Protein AF-D4DUL3-F1 (afdb_monomer)

Structure (mmCIF, N/CA/C/O backbone):
data_AF-D4DUL3-F1
#
_entry.id   AF-D4DUL3-F1
#
loop_
_atom_site.group_PDB
_atom_site.id
_atom_site.type_symbol
_atom_site.label_atom_id
_atom_site.label_alt_id
_atom_site.label_comp_id
_atom_site.label_asym_id
_atom_site.label_entity_id
_atom_site.label_seq_id
_atom_site.pdbx_PDB_ins_code
_atom_site.Cartn_x
_atom_site.Cartn_y
_atom_site.Cartn_z
_atom_site.occupancy
_atom_site.B_iso_or_equiv
_atom_site.auth_seq_id
_atom_site.auth_comp_id
_atom_site.auth_asym_id
_atom_site.auth_atom_id
_atom_site.pdbx_PDB_model_num
ATOM 1 N N . MET A 1 1 ? 5.865 -11.379 -23.918 1.00 79.75 1 MET A N 1
ATOM 2 C CA . MET A 1 1 ? 6.165 -12.816 -23.727 1.00 79.75 1 MET A CA 1
ATOM 3 C C . MET A 1 1 ? 5.101 -13.793 -24.223 1.00 79.75 1 MET A C 1
ATOM 5 O O . MET A 1 1 ? 5.437 -14.520 -25.135 1.00 79.75 1 MET A O 1
ATOM 9 N N . SER A 1 2 ? 3.857 -13.858 -23.720 1.00 71.81 2 SER A N 1
ATOM 10 C CA . SER A 1 2 ? 2.821 -14.729 -24.352 1.00 71.81 2 SER A CA 1
ATOM 11 C C . SER A 1 2 ? 1.869 -13.988 -25.295 1.00 71.81 2 SER A C 1
ATOM 13 O O . SER A 1 2 ? 1.425 -14.552 -26.284 1.00 71.81 2 SER A O 1
ATOM 15 N N . HIS A 1 3 ? 1.530 -12.732 -24.976 1.00 86.44 3 HIS A N 1
ATOM 16 C CA . HIS A 1 3 ? 0.497 -11.954 -25.691 1.00 86.44 3 HIS A CA 1
ATOM 17 C C . HIS A 1 3 ? 0.927 -10.510 -26.022 1.00 86.44 3 HIS A C 1
ATOM 19 O O . HIS A 1 3 ? 0.142 -9.714 -26.544 1.00 86.44 3 HIS A O 1
ATOM 25 N N . PHE A 1 4 ? 2.184 -10.189 -25.710 1.00 94.50 4 PHE A N 1
ATOM 26 C CA . PHE A 1 4 ? 2.868 -8.929 -25.998 1.00 94.50 4 PHE A CA 1
ATOM 27 C C . PHE A 1 4 ? 4.260 -9.295 -26.519 1.00 94.50 4 PHE A C 1
ATOM 29 O O . PHE A 1 4 ? 5.173 -9.540 -25.732 1.00 94.50 4 PHE A O 1
ATOM 36 N N . ASP A 1 5 ? 4.361 -9.574 -27.813 1.00 95.00 5 ASP A N 1
ATOM 37 C CA . ASP A 1 5 ? 5.603 -9.955 -28.492 1.00 95.00 5 ASP A CA 1
ATOM 38 C C . ASP A 1 5 ? 6.346 -8.712 -29.011 1.00 95.00 5 ASP A C 1
ATOM 40 O O . ASP A 1 5 ? 5.921 -7.580 -28.778 1.00 95.00 5 ASP A O 1
ATOM 44 N N . MET A 1 6 ? 7.480 -8.914 -29.688 1.00 96.50 6 MET A N 1
ATOM 45 C CA . MET A 1 6 ? 8.271 -7.802 -30.232 1.00 96.50 6 MET A CA 1
ATOM 46 C C . MET A 1 6 ? 7.515 -7.019 -31.309 1.00 96.50 6 MET A C 1
ATOM 48 O O . MET A 1 6 ? 7.639 -5.802 -31.359 1.00 96.50 6 MET A O 1
ATOM 52 N N . ALA A 1 7 ? 6.699 -7.688 -32.131 1.00 96.62 7 ALA A N 1
ATOM 53 C CA . ALA A 1 7 ? 5.908 -7.019 -33.161 1.00 96.62 7 ALA A CA 1
ATOM 54 C C . ALA A 1 7 ? 4.864 -6.082 -32.537 1.00 96.62 7 ALA A C 1
ATOM 56 O O . ALA A 1 7 ? 4.733 -4.934 -32.953 1.00 96.62 7 ALA A O 1
ATOM 57 N N . LYS A 1 8 ? 4.166 -6.533 -31.486 1.00 97.50 8 LYS A N 1
ATOM 58 C CA . LYS A 1 8 ? 3.220 -5.696 -30.743 1.00 97.50 8 LYS A CA 1
ATOM 59 C C . LYS A 1 8 ? 3.925 -4.573 -29.980 1.00 97.50 8 LYS A C 1
ATOM 61 O O . LYS A 1 8 ? 3.406 -3.463 -29.956 1.00 97.50 8 LYS A O 1
ATOM 66 N N . ALA A 1 9 ? 5.091 -4.838 -29.388 1.00 97.44 9 ALA A N 1
ATOM 67 C CA . ALA A 1 9 ? 5.886 -3.800 -28.734 1.00 97.44 9 ALA A CA 1
ATOM 68 C C . ALA A 1 9 ? 6.287 -2.696 -29.725 1.00 97.44 9 ALA A C 1
ATOM 70 O O . ALA A 1 9 ? 6.068 -1.523 -29.433 1.00 97.44 9 ALA A O 1
ATOM 71 N N . GLN A 1 10 ? 6.777 -3.068 -30.912 1.00 97.75 10 GLN A N 1
ATOM 72 C CA . GLN A 1 10 ? 7.113 -2.113 -31.968 1.00 97.75 10 GLN A CA 1
ATOM 73 C C . GLN A 1 10 ? 5.881 -1.331 -32.433 1.00 97.75 10 GLN A C 1
ATOM 75 O O . GLN A 1 10 ? 5.920 -0.110 -32.463 1.00 97.75 10 GLN A O 1
ATOM 80 N N . ALA A 1 11 ? 4.754 -2.007 -32.679 1.00 98.06 11 ALA A N 1
ATOM 81 C CA . ALA A 1 11 ? 3.514 -1.340 -33.077 1.00 98.06 11 ALA A CA 1
ATOM 82 C C . ALA A 1 11 ? 3.023 -0.317 -32.032 1.00 98.06 11 ALA A C 1
ATOM 84 O O . ALA A 1 11 ? 2.479 0.724 -32.390 1.00 98.06 11 ALA A O 1
ATOM 85 N N . CYS A 1 12 ? 3.217 -0.587 -30.736 1.00 98.00 12 CYS A N 1
ATOM 86 C CA . CYS A 1 12 ? 2.936 0.387 -29.682 1.00 98.00 12 CYS A CA 1
ATOM 87 C C . CYS A 1 12 ? 3.865 1.606 -29.765 1.00 98.00 12 CYS A C 1
ATOM 89 O O . CYS A 1 12 ? 3.389 2.731 -29.617 1.00 98.00 12 CYS A O 1
ATOM 91 N N . ILE A 1 13 ? 5.163 1.394 -29.997 1.00 98.06 13 ILE A N 1
ATOM 92 C CA . ILE A 1 13 ? 6.150 2.476 -30.133 1.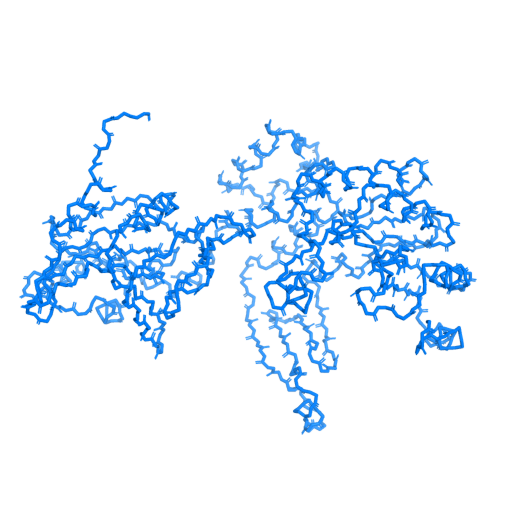00 98.06 13 ILE A CA 1
ATOM 93 C C . ILE A 1 13 ? 5.831 3.340 -31.354 1.00 98.06 13 ILE A C 1
ATOM 95 O O . ILE A 1 13 ? 5.753 4.560 -31.232 1.00 98.06 13 ILE A O 1
ATOM 99 N N . ASP A 1 14 ? 5.523 2.713 -32.489 1.00 98.06 14 ASP A N 1
ATOM 100 C CA . ASP A 1 14 ? 5.116 3.398 -33.721 1.00 98.06 14 ASP A CA 1
ATOM 101 C C . ASP A 1 14 ? 3.829 4.225 -33.519 1.00 98.06 14 ASP A C 1
ATOM 103 O O . ASP A 1 14 ? 3.642 5.266 -34.147 1.00 98.06 14 ASP A O 1
ATOM 107 N N . ALA A 1 15 ? 2.955 3.800 -32.598 1.00 98.31 15 ALA A N 1
ATOM 108 C CA . ALA A 1 15 ? 1.755 4.530 -32.186 1.00 98.31 15 ALA A CA 1
ATOM 109 C C . ALA A 1 15 ? 2.014 5.631 -31.130 1.00 98.31 15 ALA A C 1
ATOM 111 O O . ALA A 1 15 ? 1.068 6.274 -30.671 1.00 98.31 15 ALA A O 1
ATOM 112 N N . GLY A 1 16 ? 3.271 5.862 -30.735 1.00 97.88 16 GLY A N 1
ATOM 113 C CA . GLY A 1 16 ? 3.690 6.931 -29.824 1.00 97.88 16 GLY A CA 1
ATOM 114 C C . GLY A 1 16 ? 3.961 6.502 -28.378 1.00 97.88 16 GLY A C 1
ATOM 115 O O . GLY A 1 16 ? 4.183 7.361 -27.520 1.00 97.88 16 GLY A O 1
ATOM 116 N N . VAL A 1 17 ? 3.955 5.200 -28.067 1.00 97.25 17 VAL A N 1
ATOM 117 C CA . VAL A 1 17 ? 4.376 4.713 -26.742 1.00 97.25 17 VAL A CA 1
ATOM 118 C C . VAL A 1 17 ? 5.883 4.903 -26.581 1.00 97.25 17 VAL A C 1
ATOM 120 O O . VAL A 1 17 ? 6.673 4.318 -27.305 1.00 97.25 17 VAL A O 1
ATOM 123 N N . ASN A 1 18 ? 6.289 5.668 -25.570 1.00 96.00 18 ASN A N 1
ATOM 124 C CA . ASN A 1 18 ? 7.700 5.944 -25.268 1.00 96.00 18 ASN A CA 1
ATOM 125 C C . ASN A 1 18 ? 8.200 5.279 -23.973 1.00 96.00 18 ASN A C 1
ATOM 127 O O . ASN A 1 18 ? 9.357 5.461 -23.592 1.00 96.00 18 ASN A O 1
ATOM 131 N N . ARG A 1 19 ? 7.336 4.526 -23.278 1.00 97.06 19 ARG A N 1
ATOM 132 C CA . ARG A 1 19 ? 7.661 3.826 -22.030 1.00 97.06 19 ARG A CA 1
ATOM 133 C C . ARG A 1 19 ? 6.902 2.509 -21.913 1.00 97.06 19 ARG A C 1
ATOM 135 O O . ARG A 1 19 ? 5.684 2.483 -22.078 1.00 97.06 19 ARG A O 1
ATOM 142 N N . ILE A 1 20 ? 7.605 1.438 -21.552 1.00 97.00 20 ILE A N 1
ATOM 143 C CA . ILE A 1 20 ? 7.050 0.094 -21.365 1.00 97.00 20 ILE A CA 1
ATOM 144 C C . ILE A 1 20 ? 7.516 -0.454 -20.008 1.00 97.00 20 ILE A C 1
ATOM 146 O O . ILE A 1 20 ? 8.711 -0.621 -19.793 1.00 97.00 20 ILE A O 1
ATOM 150 N N . SER A 1 21 ? 6.577 -0.760 -19.105 1.00 96.38 21 SER A N 1
ATOM 151 C CA . SER A 1 21 ? 6.846 -1.467 -17.835 1.00 96.38 21 SER A CA 1
ATOM 152 C C . SER A 1 21 ? 6.416 -2.923 -17.961 1.00 96.38 21 SER A C 1
ATOM 154 O O . SER A 1 21 ? 5.306 -3.195 -18.424 1.00 96.38 21 SER A O 1
ATOM 156 N N . ILE A 1 22 ? 7.266 -3.859 -17.545 1.00 96.62 22 ILE A N 1
ATOM 157 C CA . ILE A 1 22 ? 6.991 -5.296 -17.603 1.00 96.62 22 ILE A CA 1
ATOM 158 C C . ILE A 1 22 ? 7.087 -5.913 -16.208 1.00 96.62 22 ILE A C 1
ATOM 160 O O . ILE A 1 22 ? 8.154 -5.971 -15.600 1.00 96.62 22 ILE A O 1
ATOM 164 N N . GLY A 1 23 ? 5.976 -6.488 -15.746 1.00 95.62 23 GLY A N 1
ATOM 165 C CA . GLY A 1 23 ? 5.930 -7.255 -14.505 1.00 95.62 23 GLY A CA 1
ATOM 166 C C . GLY A 1 23 ? 6.644 -8.607 -14.609 1.00 95.62 23 GLY A C 1
ATOM 167 O O . GLY A 1 23 ? 6.094 -9.573 -15.154 1.00 95.62 23 GLY A O 1
ATOM 168 N N . VAL A 1 24 ? 7.849 -8.700 -14.039 1.00 95.69 24 VAL A N 1
ATOM 169 C CA . VAL A 1 24 ? 8.641 -9.942 -13.947 1.00 95.69 24 VAL A CA 1
ATOM 170 C C . VAL A 1 24 ? 8.448 -10.629 -12.595 1.00 95.69 24 VAL A C 1
ATOM 172 O O . VAL A 1 24 ? 8.320 -11.853 -12.530 1.00 95.69 24 VAL A O 1
ATOM 175 N N . GLN A 1 25 ? 8.387 -9.824 -11.537 1.00 95.44 25 GLN A N 1
ATOM 176 C CA . GLN A 1 25 ? 8.383 -10.102 -10.097 1.00 95.44 25 GLN A CA 1
ATOM 177 C C . GLN A 1 25 ? 9.621 -10.833 -9.580 1.00 95.44 25 GLN A C 1
ATOM 179 O O . GLN A 1 25 ? 10.169 -10.410 -8.577 1.00 95.44 25 GLN A O 1
ATOM 184 N N . THR A 1 26 ? 10.059 -11.894 -10.248 1.00 97.56 26 THR A N 1
ATOM 185 C CA . THR A 1 26 ? 11.286 -12.640 -9.934 1.00 97.56 26 THR A CA 1
ATOM 186 C C . THR A 1 26 ? 11.755 -13.383 -11.183 1.00 97.56 26 THR A C 1
ATOM 188 O O . THR A 1 26 ? 10.932 -13.733 -12.043 1.00 97.56 26 THR A O 1
ATOM 191 N N . PHE A 1 27 ? 13.061 -13.600 -11.302 1.00 98.31 27 PHE A N 1
ATOM 192 C CA . PHE A 1 27 ? 13.692 -14.466 -12.291 1.00 98.31 27 PHE A CA 1
ATOM 193 C C . PHE A 1 27 ? 13.861 -15.900 -11.770 1.00 98.31 27 PHE A C 1
ATOM 195 O O . PHE A 1 27 ? 14.249 -16.772 -12.539 1.00 98.31 27 PHE A O 1
ATOM 202 N N . ASP A 1 28 ? 13.500 -16.209 -10.524 1.00 97.94 28 ASP A N 1
ATOM 203 C CA . ASP A 1 28 ? 13.492 -17.597 -10.066 1.00 97.94 28 ASP A CA 1
ATOM 204 C C . ASP A 1 28 ? 12.366 -18.408 -10.723 1.00 97.94 28 ASP A C 1
ATOM 206 O O . ASP A 1 28 ? 11.171 -18.176 -10.517 1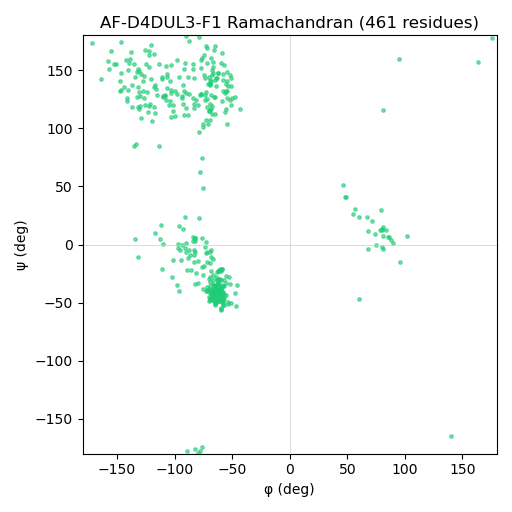.00 97.94 28 ASP A O 1
ATOM 210 N N . THR A 1 29 ? 12.740 -19.398 -11.532 1.00 96.94 29 THR A N 1
ATOM 211 C CA . THR A 1 29 ? 11.787 -20.207 -12.300 1.00 96.94 29 THR A CA 1
ATOM 212 C C . THR A 1 29 ? 10.818 -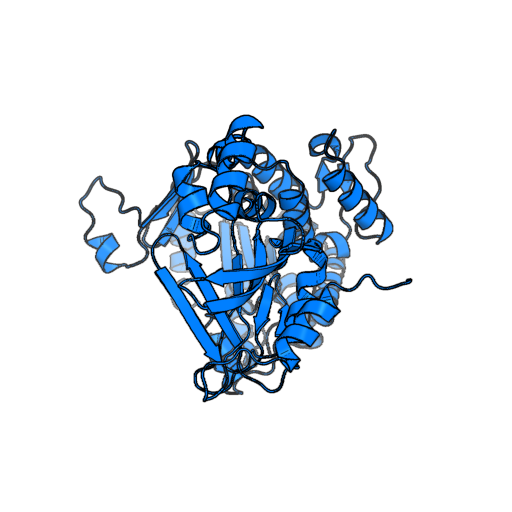20.991 -11.408 1.00 96.94 29 THR A C 1
ATOM 214 O O . THR A 1 29 ? 9.653 -21.166 -11.785 1.00 96.94 29 THR A O 1
ATOM 217 N N . ALA A 1 30 ? 11.246 -21.451 -10.230 1.00 94.25 30 ALA A N 1
ATOM 218 C CA . ALA A 1 30 ? 10.383 -22.218 -9.339 1.00 94.25 30 ALA A CA 1
ATOM 219 C C . ALA A 1 30 ? 9.283 -21.330 -8.738 1.00 94.25 30 ALA A C 1
ATOM 221 O O . ALA A 1 30 ? 8.101 -21.677 -8.827 1.00 94.25 30 ALA A O 1
ATOM 222 N N . ILE A 1 31 ? 9.640 -20.158 -8.212 1.00 93.50 31 ILE A N 1
ATOM 223 C CA . ILE A 1 31 ? 8.697 -19.176 -7.667 1.00 93.50 31 ILE A CA 1
ATOM 224 C C . ILE A 1 31 ? 7.766 -18.676 -8.774 1.00 93.50 31 ILE A C 1
ATOM 226 O O . ILE A 1 31 ? 6.547 -18.666 -8.596 1.00 93.50 31 ILE A O 1
ATOM 230 N N . ARG A 1 32 ? 8.299 -18.345 -9.958 1.00 93.25 32 ARG A N 1
ATOM 231 C CA . ARG A 1 32 ? 7.501 -17.909 -11.119 1.00 93.25 32 ARG A CA 1
ATOM 232 C C . ARG A 1 32 ? 6.393 -18.895 -11.472 1.00 93.25 32 ARG A C 1
ATOM 234 O O . ARG A 1 32 ? 5.240 -18.485 -11.616 1.00 93.25 32 ARG A O 1
ATOM 241 N N . ARG A 1 33 ? 6.722 -20.186 -11.583 1.00 91.31 33 ARG A N 1
ATOM 242 C CA . ARG A 1 33 ? 5.743 -21.239 -11.898 1.00 91.31 33 ARG A CA 1
ATOM 243 C C . ARG A 1 33 ? 4.648 -21.317 -10.843 1.00 91.31 33 ARG A C 1
ATOM 245 O O . ARG A 1 33 ? 3.473 -21.401 -11.196 1.00 91.31 33 ARG A O 1
ATOM 252 N N . ARG A 1 34 ? 5.010 -21.221 -9.560 1.00 86.81 34 ARG A N 1
ATOM 253 C CA . ARG A 1 34 ? 4.029 -21.217 -8.465 1.00 86.81 34 ARG A CA 1
ATOM 254 C C . ARG A 1 34 ? 3.136 -19.969 -8.479 1.00 86.81 34 ARG A C 1
ATOM 256 O O . ARG A 1 34 ? 1.973 -20.064 -8.109 1.00 86.81 34 ARG A O 1
ATOM 263 N N . LEU A 1 35 ? 3.635 -18.827 -8.961 1.00 86.94 35 LEU A N 1
ATOM 264 C CA . LEU A 1 35 ? 2.849 -17.603 -9.192 1.00 86.94 35 LEU A CA 1
ATOM 265 C C . LEU A 1 35 ? 1.972 -17.664 -10.462 1.00 86.94 35 LEU A C 1
ATOM 267 O O . LEU A 1 35 ? 1.375 -16.660 -10.848 1.00 86.94 35 LEU A O 1
ATOM 271 N N . GLY A 1 36 ? 1.907 -18.811 -11.145 1.00 88.00 36 GLY A N 1
ATOM 272 C CA . GLY A 1 36 ? 1.125 -18.984 -12.371 1.00 88.00 36 GLY A CA 1
ATOM 273 C C . GLY A 1 36 ? 1.785 -18.403 -13.625 1.00 88.00 36 GLY A C 1
ATOM 274 O O . GLY A 1 36 ? 1.141 -18.302 -14.672 1.00 88.00 36 GLY A O 1
ATOM 275 N N . ARG A 1 37 ? 3.072 -18.031 -13.567 1.00 89.88 37 ARG A N 1
ATOM 276 C CA . ARG A 1 37 ? 3.818 -17.606 -14.757 1.00 89.88 37 ARG A CA 1
ATOM 277 C C . ARG A 1 37 ? 4.320 -18.810 -15.537 1.00 89.88 37 ARG A C 1
ATOM 279 O O . ARG A 1 37 ? 5.057 -19.638 -15.015 1.00 89.88 37 ARG A O 1
ATOM 286 N N . LYS A 1 38 ? 3.952 -18.863 -16.819 1.00 90.81 38 LYS A N 1
ATOM 287 C CA . LYS A 1 38 ? 4.296 -19.977 -17.719 1.00 90.81 38 LYS A CA 1
ATOM 288 C C . LYS A 1 38 ? 5.775 -20.005 -18.117 1.00 90.81 38 LYS A C 1
ATOM 290 O O . LYS A 1 38 ? 6.342 -21.080 -18.241 1.00 90.81 38 LYS A O 1
ATOM 295 N N . HIS A 1 39 ? 6.374 -18.833 -18.305 1.00 94.00 39 HIS A N 1
ATOM 296 C CA . HIS A 1 39 ? 7.748 -18.694 -18.793 1.00 94.00 39 HIS A CA 1
ATOM 297 C C . HIS A 1 39 ? 8.774 -18.703 -17.661 1.00 94.00 39 HIS A C 1
ATOM 299 O O . HIS A 1 39 ? 8.535 -18.095 -16.608 1.00 94.00 39 HIS A O 1
ATOM 305 N N . SER A 1 40 ? 9.933 -19.301 -17.916 1.00 97.19 40 SER A N 1
ATOM 306 C CA . SER A 1 40 ? 11.082 -19.343 -17.013 1.00 97.19 40 SER A CA 1
ATOM 307 C C . SER A 1 40 ? 11.685 -17.953 -16.762 1.00 97.19 40 SER A C 1
ATOM 309 O O . SER A 1 40 ? 11.284 -16.949 -17.365 1.00 97.19 40 SER A O 1
ATOM 311 N N . GLY A 1 41 ? 12.613 -17.876 -15.810 1.00 97.38 41 GLY A N 1
ATOM 312 C CA . GLY A 1 41 ? 13.402 -16.674 -15.559 1.00 97.38 41 GLY A CA 1
ATOM 313 C C . GLY A 1 41 ? 14.293 -16.297 -16.731 1.00 97.38 41 GLY A C 1
ATOM 314 O O . GLY A 1 41 ? 14.335 -15.140 -17.133 1.00 97.38 41 GLY A O 1
ATOM 315 N N . GLU A 1 42 ? 14.946 -17.287 -17.326 1.00 98.19 42 GLU A N 1
ATOM 316 C CA . GLU A 1 42 ? 15.836 -17.129 -18.474 1.00 98.19 42 GLU A CA 1
ATOM 317 C C . GLU A 1 42 ? 15.069 -16.598 -19.690 1.00 98.19 42 GLU A C 1
ATOM 319 O O . GLU A 1 42 ? 15.512 -15.656 -20.345 1.00 98.19 42 GLU A O 1
ATOM 324 N N . GLU A 1 43 ? 13.869 -17.131 -19.945 1.00 97.88 43 GLU A N 1
ATOM 325 C CA . GLU A 1 43 ? 12.976 -16.630 -20.995 1.00 97.88 43 GLU A CA 1
ATOM 326 C C . GLU A 1 43 ? 12.547 -15.179 -20.729 1.00 97.88 43 GLU A C 1
ATOM 328 O O . GLU A 1 43 ? 12.455 -14.375 -21.660 1.00 97.88 43 GLU A O 1
ATOM 333 N N . ALA A 1 44 ? 12.316 -14.818 -19.461 1.00 97.75 44 ALA A N 1
ATOM 334 C CA . ALA A 1 44 ? 11.998 -13.447 -19.072 1.00 97.75 44 ALA A CA 1
ATOM 335 C C . ALA A 1 44 ? 13.169 -12.486 -19.277 1.00 97.75 44 ALA A C 1
ATOM 337 O O . ALA A 1 44 ? 12.975 -11.399 -19.822 1.00 97.75 44 ALA A O 1
ATOM 338 N N . ALA A 1 45 ? 14.374 -12.898 -18.886 1.00 98.44 45 ALA A N 1
ATOM 339 C CA . ALA A 1 45 ? 15.589 -12.119 -19.071 1.00 98.44 45 ALA A CA 1
ATOM 340 C C . ALA A 1 45 ? 15.878 -11.901 -20.561 1.00 98.44 45 ALA A C 1
ATOM 342 O O . ALA A 1 45 ? 16.036 -10.761 -20.985 1.00 98.44 45 ALA A O 1
ATOM 343 N N . ALA A 1 46 ? 15.828 -12.958 -21.379 1.00 98.31 46 ALA A N 1
ATOM 344 C CA . ALA A 1 46 ? 16.041 -12.864 -22.824 1.00 98.31 46 ALA A CA 1
ATOM 345 C C . ALA A 1 46 ? 14.989 -11.982 -23.521 1.00 98.31 46 ALA A C 1
ATOM 347 O O . ALA A 1 46 ? 15.291 -11.258 -24.473 1.00 98.31 46 ALA A O 1
ATOM 348 N N . TYR A 1 47 ? 13.735 -12.026 -23.060 1.00 98.19 47 TYR A N 1
ATOM 349 C CA . TYR A 1 47 ? 12.685 -11.142 -23.559 1.00 98.19 47 TYR A CA 1
ATOM 350 C C . TYR A 1 47 ? 12.960 -9.672 -23.218 1.00 98.19 47 TYR A C 1
ATOM 352 O O . TYR A 1 47 ? 12.858 -8.818 -24.099 1.00 98.19 47 TYR A O 1
ATOM 360 N N . LEU A 1 48 ? 13.331 -9.377 -21.969 1.00 98.25 48 LEU A N 1
ATOM 361 C CA . LEU A 1 48 ? 13.680 -8.022 -21.541 1.00 98.25 48 LEU A CA 1
ATOM 362 C C . LEU A 1 48 ? 14.942 -7.494 -22.221 1.00 98.25 48 LEU A C 1
ATOM 364 O O . LEU A 1 48 ? 14.998 -6.315 -22.548 1.00 98.25 48 LEU A O 1
ATOM 368 N N . GLU A 1 49 ? 15.922 -8.356 -22.484 1.00 98.50 49 GLU A N 1
ATOM 369 C CA . GLU A 1 49 ? 17.140 -7.992 -23.206 1.00 98.50 49 GLU A CA 1
ATOM 370 C C . GLU A 1 49 ? 16.830 -7.478 -24.616 1.00 98.50 49 GLU A C 1
ATOM 372 O O . GLU A 1 49 ? 17.403 -6.488 -25.067 1.00 98.50 49 GLU A O 1
ATOM 377 N N . LYS A 1 50 ? 15.897 -8.134 -25.316 1.00 98.25 50 LYS A N 1
ATOM 378 C CA . LYS A 1 50 ? 15.424 -7.688 -26.633 1.00 98.25 50 LYS A CA 1
ATOM 379 C C . LYS A 1 50 ? 14.592 -6.416 -26.521 1.00 98.25 50 LYS A C 1
ATOM 381 O O . LYS A 1 50 ? 14.802 -5.491 -27.295 1.00 98.25 50 LYS A O 1
ATOM 386 N N . LEU A 1 51 ? 13.677 -6.367 -25.552 1.00 97.75 51 LEU A N 1
ATOM 387 C CA . LEU A 1 51 ? 12.781 -5.230 -25.363 1.00 97.75 51 LEU A CA 1
ATOM 388 C C . LEU A 1 51 ? 13.552 -3.945 -25.029 1.00 97.75 51 LEU A C 1
ATOM 390 O O . LEU A 1 51 ? 13.271 -2.910 -25.617 1.00 97.75 51 LEU A O 1
ATOM 394 N N . GLY A 1 52 ? 14.554 -4.020 -24.148 1.00 97.25 52 GLY A N 1
ATOM 395 C CA . GLY A 1 52 ? 15.392 -2.884 -23.744 1.00 97.25 52 GLY A CA 1
ATOM 396 C C . GLY A 1 52 ? 16.315 -2.337 -24.839 1.00 97.25 52 GLY A C 1
ATOM 397 O O . GLY A 1 52 ? 16.992 -1.340 -24.622 1.00 97.25 52 GLY A O 1
ATOM 398 N N . ARG A 1 53 ? 16.355 -2.973 -26.017 1.00 96.62 53 ARG A N 1
ATOM 399 C CA . ARG A 1 53 ? 17.050 -2.460 -27.210 1.00 96.62 53 ARG A CA 1
ATOM 400 C C . ARG A 1 53 ? 16.130 -1.693 -28.163 1.00 96.62 53 ARG A C 1
ATOM 402 O O . ARG A 1 53 ? 16.614 -1.188 -29.171 1.00 96.62 53 ARG A O 1
ATOM 409 N N . LEU A 1 54 ? 14.826 -1.644 -27.889 1.00 96.50 54 LEU A N 1
ATOM 410 C CA . LEU A 1 54 ? 13.892 -0.821 -28.654 1.00 96.50 54 LEU A CA 1
ATOM 411 C C . LEU A 1 54 ? 14.033 0.655 -28.265 1.00 96.50 54 LEU A C 1
ATOM 413 O O . LEU A 1 54 ? 14.521 0.975 -27.183 1.00 96.50 54 LEU A O 1
ATOM 417 N N . ASP A 1 55 ? 13.559 1.549 -29.133 1.00 95.94 55 ASP A N 1
ATOM 418 C CA . ASP A 1 55 ? 13.561 2.998 -28.900 1.00 95.94 55 ASP A CA 1
ATOM 419 C C . ASP A 1 55 ? 12.428 3.423 -27.945 1.00 95.94 55 ASP A C 1
ATOM 421 O O . ASP A 1 55 ? 11.472 4.106 -28.308 1.00 95.94 55 ASP A O 1
ATOM 425 N N . ALA A 1 56 ? 12.489 2.923 -26.710 1.00 97.06 56 ALA A N 1
ATOM 426 C CA . ALA A 1 56 ? 11.566 3.247 -25.633 1.00 97.06 56 ALA A CA 1
ATOM 427 C C . ALA A 1 56 ? 12.246 3.094 -24.269 1.00 97.06 56 ALA A C 1
ATOM 429 O O . ALA A 1 56 ? 13.160 2.294 -24.084 1.00 97.06 56 ALA A O 1
ATOM 430 N N . VAL A 1 57 ? 11.742 3.816 -23.268 1.00 98.12 57 VAL A N 1
ATOM 431 C CA . VAL A 1 57 ? 12.134 3.607 -21.871 1.00 98.12 57 VAL A CA 1
ATOM 432 C C . VAL A 1 57 ? 11.558 2.273 -21.397 1.00 98.12 57 VAL A C 1
ATOM 434 O O . VAL A 1 57 ? 10.339 2.126 -21.303 1.00 98.12 57 VAL A O 1
ATOM 437 N N . VAL A 1 58 ? 12.415 1.302 -21.079 1.00 98.25 58 VAL A N 1
ATOM 438 C CA . VAL A 1 58 ? 11.973 -0.027 -20.629 1.00 98.25 58 VAL A CA 1
ATOM 439 C C . VAL A 1 58 ? 12.249 -0.221 -19.147 1.00 98.25 58 VAL A C 1
ATOM 441 O O . VAL A 1 58 ? 13.374 -0.040 -18.680 1.00 98.25 58 VAL A O 1
ATOM 444 N N . VAL A 1 59 ? 11.212 -0.623 -18.417 1.00 98.25 59 VAL A N 1
ATOM 445 C CA . VAL A 1 59 ? 11.249 -0.896 -16.980 1.00 98.25 59 VAL A CA 1
ATOM 446 C C . VAL A 1 59 ? 10.843 -2.331 -16.699 1.00 98.25 59 VAL A C 1
ATOM 448 O O . VAL A 1 59 ? 9.938 -2.869 -17.342 1.00 98.25 59 VAL A O 1
ATOM 451 N N . ALA A 1 60 ? 11.503 -2.945 -15.723 1.00 98.19 60 ALA A N 1
ATOM 452 C CA . ALA A 1 60 ? 11.072 -4.212 -15.150 1.00 98.19 60 ALA A CA 1
ATOM 453 C C . ALA A 1 60 ? 10.578 -4.011 -13.716 1.00 98.19 60 ALA A C 1
ATOM 455 O O . ALA A 1 60 ? 11.180 -3.252 -12.960 1.00 98.19 60 ALA A O 1
ATOM 456 N N . ASP A 1 61 ? 9.533 -4.743 -13.334 1.00 97.94 61 ASP A N 1
ATOM 457 C CA . ASP A 1 61 ? 9.007 -4.714 -11.971 1.00 97.94 61 ASP A CA 1
ATOM 458 C C . ASP A 1 61 ? 9.365 -6.024 -11.263 1.00 97.94 61 ASP A C 1
ATOM 460 O O . ASP A 1 61 ? 9.000 -7.112 -11.728 1.00 97.94 61 ASP A O 1
ATOM 464 N N . LEU A 1 62 ? 10.037 -5.921 -10.121 1.00 98.38 62 LEU A N 1
ATOM 465 C CA . LEU A 1 62 ? 10.410 -7.012 -9.229 1.00 98.38 62 LEU A CA 1
ATOM 466 C C . LEU A 1 62 ? 9.677 -6.904 -7.887 1.00 98.38 62 LEU A C 1
ATOM 468 O O . LEU A 1 62 ? 9.227 -5.830 -7.483 1.00 98.38 62 LEU A O 1
ATOM 472 N N . ILE A 1 63 ? 9.526 -8.036 -7.201 1.00 97.25 63 ILE A N 1
ATOM 473 C CA . ILE A 1 63 ? 8.944 -8.110 -5.862 1.00 97.25 63 ILE A CA 1
ATOM 474 C C . ILE A 1 63 ? 9.922 -8.843 -4.946 1.00 97.25 63 ILE A C 1
ATOM 476 O O . ILE A 1 63 ? 10.312 -9.970 -5.248 1.00 97.25 63 ILE A O 1
ATOM 480 N N . PHE A 1 64 ? 10.271 -8.212 -3.828 1.00 96.81 64 PHE A N 1
ATOM 481 C CA . PHE A 1 64 ? 11.034 -8.831 -2.747 1.00 96.81 64 PHE A CA 1
ATOM 482 C C . PHE A 1 64 ? 10.106 -9.313 -1.621 1.00 96.81 64 PHE A C 1
ATOM 484 O O . PHE A 1 64 ? 8.973 -8.843 -1.476 1.00 96.81 64 PHE A O 1
ATOM 491 N N . GLY A 1 65 ? 10.571 -10.258 -0.808 1.00 93.94 65 GLY A N 1
ATOM 492 C CA . GLY A 1 65 ? 9.789 -10.888 0.255 1.00 93.94 65 GLY A CA 1
ATOM 493 C C . GLY A 1 65 ? 8.699 -11.847 -0.233 1.00 93.94 65 GLY A C 1
ATOM 494 O O . GLY A 1 65 ? 7.741 -12.103 0.505 1.00 93.94 65 GLY A O 1
ATOM 495 N N . LEU A 1 66 ? 8.802 -12.354 -1.467 1.00 92.62 66 LEU A N 1
ATOM 496 C CA . LEU A 1 66 ? 7.873 -13.355 -1.993 1.00 92.62 66 LEU A CA 1
ATOM 497 C C . LEU A 1 66 ? 7.937 -14.661 -1.172 1.00 92.62 66 LEU A C 1
ATOM 499 O O . LEU A 1 66 ? 9.008 -15.050 -0.706 1.00 92.62 66 LEU A O 1
ATOM 503 N N . PRO A 1 67 ? 6.822 -15.399 -1.025 1.00 89.50 67 PRO A N 1
ATOM 504 C CA . PRO A 1 67 ? 6.841 -16.721 -0.406 1.00 89.50 67 PRO A CA 1
ATOM 505 C C . PRO A 1 67 ? 7.826 -17.683 -1.091 1.00 89.50 67 PRO A C 1
ATOM 507 O O . PRO A 1 67 ? 7.644 -18.050 -2.253 1.00 89.50 67 PRO A O 1
ATOM 510 N N . GLY A 1 68 ? 8.847 -18.123 -0.350 1.00 88.69 68 GLY A N 1
ATOM 511 C CA . GLY A 1 68 ? 9.903 -19.014 -0.845 1.00 88.69 68 GLY A CA 1
ATOM 512 C C . GLY A 1 68 ? 11.079 -18.302 -1.519 1.00 88.69 68 GLY A C 1
ATOM 513 O O . GLY A 1 68 ? 11.938 -18.984 -2.064 1.00 88.69 68 GLY A O 1
ATOM 514 N N . GLN A 1 69 ? 11.118 -16.967 -1.484 1.00 93.81 69 GLN A N 1
ATOM 515 C CA . GLN A 1 69 ? 12.253 -16.158 -1.921 1.00 93.81 69 GLN A CA 1
ATOM 516 C C . GLN A 1 69 ? 13.177 -15.891 -0.734 1.00 93.81 69 GLN A C 1
ATOM 518 O O . GLN A 1 69 ? 12.810 -15.166 0.193 1.00 93.81 69 GLN A O 1
ATOM 523 N N . ASP A 1 70 ? 14.367 -16.476 -0.769 1.00 94.94 70 ASP A N 1
ATOM 524 C CA . ASP A 1 70 ? 15.435 -16.143 0.168 1.00 94.94 70 ASP A CA 1
ATOM 525 C C . ASP A 1 70 ? 16.313 -14.997 -0.368 1.00 94.94 70 ASP A C 1
ATOM 527 O O . ASP A 1 70 ? 16.087 -14.450 -1.456 1.00 94.94 70 ASP A O 1
ATOM 531 N N . ASP A 1 71 ? 17.316 -14.616 0.419 1.00 96.88 71 ASP A N 1
ATOM 532 C CA . ASP A 1 71 ? 18.218 -13.524 0.065 1.00 96.88 71 ASP A CA 1
ATOM 533 C C . ASP A 1 71 ? 19.084 -13.844 -1.155 1.00 96.88 71 ASP A C 1
ATOM 535 O O . ASP A 1 71 ? 19.354 -12.941 -1.939 1.00 96.88 71 ASP A O 1
ATOM 539 N N . GLU A 1 72 ? 19.499 -15.096 -1.368 1.00 98.00 72 GLU A N 1
ATOM 540 C CA . GLU A 1 72 ? 20.279 -15.473 -2.556 1.00 98.00 72 GLU A CA 1
ATOM 541 C C . GLU A 1 72 ? 19.448 -15.339 -3.831 1.00 98.00 72 GLU A C 1
ATOM 543 O O . GLU A 1 72 ? 19.919 -14.785 -4.828 1.00 98.00 72 GLU A O 1
ATOM 548 N N . VAL A 1 73 ? 18.185 -15.767 -3.788 1.00 97.88 73 VAL A N 1
ATOM 549 C CA . VAL A 1 73 ? 17.251 -15.568 -4.897 1.00 97.88 73 VAL A CA 1
ATOM 550 C C . VAL A 1 73 ? 17.075 -14.079 -5.185 1.00 97.88 73 VAL A C 1
ATOM 552 O O . VAL A 1 73 ? 17.182 -13.665 -6.340 1.00 97.88 73 VAL A O 1
ATOM 555 N N . TRP A 1 74 ? 16.865 -13.257 -4.152 1.00 98.38 74 TRP A N 1
ATOM 556 C CA . TRP A 1 74 ? 16.713 -11.812 -4.333 1.00 98.38 74 TRP A CA 1
ATOM 557 C C . TRP A 1 74 ? 17.979 -11.147 -4.896 1.00 98.38 74 TRP A C 1
ATOM 559 O O . TRP A 1 74 ? 17.906 -10.353 -5.838 1.00 98.38 74 TRP A O 1
ATOM 569 N N . ARG A 1 75 ? 19.159 -11.520 -4.384 1.00 98.69 75 ARG A N 1
ATOM 570 C CA . ARG A 1 75 ? 20.457 -11.077 -4.915 1.00 98.69 75 ARG A CA 1
ATOM 571 C C . ARG A 1 75 ? 20.608 -11.431 -6.392 1.00 98.69 75 ARG A C 1
ATOM 573 O O . ARG A 1 75 ? 21.027 -10.597 -7.197 1.00 98.69 75 ARG A O 1
ATOM 580 N N . ASN A 1 76 ? 20.251 -12.657 -6.762 1.00 98.62 76 ASN A N 1
ATOM 581 C CA . ASN 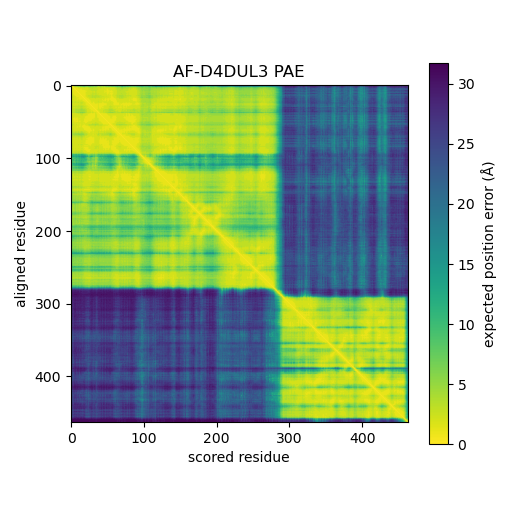A 1 76 ? 20.329 -13.119 -8.140 1.00 98.62 76 ASN A CA 1
ATOM 582 C C . ASN A 1 76 ? 19.341 -12.381 -9.060 1.00 98.62 76 ASN A C 1
ATOM 584 O O . ASN A 1 76 ? 19.719 -12.019 -10.175 1.00 98.62 76 ASN A O 1
ATOM 588 N N . ASP A 1 77 ? 18.122 -12.102 -8.590 1.00 98.69 77 ASP A N 1
ATOM 589 C CA . ASP A 1 77 ? 17.127 -11.314 -9.325 1.00 98.69 77 ASP A CA 1
ATOM 590 C C . ASP A 1 77 ? 17.666 -9.918 -9.677 1.00 98.69 77 ASP A C 1
ATOM 592 O O . ASP A 1 77 ? 17.591 -9.489 -10.834 1.00 98.69 77 ASP A O 1
ATOM 596 N N . LEU A 1 78 ? 18.269 -9.233 -8.700 1.00 98.75 78 LEU A N 1
ATOM 597 C CA . LEU A 1 78 ? 18.880 -7.917 -8.894 1.00 98.75 78 LEU A CA 1
ATOM 598 C C . LEU A 1 78 ? 20.080 -7.968 -9.842 1.00 98.75 78 LEU A C 1
ATOM 600 O O . LEU A 1 78 ? 20.206 -7.109 -10.714 1.00 98.75 78 LEU A O 1
ATOM 604 N N . ARG A 1 79 ? 20.934 -8.991 -9.717 1.00 98.75 79 ARG A N 1
ATOM 605 C CA . ARG A 1 79 ? 22.088 -9.191 -10.605 1.00 98.75 79 ARG A CA 1
ATOM 606 C C . ARG A 1 79 ? 21.663 -9.374 -12.059 1.00 98.75 79 ARG A C 1
ATOM 608 O O . ARG A 1 79 ? 22.277 -8.797 -12.953 1.00 98.75 79 ARG A O 1
ATOM 615 N N . ILE A 1 80 ? 20.621 -10.171 -12.303 1.00 98.75 80 ILE A N 1
ATOM 616 C CA . ILE A 1 80 ? 20.074 -10.370 -13.650 1.00 98.75 80 ILE A CA 1
ATOM 617 C C . ILE A 1 80 ? 19.495 -9.054 -14.171 1.00 98.75 80 ILE A C 1
ATOM 619 O O . ILE A 1 80 ? 19.858 -8.636 -15.266 1.00 98.75 80 ILE A O 1
ATOM 623 N N . ALA A 1 81 ? 18.650 -8.372 -13.390 1.00 98.50 81 ALA A N 1
ATOM 624 C CA . ALA A 1 81 ? 18.036 -7.110 -13.803 1.00 98.50 81 ALA A CA 1
ATOM 625 C C . ALA A 1 81 ? 19.071 -6.026 -14.144 1.00 98.50 81 ALA A C 1
ATOM 627 O O . ALA A 1 81 ? 18.957 -5.377 -15.183 1.00 98.50 81 ALA A O 1
ATOM 628 N N . ALA A 1 82 ? 20.098 -5.859 -13.307 1.00 98.00 82 ALA A N 1
ATOM 629 C CA . ALA A 1 82 ? 21.138 -4.850 -13.496 1.00 98.00 82 ALA A CA 1
ATOM 630 C C . ALA A 1 82 ? 22.013 -5.103 -14.739 1.00 98.00 82 ALA A C 1
ATOM 632 O O . ALA A 1 82 ? 22.541 -4.151 -15.311 1.00 98.00 82 ALA A O 1
ATOM 633 N N . ALA A 1 83 ? 22.145 -6.360 -15.177 1.00 98.06 83 ALA A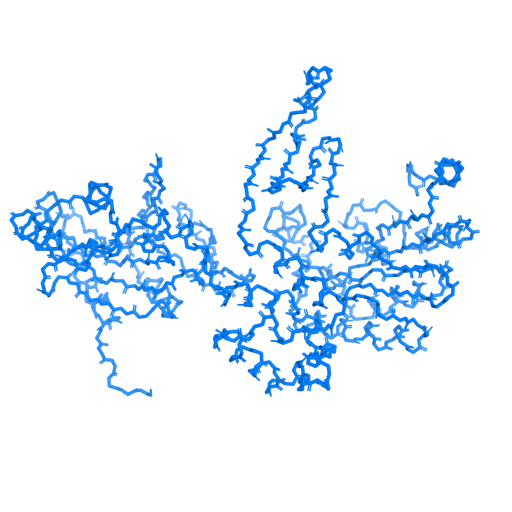 N 1
ATOM 634 C CA . ALA A 1 83 ? 22.892 -6.730 -16.380 1.00 98.06 83 ALA A CA 1
ATOM 635 C C . ALA A 1 83 ? 22.109 -6.502 -17.689 1.00 98.06 83 ALA A C 1
ATOM 637 O O . ALA A 1 83 ? 22.693 -6.541 -18.774 1.00 98.06 83 ALA A O 1
ATOM 638 N N . LEU A 1 84 ? 20.794 -6.281 -17.612 1.00 98.44 84 LEU A N 1
ATOM 639 C CA . LEU A 1 84 ? 19.942 -6.054 -18.778 1.00 98.44 84 LEU A CA 1
ATOM 640 C C . LEU A 1 84 ? 19.982 -4.577 -19.223 1.00 98.44 84 LEU A C 1
ATOM 642 O O . LEU A 1 84 ? 20.223 -3.675 -18.413 1.00 98.44 84 LEU A O 1
ATOM 646 N N . PRO A 1 85 ? 19.699 -4.280 -20.506 1.00 97.69 85 PRO A N 1
ATOM 647 C CA . PRO A 1 85 ? 19.622 -2.913 -21.027 1.00 97.69 85 PRO A CA 1
ATOM 648 C C . PRO A 1 85 ? 18.321 -2.201 -20.598 1.00 97.69 85 PRO A C 1
ATOM 650 O O . PRO A 1 85 ? 17.604 -1.641 -21.417 1.00 97.69 85 PRO A O 1
ATOM 653 N N . LEU A 1 86 ? 17.978 -2.248 -19.310 1.00 98.38 86 LEU A N 1
ATOM 654 C CA . LEU A 1 86 ? 16.793 -1.600 -18.749 1.00 98.38 86 LEU A CA 1
ATOM 655 C C . LEU A 1 86 ? 17.066 -0.121 -18.449 1.00 98.38 86 LEU A C 1
ATOM 657 O O . LEU A 1 86 ? 18.150 0.241 -17.987 1.00 98.38 86 LEU A O 1
ATOM 661 N N . SER A 1 87 ? 16.074 0.734 -18.672 1.00 98.44 87 SER A N 1
ATOM 662 C CA . SER A 1 87 ? 16.110 2.144 -18.270 1.00 98.44 87 SER A CA 1
ATOM 663 C C . SER A 1 87 ? 15.720 2.332 -16.805 1.00 98.44 87 SER A C 1
ATOM 665 O O . SER A 1 87 ? 16.247 3.225 -16.140 1.00 98.44 87 SER A O 1
ATOM 667 N N . GLY A 1 88 ? 14.803 1.496 -16.308 1.00 98.06 88 GLY A N 1
ATOM 668 C CA . GLY A 1 88 ? 14.279 1.553 -14.946 1.00 98.06 88 GLY A CA 1
ATOM 669 C C . GLY A 1 88 ? 14.089 0.174 -14.316 1.00 98.06 88 GLY A C 1
ATOM 670 O O . GLY A 1 88 ? 13.917 -0.829 -15.012 1.00 98.06 88 GLY A O 1
ATOM 671 N N . LEU A 1 89 ? 14.096 0.137 -12.988 1.00 98.44 89 LEU A N 1
ATOM 672 C CA . LEU A 1 89 ? 13.800 -1.045 -12.188 1.00 98.44 89 LEU A CA 1
ATOM 673 C C . LEU A 1 89 ? 12.893 -0.647 -11.023 1.00 98.44 89 LEU A C 1
ATOM 675 O O . LEU A 1 89 ? 13.274 0.161 -10.177 1.00 98.44 89 LEU A O 1
ATOM 679 N N . ASP A 1 90 ? 11.698 -1.223 -10.993 1.00 97.88 90 ASP A N 1
ATOM 680 C CA . ASP A 1 90 ? 10.766 -1.127 -9.877 1.00 97.88 90 ASP A CA 1
ATOM 681 C C . ASP A 1 90 ? 10.982 -2.304 -8.917 1.00 97.88 90 ASP A C 1
ATOM 683 O O . ASP A 1 90 ? 11.037 -3.456 -9.346 1.00 97.88 90 ASP A O 1
ATOM 687 N N . THR A 1 91 ? 11.070 -2.047 -7.612 1.00 97.50 91 THR A N 1
ATOM 688 C CA . THR A 1 91 ? 11.209 -3.084 -6.578 1.00 97.50 91 THR A CA 1
ATOM 689 C C . THR A 1 91 ? 10.173 -2.883 -5.479 1.00 97.50 91 THR A C 1
ATOM 691 O O . THR A 1 91 ? 10.275 -1.955 -4.676 1.00 97.50 91 THR A O 1
ATOM 694 N N . TYR A 1 92 ? 9.176 -3.763 -5.420 1.00 94.88 92 TYR A N 1
ATOM 695 C CA . TYR A 1 92 ? 8.072 -3.669 -4.465 1.00 94.88 92 TYR A CA 1
ATOM 696 C C . TYR A 1 92 ? 8.184 -4.705 -3.348 1.00 94.88 92 TYR A C 1
ATOM 698 O O . TYR A 1 92 ? 8.553 -5.852 -3.588 1.00 94.88 92 TYR A O 1
ATOM 706 N N . ALA A 1 93 ? 7.776 -4.332 -2.136 1.00 92.12 93 ALA A N 1
ATOM 707 C CA . ALA A 1 93 ? 7.584 -5.298 -1.061 1.00 92.12 93 ALA A CA 1
ATOM 708 C C . ALA A 1 93 ? 6.372 -6.192 -1.356 1.00 92.12 93 ALA A C 1
ATOM 710 O O . ALA A 1 93 ? 5.312 -5.708 -1.774 1.00 92.12 93 ALA A O 1
ATOM 711 N N . PHE A 1 94 ? 6.493 -7.492 -1.096 1.00 89.81 94 PHE A N 1
ATOM 712 C CA . PHE A 1 94 ? 5.352 -8.391 -1.150 1.00 89.81 94 PHE A CA 1
ATOM 713 C C . PHE A 1 94 ? 4.361 -8.073 -0.024 1.00 89.81 94 PHE A C 1
ATOM 715 O O . PHE A 1 94 ? 4.612 -8.327 1.156 1.00 89.81 94 PHE A O 1
ATOM 722 N N . ASN A 1 95 ? 3.186 -7.574 -0.411 1.00 76.69 95 ASN A N 1
ATOM 723 C CA . ASN A 1 95 ? 2.060 -7.374 0.489 1.00 76.69 95 ASN A CA 1
ATOM 724 C C . ASN A 1 95 ? 1.064 -8.525 0.346 1.00 76.69 95 ASN A C 1
ATOM 726 O O . ASN A 1 95 ? 0.357 -8.665 -0.651 1.00 76.69 95 ASN A O 1
ATOM 730 N N . CYS A 1 96 ? 0.980 -9.340 1.388 1.00 66.19 96 CYS A N 1
ATOM 731 C CA . CYS A 1 96 ? -0.027 -10.382 1.510 1.00 66.19 96 CYS A CA 1
ATOM 732 C C . CYS A 1 96 ? -1.372 -9.714 1.864 1.00 66.19 96 CYS A C 1
ATOM 734 O O . CYS A 1 96 ? -1.575 -9.271 2.989 1.00 66.19 96 CYS A O 1
ATOM 736 N N . TYR A 1 97 ? -2.298 -9.589 0.913 1.00 61.28 97 TYR A N 1
ATOM 737 C CA . TYR A 1 97 ? -3.655 -9.089 1.182 1.00 61.28 97 TYR A CA 1
ATOM 738 C C . TYR A 1 97 ? -4.629 -10.268 1.299 1.00 61.28 97 TYR A C 1
ATOM 740 O O . TYR A 1 97 ? -4.587 -11.117 0.409 1.00 61.28 97 TYR A O 1
ATOM 748 N N . PRO A 1 98 ? -5.503 -10.328 2.334 1.00 47.00 98 PRO A N 1
ATOM 749 C CA . PRO A 1 98 ? -6.352 -11.490 2.660 1.00 47.00 98 PRO A CA 1
ATOM 750 C C . PRO A 1 98 ? -7.077 -12.130 1.468 1.00 47.00 98 PRO A C 1
ATOM 752 O O . PRO A 1 98 ? -7.216 -13.344 1.397 1.00 47.00 98 PRO A O 1
ATOM 755 N N . PHE A 1 99 ? -7.490 -11.312 0.505 1.00 53.81 99 PHE A N 1
ATOM 756 C CA . PHE A 1 99 ? -8.343 -11.693 -0.622 1.00 53.81 99 PHE A CA 1
ATOM 757 C C . PHE A 1 99 ? -7.567 -12.172 -1.859 1.00 53.81 99 PHE A C 1
ATOM 759 O O . PHE A 1 99 ? -8.181 -12.595 -2.838 1.00 53.81 99 PHE A O 1
ATOM 766 N N . LEU A 1 100 ? -6.233 -12.080 -1.862 1.00 62.84 100 LEU A N 1
ATOM 767 C CA . LEU A 1 100 ? -5.444 -12.463 -3.029 1.00 62.84 100 LEU A CA 1
ATOM 768 C C . LEU A 1 100 ? -5.383 -13.989 -3.185 1.00 62.84 100 LEU A C 1
ATOM 770 O O . LEU A 1 100 ? -5.232 -14.699 -2.188 1.00 62.84 100 LEU A O 1
ATOM 774 N N . PRO A 1 101 ? -5.401 -14.515 -4.426 1.00 67.50 101 PRO A N 1
ATOM 775 C CA . PRO A 1 101 ? -5.312 -15.954 -4.682 1.00 67.50 101 PRO A CA 1
ATOM 776 C C . PRO A 1 101 ? -4.125 -16.642 -3.997 1.00 67.50 101 PRO A C 1
ATOM 778 O O . PRO A 1 101 ? -4.252 -17.777 -3.545 1.00 67.50 101 PRO A O 1
ATOM 781 N N . ILE A 1 102 ? -2.993 -15.941 -3.866 1.00 69.56 102 ILE A N 1
ATOM 782 C CA . ILE A 1 102 ? -1.788 -16.465 -3.217 1.00 69.56 102 ILE A CA 1
ATOM 783 C C . ILE A 1 102 ? -2.009 -16.808 -1.736 1.00 69.56 102 ILE A C 1
ATOM 785 O O . ILE A 1 102 ? -1.412 -17.762 -1.253 1.00 69.56 102 ILE A O 1
ATOM 789 N N . ASN A 1 103 ? -2.913 -16.124 -1.027 1.00 66.38 103 ASN A N 1
ATOM 790 C CA . ASN A 1 103 ? -3.190 -16.431 0.379 1.00 66.38 103 ASN A CA 1
ATOM 791 C C . ASN A 1 103 ? -3.884 -17.774 0.541 1.00 66.38 103 ASN A C 1
ATOM 793 O O . ASN A 1 103 ? -3.448 -18.582 1.349 1.00 66.38 103 ASN A O 1
ATOM 797 N N . ARG A 1 104 ? -4.867 -18.067 -0.316 1.00 67.25 104 ARG A N 1
ATOM 798 C CA . ARG A 1 104 ? -5.496 -19.394 -0.362 1.00 67.25 104 ARG A CA 1
ATOM 799 C C . ARG A 1 104 ? -4.479 -20.491 -0.677 1.00 67.25 104 ARG A C 1
ATOM 801 O O . ARG A 1 104 ? -4.658 -21.630 -0.265 1.00 67.25 104 ARG A O 1
ATOM 808 N N . MET A 1 105 ? -3.432 -20.178 -1.442 1.00 74.12 105 MET A N 1
ATOM 809 C CA . MET A 1 105 ? -2.356 -21.127 -1.743 1.00 74.12 105 MET A CA 1
ATOM 810 C C . MET A 1 105 ? -1.405 -21.318 -0.554 1.00 74.12 105 MET A C 1
ATOM 812 O O . MET A 1 105 ? -0.991 -22.447 -0.307 1.00 74.12 105 MET A O 1
ATOM 816 N N . ILE A 1 106 ? -1.092 -20.252 0.191 1.00 71.81 106 ILE A N 1
ATOM 817 C CA . ILE A 1 106 ? -0.319 -20.316 1.443 1.00 71.81 106 ILE A CA 1
ATOM 818 C C . ILE A 1 106 ? -1.089 -21.126 2.498 1.00 71.81 106 ILE A C 1
ATOM 820 O O . ILE A 1 106 ? -0.535 -22.060 3.065 1.00 71.81 106 ILE A O 1
ATOM 824 N N . GLU A 1 107 ? -2.380 -20.844 2.698 1.00 71.81 107 GLU A N 1
ATOM 825 C CA . GLU A 1 107 ? -3.265 -21.575 3.625 1.00 71.81 107 GLU A CA 1
ATOM 826 C C . GLU A 1 107 ? -3.346 -23.072 3.298 1.00 71.81 107 GLU A C 1
ATOM 828 O O . GLU A 1 107 ? -3.393 -23.913 4.189 1.00 71.81 107 GLU A O 1
ATOM 833 N N . LYS A 1 108 ? -3.308 -23.424 2.008 1.00 76.50 108 LYS A N 1
ATOM 834 C CA . LYS A 1 108 ? -3.295 -24.816 1.531 1.00 76.50 108 LYS A CA 1
ATOM 835 C C . LYS A 1 108 ? -1.899 -25.455 1.518 1.00 76.50 108 LYS A C 1
ATOM 837 O O . LYS A 1 108 ? -1.750 -26.553 0.988 1.00 76.50 108 LYS A O 1
ATOM 842 N N . GLY A 1 109 ? -0.874 -24.775 2.037 1.00 76.19 109 GLY A N 1
ATOM 843 C CA . GLY A 1 109 ? 0.500 -25.281 2.129 1.00 76.19 109 GLY A CA 1
ATOM 844 C C . GLY A 1 109 ? 1.275 -25.330 0.806 1.00 76.19 109 GLY A C 1
ATOM 845 O O . GLY A 1 109 ? 2.376 -25.874 0.763 1.00 76.19 109 GLY A O 1
ATOM 846 N N . ALA A 1 110 ? 0.746 -24.761 -0.283 1.00 77.19 110 ALA A N 1
ATOM 847 C CA . ALA A 1 110 ? 1.436 -24.720 -1.579 1.00 77.19 110 ALA A CA 1
ATOM 848 C C . ALA A 1 110 ? 2.594 -23.699 -1.607 1.00 77.19 110 ALA A C 1
ATOM 850 O O . ALA A 1 110 ? 3.489 -23.776 -2.456 1.00 77.19 110 ALA A O 1
ATOM 851 N N . PHE A 1 111 ? 2.588 -22.752 -0.669 1.00 78.06 111 PHE A N 1
ATOM 852 C CA . PHE A 1 111 ? 3.658 -21.790 -0.428 1.00 78.06 111 PHE A CA 1
ATOM 853 C C . PHE A 1 111 ? 4.012 -21.747 1.061 1.00 78.06 111 PHE A C 1
ATOM 855 O O . PHE A 1 111 ? 3.122 -21.933 1.893 1.00 78.06 111 PHE A O 1
ATOM 862 N N . PRO A 1 112 ? 5.279 -21.457 1.412 1.00 82.44 112 PRO A N 1
ATOM 863 C CA . PRO A 1 112 ? 5.616 -21.106 2.786 1.00 82.44 112 PRO A CA 1
ATOM 864 C C . PRO A 1 112 ? 4.953 -19.771 3.179 1.00 82.44 112 PRO A C 1
ATOM 866 O O . PRO A 1 112 ? 4.475 -19.035 2.309 1.00 82.44 112 PRO A O 1
ATOM 869 N N . PRO A 1 113 ? 4.940 -19.417 4.473 1.00 78.69 113 PRO A N 1
ATOM 870 C CA . PRO A 1 113 ? 4.563 -18.077 4.900 1.00 78.69 113 PRO A CA 1
ATOM 871 C C . PRO A 1 113 ? 5.398 -16.999 4.184 1.00 78.69 113 PRO A C 1
ATOM 873 O O . PRO A 1 113 ? 6.560 -17.244 3.844 1.00 78.69 113 PRO A O 1
ATOM 876 N N . PRO A 1 114 ? 4.829 -15.808 3.937 1.00 77.50 114 PRO A N 1
ATOM 877 C CA . PRO A 1 114 ? 5.584 -14.705 3.362 1.00 77.50 114 PRO A CA 1
ATOM 878 C C . PRO A 1 114 ? 6.662 -14.213 4.326 1.00 77.50 114 PRO A C 1
ATOM 880 O O . PRO A 1 114 ? 6.532 -14.361 5.543 1.00 77.50 114 PRO A O 1
ATOM 883 N N . ALA A 1 115 ? 7.692 -13.578 3.770 1.00 83.62 115 ALA A N 1
ATOM 884 C CA . ALA A 1 115 ? 8.748 -12.964 4.560 1.00 83.62 115 ALA A CA 1
ATOM 885 C C . ALA A 1 115 ? 8.184 -11.907 5.528 1.00 83.62 115 ALA A C 1
ATOM 887 O O . ALA A 1 115 ? 7.261 -11.158 5.189 1.00 83.62 115 ALA A O 1
ATOM 888 N N . GLY A 1 116 ? 8.753 -11.853 6.733 1.00 82.62 116 GLY A N 1
ATOM 889 C CA . GLY A 1 116 ? 8.464 -10.816 7.718 1.00 82.62 116 GLY A CA 1
ATOM 890 C C . GLY A 1 116 ? 9.071 -9.464 7.336 1.00 82.62 116 GLY A C 1
ATOM 891 O O . GLY A 1 116 ? 9.866 -9.348 6.399 1.00 82.62 116 GL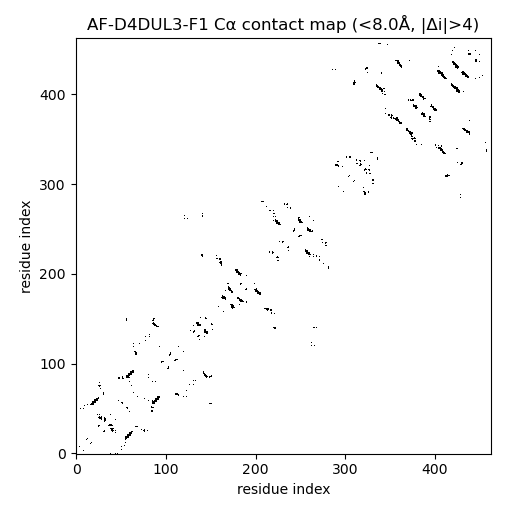Y A O 1
ATOM 892 N N . PHE A 1 117 ? 8.703 -8.419 8.083 1.00 83.50 117 PHE A N 1
ATOM 893 C CA . PHE A 1 117 ? 9.232 -7.069 7.863 1.00 83.50 117 PHE A CA 1
ATOM 894 C C . PHE A 1 117 ? 10.741 -6.963 8.104 1.00 83.50 117 PHE A C 1
ATOM 896 O O . PHE A 1 117 ? 11.382 -6.113 7.495 1.00 83.50 117 PHE A O 1
ATOM 903 N N . ASP A 1 118 ? 11.294 -7.806 8.972 1.00 85.88 118 ASP A N 1
ATOM 904 C CA . ASP A 1 118 ? 12.726 -7.935 9.238 1.00 85.88 118 ASP A CA 1
ATOM 905 C C . ASP A 1 118 ? 13.490 -8.316 7.963 1.00 85.88 118 ASP A C 1
ATOM 907 O O . ASP A 1 118 ? 14.346 -7.560 7.506 1.00 85.88 118 ASP A O 1
ATOM 911 N N . THR A 1 119 ? 13.088 -9.408 7.314 1.00 91.19 119 THR A N 1
ATOM 912 C CA . THR A 1 119 ? 13.686 -9.888 6.060 1.00 91.19 119 THR A CA 1
ATOM 913 C C . THR A 1 119 ? 13.456 -8.890 4.925 1.00 91.19 119 THR A C 1
ATOM 915 O O . THR A 1 119 ? 14.390 -8.505 4.226 1.00 91.19 119 THR A O 1
ATOM 918 N N . GLN A 1 120 ? 12.221 -8.400 4.772 1.00 93.62 120 GLN A N 1
ATOM 919 C CA . GLN A 1 120 ? 11.876 -7.424 3.735 1.00 93.62 120 GLN A CA 1
ATOM 920 C C . GLN A 1 120 ? 12.679 -6.120 3.863 1.00 93.62 120 GLN A C 1
ATOM 922 O O . GLN A 1 120 ? 13.109 -5.566 2.852 1.00 93.62 120 GLN A O 1
ATOM 927 N N . SER A 1 121 ? 12.930 -5.647 5.089 1.00 94.62 121 SER A N 1
ATOM 928 C CA . SER A 1 121 ? 13.728 -4.437 5.316 1.00 94.62 121 SER A CA 1
ATOM 929 C C . SER A 1 121 ? 15.192 -4.616 4.901 1.00 94.62 121 SER A C 1
ATOM 931 O O . SER A 1 121 ? 15.769 -3.711 4.297 1.00 94.62 121 SER A O 1
ATOM 933 N N . LEU A 1 122 ? 15.773 -5.797 5.147 1.00 96.75 122 LEU A N 1
ATOM 934 C CA . LEU A 1 122 ? 17.141 -6.129 4.743 1.00 96.75 122 LEU A CA 1
ATOM 935 C C . LEU A 1 122 ? 17.258 -6.272 3.223 1.00 96.75 122 LEU A C 1
ATOM 937 O O . LEU A 1 122 ? 18.190 -5.737 2.627 1.00 96.75 122 LEU A O 1
ATOM 941 N N . GLN A 1 123 ? 16.284 -6.917 2.580 1.00 97.88 123 GLN A N 1
ATOM 942 C CA . GLN A 1 123 ? 16.226 -7.040 1.121 1.00 97.88 123 GLN A CA 1
ATOM 943 C C . GLN A 1 123 ? 16.077 -5.677 0.439 1.00 97.88 123 GLN A C 1
ATOM 945 O O . GLN A 1 123 ? 16.748 -5.404 -0.560 1.00 97.88 123 GLN A O 1
ATOM 950 N N . TYR A 1 124 ? 15.256 -4.786 0.998 1.00 98.12 124 TYR A N 1
ATOM 951 C CA . TYR A 1 124 ? 15.150 -3.407 0.531 1.00 98.12 124 TYR A CA 1
ATOM 952 C C . TYR A 1 124 ? 16.477 -2.649 0.692 1.00 98.12 124 TYR A C 1
ATOM 954 O O . TYR A 1 124 ? 16.945 -2.022 -0.259 1.00 98.12 124 TYR A O 1
ATOM 962 N N . ALA A 1 125 ? 17.123 -2.738 1.860 1.00 98.00 125 ALA A N 1
ATOM 963 C CA . ALA A 1 125 ? 18.406 -2.080 2.100 1.00 98.00 125 ALA A CA 1
ATOM 964 C C . ALA A 1 125 ? 19.499 -2.578 1.140 1.00 98.00 125 ALA A C 1
ATOM 966 O O . ALA A 1 125 ? 20.182 -1.764 0.518 1.00 98.00 125 ALA A O 1
ATOM 967 N N . TYR A 1 126 ? 19.586 -3.898 0.945 1.00 98.56 126 TYR A N 1
ATOM 968 C CA . TYR A 1 126 ? 20.490 -4.513 -0.024 1.00 98.56 126 TYR A CA 1
ATOM 969 C C . TYR A 1 126 ? 20.226 -4.013 -1.447 1.00 98.56 126 TYR A C 1
ATOM 971 O O . TYR A 1 126 ? 21.163 -3.714 -2.178 1.00 98.56 126 TYR A O 1
ATOM 979 N N . THR A 1 127 ? 18.956 -3.874 -1.838 1.00 98.62 127 THR A N 1
ATOM 980 C CA . THR A 1 127 ? 18.570 -3.349 -3.159 1.00 98.62 127 THR A CA 1
ATOM 981 C C . THR A 1 127 ? 19.134 -1.956 -3.390 1.00 98.62 127 THR A C 1
ATOM 983 O O . THR A 1 127 ? 19.757 -1.706 -4.421 1.00 98.62 127 THR A O 1
ATOM 986 N N . VAL A 1 128 ? 18.928 -1.058 -2.422 1.00 98.44 128 VAL A N 1
ATOM 987 C CA . VAL A 1 128 ? 19.395 0.330 -2.501 1.00 98.44 128 VAL A CA 1
ATOM 988 C C . VAL A 1 128 ? 20.916 0.377 -2.628 1.00 98.44 128 VAL A C 1
ATOM 990 O O . VAL A 1 128 ? 21.432 1.067 -3.505 1.00 98.44 128 VAL A O 1
ATOM 993 N N . GLU A 1 129 ? 21.627 -0.379 -1.792 1.00 98.50 129 GLU A N 1
ATOM 994 C CA . GLU A 1 129 ? 23.089 -0.427 -1.806 1.00 98.50 129 GLU A CA 1
ATOM 995 C C . GLU A 1 129 ? 23.635 -1.032 -3.107 1.00 98.50 129 GLU A C 1
ATOM 997 O O . GLU A 1 129 ? 24.461 -0.416 -3.783 1.00 98.50 129 GLU A O 1
ATOM 1002 N N . TYR A 1 130 ? 23.146 -2.211 -3.492 1.00 98.75 130 TYR A N 1
ATOM 1003 C CA . TYR A 1 130 ? 23.618 -2.933 -4.667 1.00 98.75 130 TYR A CA 1
ATOM 1004 C C . TYR A 1 130 ? 23.388 -2.137 -5.952 1.00 98.75 130 TYR A C 1
ATOM 1006 O O . TYR A 1 130 ? 24.311 -1.958 -6.745 1.00 98.75 130 TYR A O 1
ATOM 1014 N N . LEU A 1 131 ? 22.178 -1.607 -6.161 1.00 98.56 131 LEU A N 1
ATOM 1015 C CA . LEU A 1 131 ? 21.869 -0.847 -7.371 1.00 98.56 131 LEU A CA 1
ATOM 1016 C C . LEU A 1 131 ? 22.673 0.457 -7.442 1.00 98.56 131 LEU A C 1
ATOM 1018 O O . LEU A 1 131 ? 23.149 0.806 -8.523 1.00 98.56 131 LEU A O 1
ATOM 1022 N N . ALA A 1 132 ? 22.909 1.129 -6.309 1.00 98.31 132 ALA A N 1
ATOM 1023 C CA . ALA A 1 132 ? 23.799 2.288 -6.261 1.00 98.31 132 ALA A CA 1
ATOM 1024 C C . ALA A 1 132 ? 25.239 1.924 -6.669 1.00 98.31 132 ALA A C 1
ATOM 1026 O O . ALA A 1 132 ? 25.845 2.639 -7.467 1.00 98.31 132 ALA A O 1
ATOM 1027 N N . GLN A 1 133 ? 25.766 0.786 -6.202 1.00 98.38 133 GLN A N 1
ATOM 1028 C CA . GLN A 1 133 ? 27.080 0.273 -6.622 1.00 98.38 133 GLN A CA 1
ATOM 1029 C C . GLN A 1 133 ? 27.128 -0.069 -8.120 1.00 98.38 133 GLN A C 1
ATOM 1031 O O . GLN A 1 133 ? 28.174 0.075 -8.749 1.00 98.38 133 GLN A O 1
ATOM 1036 N N . GLN A 1 134 ? 26.001 -0.481 -8.708 1.00 98.25 134 GLN A N 1
ATOM 1037 C CA . GLN A 1 134 ? 25.856 -0.704 -10.152 1.00 98.25 134 GLN A CA 1
ATOM 1038 C C . GLN A 1 134 ? 25.571 0.589 -10.949 1.00 98.25 134 GLN A C 1
ATOM 1040 O O . GLN A 1 134 ? 25.306 0.525 -12.148 1.00 98.25 134 GLN A O 1
ATOM 1045 N N . GLY A 1 135 ? 25.603 1.765 -10.310 1.00 97.88 135 GLY A N 1
ATOM 1046 C CA . GLY A 1 135 ? 25.434 3.068 -10.964 1.00 97.88 135 GLY A CA 1
ATOM 1047 C C . GLY A 1 135 ? 23.985 3.534 -11.148 1.00 97.88 135 GLY A C 1
ATOM 1048 O O . GLY A 1 135 ? 23.750 4.574 -11.766 1.00 97.88 135 GLY A O 1
ATOM 1049 N N . TRP A 1 136 ? 23.004 2.812 -10.607 1.00 98.38 136 TRP A N 1
ATOM 1050 C CA . TRP A 1 136 ? 21.599 3.214 -10.646 1.00 98.38 136 TRP A CA 1
ATOM 1051 C C . TRP A 1 136 ? 21.303 4.314 -9.625 1.00 98.38 136 TRP A C 1
ATOM 1053 O O . TRP A 1 136 ? 21.910 4.393 -8.558 1.00 98.38 136 TRP A O 1
ATOM 1063 N N . ARG A 1 137 ? 20.307 5.150 -9.926 1.00 97.38 137 ARG A N 1
ATOM 1064 C CA . ARG A 1 137 ? 19.818 6.196 -9.021 1.00 97.38 137 ARG A CA 1
ATOM 1065 C C . ARG A 1 137 ? 18.436 5.844 -8.507 1.00 97.38 137 ARG A C 1
ATOM 1067 O O . ARG A 1 137 ? 17.527 5.608 -9.298 1.00 97.38 137 ARG A O 1
ATOM 1074 N N . GLN A 1 138 ? 18.257 5.878 -7.192 1.00 96.81 138 GLN A N 1
ATOM 1075 C CA . GLN A 1 138 ? 16.935 5.775 -6.587 1.00 96.81 138 GLN A CA 1
ATOM 1076 C C . GLN A 1 138 ? 16.166 7.086 -6.815 1.00 96.81 138 GLN A C 1
ATOM 1078 O O . GLN A 1 138 ? 16.482 8.108 -6.209 1.00 96.81 138 GLN A O 1
ATOM 1083 N N . ILE A 1 139 ? 15.168 7.067 -7.703 1.00 95.06 139 ILE A N 1
ATOM 1084 C CA . ILE A 1 139 ? 14.374 8.258 -8.064 1.00 95.06 139 ILE A CA 1
ATOM 1085 C C . ILE A 1 139 ? 13.001 8.297 -7.385 1.00 95.06 139 ILE A C 1
ATOM 1087 O O . ILE A 1 139 ? 12.348 9.337 -7.369 1.00 95.06 139 ILE A O 1
ATOM 1091 N N . SER A 1 140 ? 12.574 7.178 -6.798 1.00 94.25 140 SER A N 1
ATOM 1092 C CA . SER A 1 140 ? 11.478 7.125 -5.828 1.00 94.25 140 SER A CA 1
ATOM 1093 C C . SER A 1 140 ? 11.739 6.032 -4.794 1.00 94.25 140 SER A C 1
ATOM 1095 O O . SER A 1 140 ? 12.675 5.252 -4.967 1.00 94.25 140 SER A O 1
ATOM 1097 N N . ASN A 1 141 ? 10.903 5.921 -3.762 1.00 93.56 141 ASN A N 1
ATOM 1098 C CA . ASN A 1 141 ? 11.022 4.866 -2.747 1.00 93.56 141 ASN A CA 1
ATOM 1099 C C . ASN A 1 141 ? 11.214 3.466 -3.352 1.00 93.56 141 ASN A C 1
ATOM 1101 O O . ASN A 1 141 ? 12.086 2.736 -2.902 1.00 93.56 141 ASN A O 1
ATOM 1105 N N . ASN A 1 142 ? 10.488 3.128 -4.421 1.00 93.62 142 ASN A N 1
ATOM 1106 C CA . ASN A 1 142 ? 10.520 1.786 -5.013 1.00 93.62 142 ASN A CA 1
ATOM 1107 C C . ASN A 1 142 ? 11.046 1.751 -6.456 1.00 93.62 142 ASN A C 1
ATOM 1109 O O . ASN A 1 142 ? 10.921 0.719 -7.099 1.00 93.62 142 ASN A O 1
ATOM 1113 N N . HIS A 1 143 ? 11.604 2.850 -6.979 1.00 97.06 143 HIS A N 1
ATOM 1114 C CA . HIS A 1 143 ? 11.985 2.948 -8.394 1.00 97.06 143 HIS A CA 1
ATOM 1115 C C . HIS A 1 143 ? 13.405 3.464 -8.565 1.00 97.06 143 HIS A C 1
ATOM 1117 O O . HIS A 1 143 ? 13.766 4.528 -8.046 1.00 97.06 143 HIS A O 1
ATOM 1123 N N . PHE A 1 144 ? 14.164 2.751 -9.384 1.00 98.31 144 PHE A N 1
ATOM 1124 C CA . PHE A 1 144 ? 15.543 3.047 -9.724 1.00 98.31 144 PHE A CA 1
ATOM 1125 C C . PHE A 1 144 ? 15.643 3.331 -11.216 1.00 98.31 144 PHE A C 1
ATOM 1127 O O . PHE A 1 144 ? 15.051 2.624 -12.023 1.00 98.31 144 PHE A O 1
ATOM 1134 N N . ALA A 1 145 ? 16.397 4.357 -11.587 1.00 98.25 145 ALA A N 1
ATOM 1135 C CA . ALA A 1 145 ? 16.668 4.701 -12.974 1.00 98.25 145 ALA A CA 1
ATOM 1136 C C . ALA A 1 145 ? 18.164 4.589 -13.249 1.00 98.25 145 ALA A C 1
ATOM 1138 O O . ALA A 1 145 ? 18.986 5.072 -12.463 1.00 98.25 145 ALA A O 1
ATOM 1139 N N . TYR A 1 146 ? 18.515 3.982 -14.378 1.00 98.00 146 TYR A N 1
ATOM 1140 C CA . TYR A 1 146 ? 19.884 4.035 -14.859 1.00 98.00 146 TYR A CA 1
ATOM 1141 C C . TYR A 1 146 ? 20.112 5.408 -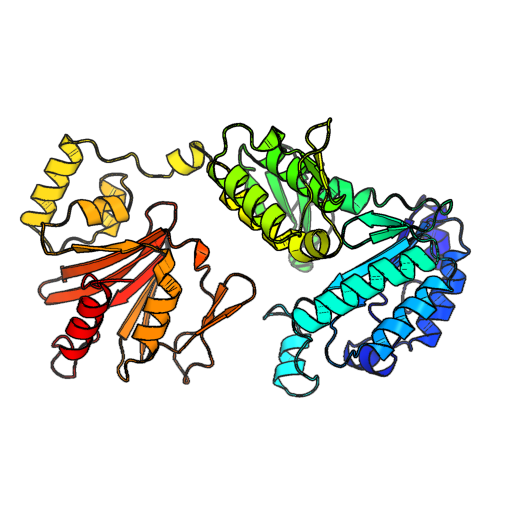15.514 1.00 98.00 146 TYR A C 1
ATOM 1143 O O . TYR A 1 146 ? 19.298 5.819 -16.354 1.00 98.00 146 TYR A O 1
ATOM 1151 N N . PRO A 1 147 ? 21.173 6.148 -15.142 1.00 96.00 147 PRO A N 1
ATOM 1152 C CA . PRO A 1 147 ? 21.462 7.451 -15.730 1.00 96.00 147 PRO A CA 1
ATOM 1153 C C . PRO A 1 147 ? 21.481 7.406 -17.262 1.00 96.00 147 PRO A C 1
ATOM 1155 O O . PRO A 1 147 ? 21.868 6.406 -17.856 1.00 96.00 147 PRO A O 1
ATOM 1158 N N . GLU A 1 148 ? 21.047 8.493 -17.902 1.00 93.00 148 GLU A N 1
ATOM 1159 C CA . GLU A 1 148 ? 21.115 8.683 -19.365 1.00 93.00 148 GLU A CA 1
ATOM 1160 C C . GLU A 1 148 ? 20.198 7.769 -20.208 1.00 93.00 148 GLU A C 1
ATOM 1162 O O . GLU A 1 148 ? 20.060 7.995 -21.404 1.00 93.00 148 GLU A O 1
ATOM 1167 N N . ARG A 1 149 ? 19.466 6.818 -19.604 1.00 95.44 149 ARG A N 1
ATOM 1168 C CA . ARG A 1 149 ? 18.492 5.946 -20.303 1.00 95.44 149 ARG A CA 1
ATOM 1169 C C . ARG A 1 149 ? 17.043 6.459 -20.299 1.00 95.44 149 ARG A C 1
ATOM 1171 O O . ARG A 1 149 ? 16.115 5.714 -20.612 1.00 95.44 149 ARG A O 1
ATOM 1178 N N . GLY A 1 150 ? 16.834 7.721 -19.924 1.00 95.12 150 GLY A N 1
ATOM 1179 C CA . GLY A 1 150 ? 15.566 8.444 -20.108 1.00 95.12 150 GLY A CA 1
ATOM 1180 C C . GLY A 1 150 ? 14.440 8.181 -19.095 1.00 95.12 150 GLY A C 1
ATOM 1181 O O . GLY A 1 150 ? 13.395 8.831 -19.189 1.00 95.12 150 GLY A O 1
ATOM 1182 N N . GLU A 1 151 ? 14.616 7.290 -18.113 1.00 96.81 151 GLU A N 1
ATOM 1183 C CA . GLU A 1 151 ? 13.594 7.034 -17.086 1.00 96.81 151 GLU A CA 1
ATOM 1184 C C . GLU A 1 151 ? 13.491 8.196 -16.075 1.00 96.81 151 GLU A C 1
ATOM 1186 O O . GLU A 1 151 ? 14.486 8.695 -15.552 1.00 96.81 151 GLU A O 1
ATOM 1191 N N . ARG A 1 152 ? 12.257 8.645 -15.816 1.00 93.56 152 ARG A N 1
ATOM 1192 C CA . ARG A 1 152 ? 11.901 9.821 -14.993 1.00 93.56 152 ARG A CA 1
ATOM 1193 C C . ARG A 1 152 ? 10.800 9.546 -13.961 1.00 93.56 152 ARG A C 1
ATOM 1195 O O . ARG A 1 152 ? 10.492 10.403 -13.139 1.00 93.56 152 ARG A O 1
ATOM 1202 N N . ASN A 1 153 ? 10.148 8.399 -14.068 1.00 91.38 153 ASN A N 1
ATOM 1203 C CA . ASN A 1 153 ? 9.018 7.904 -13.301 1.00 91.38 153 ASN A CA 1
ATOM 1204 C C . ASN A 1 153 ? 7.863 8.912 -13.148 1.00 91.38 153 ASN A C 1
ATOM 1206 O O . ASN A 1 153 ? 7.256 9.067 -12.086 1.00 91.38 153 ASN A O 1
ATOM 1210 N N . LEU A 1 154 ? 7.558 9.639 -14.231 1.00 90.38 154 LEU A N 1
ATOM 1211 C CA . LEU A 1 154 ? 6.562 10.712 -14.198 1.00 90.38 154 LEU A CA 1
ATOM 1212 C C . LEU A 1 154 ? 5.172 10.196 -13.832 1.00 90.38 154 LEU A C 1
ATOM 1214 O O . LEU A 1 154 ? 4.489 10.843 -13.047 1.00 90.38 154 LEU A O 1
ATOM 1218 N N . TYR A 1 155 ? 4.772 9.039 -14.362 1.00 86.81 155 TYR A N 1
ATOM 1219 C CA . TYR A 1 155 ? 3.449 8.473 -14.108 1.00 86.81 155 TYR A CA 1
ATOM 1220 C C . TYR A 1 155 ? 3.217 8.204 -12.615 1.00 86.81 155 TYR A C 1
ATOM 1222 O O . TYR A 1 155 ? 2.284 8.770 -12.042 1.00 86.81 155 TYR A O 1
ATOM 1230 N N . ASN A 1 156 ? 4.089 7.418 -11.965 1.00 85.69 156 ASN A N 1
ATOM 1231 C CA . ASN A 1 156 ? 3.901 7.074 -10.551 1.00 85.69 156 ASN A CA 1
ATOM 1232 C C . ASN A 1 156 ? 4.015 8.306 -9.650 1.00 85.69 156 ASN A C 1
ATOM 1234 O O . ASN A 1 156 ? 3.274 8.433 -8.676 1.00 85.69 156 ASN A O 1
ATOM 1238 N N . ARG A 1 157 ? 4.897 9.249 -9.995 1.00 86.06 157 ARG A N 1
ATOM 1239 C CA . ARG A 1 157 ? 5.034 10.501 -9.251 1.00 86.06 157 ARG A CA 1
ATOM 1240 C C . ARG A 1 157 ? 3.768 11.353 -9.351 1.00 86.06 157 ARG A C 1
ATOM 1242 O O . ARG A 1 157 ? 3.230 11.787 -8.336 1.00 86.06 157 ARG A O 1
ATOM 1249 N N . LEU A 1 158 ? 3.267 11.584 -10.562 1.00 87.75 158 LEU A N 1
ATOM 1250 C CA . LEU A 1 158 ? 2.139 12.483 -10.809 1.00 87.75 158 LEU A CA 1
ATOM 1251 C C . LEU A 1 158 ? 0.808 11.917 -10.306 1.00 87.75 158 LEU A C 1
ATOM 1253 O O . LEU A 1 158 ? 0.027 12.662 -9.713 1.00 87.75 158 LEU A O 1
ATOM 1257 N N . VAL A 1 159 ? 0.565 10.611 -10.459 1.00 83.31 159 VAL A N 1
ATOM 1258 C CA . VAL A 1 159 ? -0.669 9.987 -9.951 1.00 83.31 159 VAL A CA 1
ATOM 1259 C C . VAL A 1 159 ? -0.770 10.090 -8.422 1.00 83.31 159 VAL A C 1
ATOM 1261 O O . VAL A 1 159 ? -1.858 10.301 -7.890 1.00 83.31 159 VAL A O 1
ATOM 1264 N N . LYS A 1 160 ? 0.370 10.050 -7.714 1.00 81.62 160 LYS A N 1
ATOM 1265 C CA . LYS A 1 160 ? 0.462 10.279 -6.260 1.00 81.62 160 LYS A CA 1
ATOM 1266 C C . LYS A 1 160 ? 0.360 11.763 -5.873 1.00 81.62 160 LYS A C 1
ATOM 1268 O O . LYS A 1 160 ? -0.006 12.085 -4.752 1.00 81.62 160 LYS A O 1
ATOM 1273 N N . SER A 1 161 ? 0.592 12.680 -6.813 1.00 82.44 161 SER A N 1
ATOM 1274 C CA . SER A 1 161 ? 0.593 14.137 -6.585 1.00 82.44 161 SER A CA 1
ATOM 1275 C C . SER A 1 161 ? -0.769 14.804 -6.807 1.00 82.44 161 SER A C 1
ATOM 1277 O O . SER A 1 161 ? -0.834 15.990 -7.118 1.00 82.44 161 SER A O 1
ATOM 1279 N N . ASN A 1 162 ? -1.871 14.052 -6.693 1.00 82.44 162 ASN A N 1
ATOM 1280 C CA . ASN A 1 162 ? -3.226 14.543 -6.971 1.00 82.44 162 ASN A CA 1
ATOM 1281 C C . ASN A 1 162 ? -3.406 15.123 -8.395 1.00 82.44 162 ASN A C 1
ATOM 1283 O O . ASN A 1 162 ? -4.223 16.019 -8.610 1.00 82.44 162 ASN A O 1
ATOM 1287 N N . MET A 1 163 ? -2.667 14.620 -9.389 1.00 87.88 163 MET A N 1
ATOM 1288 C CA . MET A 1 163 ? -2.885 15.033 -10.776 1.00 87.88 163 MET A CA 1
ATOM 1289 C C . MET A 1 163 ? -4.292 14.626 -11.241 1.00 87.88 163 MET A C 1
ATOM 1291 O O . MET A 1 163 ? -4.808 13.565 -10.870 1.00 87.88 163 MET A O 1
ATOM 1295 N N . ALA A 1 164 ? -4.925 15.471 -12.057 1.00 90.50 164 ALA A N 1
ATOM 1296 C CA . ALA A 1 164 ? -6.165 15.100 -12.720 1.00 90.50 164 ALA A CA 1
ATOM 1297 C C . ALA A 1 164 ? -5.904 13.939 -13.698 1.00 90.50 164 ALA A C 1
ATOM 1299 O O . ALA A 1 164 ? -5.022 14.014 -14.549 1.00 90.50 164 ALA A O 1
ATOM 1300 N N . CYS A 1 165 ? -6.678 12.869 -13.564 1.00 91.81 165 CYS A N 1
ATOM 1301 C CA . CYS A 1 165 ? -6.607 11.652 -14.352 1.00 91.81 165 CYS A CA 1
ATOM 1302 C C . CYS A 1 165 ? -8.009 11.289 -14.852 1.00 91.81 165 CYS A C 1
ATOM 1304 O O . CYS A 1 165 ? -8.920 10.993 -14.068 1.00 91.81 165 CYS A O 1
ATOM 1306 N N . LEU A 1 166 ? -8.175 11.303 -16.174 1.00 91.50 166 LEU A N 1
ATOM 1307 C CA . LEU A 1 166 ? -9.368 10.789 -16.831 1.00 91.50 166 LEU A CA 1
ATOM 1308 C C . LEU A 1 166 ? -9.172 9.303 -17.118 1.00 91.50 166 LEU A C 1
ATOM 1310 O O . LEU A 1 166 ? -8.352 8.919 -17.945 1.00 91.50 166 LEU A O 1
ATOM 1314 N N . ALA A 1 167 ? -9.940 8.474 -16.422 1.00 92.31 167 ALA A N 1
ATOM 1315 C CA . ALA A 1 167 ? -9.865 7.028 -16.531 1.00 92.31 167 ALA A CA 1
ATOM 1316 C C . ALA A 1 167 ? -10.850 6.489 -17.571 1.00 92.31 167 ALA A C 1
ATOM 1318 O O . ALA A 1 167 ? -12.006 6.917 -17.617 1.00 92.31 167 ALA A O 1
ATOM 1319 N N . PHE A 1 168 ? -10.401 5.533 -18.378 1.00 91.31 168 PHE A N 1
ATOM 1320 C CA . PHE A 1 168 ? -11.201 4.836 -19.383 1.00 91.31 168 PHE A CA 1
ATOM 1321 C C . PHE A 1 168 ? -10.976 3.330 -19.262 1.00 91.31 168 PHE A C 1
ATOM 1323 O O . PHE A 1 168 ? -9.894 2.901 -18.864 1.00 91.31 168 PHE A O 1
ATOM 1330 N N . GLY A 1 169 ? -11.983 2.543 -19.639 1.00 92.88 169 GLY A N 1
ATOM 1331 C CA . GLY A 1 169 ? -11.954 1.089 -19.505 1.00 92.88 169 GLY A CA 1
ATOM 1332 C C . GLY A 1 169 ? -12.604 0.586 -18.217 1.00 92.88 169 GLY A C 1
ATOM 1333 O O . GLY A 1 169 ? -12.757 1.323 -17.240 1.00 92.88 169 GLY A O 1
ATOM 1334 N N . SER A 1 170 ? -12.986 -0.691 -18.246 1.00 94.38 170 SER A N 1
ATOM 1335 C CA . SER A 1 170 ? -13.568 -1.387 -17.099 1.00 94.38 170 SER A CA 1
ATOM 1336 C C . SER A 1 170 ? -12.613 -1.361 -15.898 1.00 94.38 170 SER A C 1
ATOM 1338 O O . SER A 1 170 ? -11.415 -1.617 -16.034 1.00 94.38 170 SER A O 1
ATOM 1340 N N . GLY A 1 171 ? -13.142 -1.001 -14.727 1.00 89.88 171 GLY A N 1
ATOM 1341 C CA . GLY A 1 171 ? -12.425 -0.966 -13.449 1.00 89.88 171 GLY A CA 1
ATOM 1342 C C . GLY A 1 171 ? -11.457 0.205 -13.259 1.00 89.88 171 GLY A C 1
ATOM 1343 O O . GLY A 1 171 ? -10.830 0.305 -12.201 1.00 89.88 171 GLY A O 1
ATOM 1344 N N . ALA A 1 172 ? -11.326 1.095 -14.245 1.00 93.75 172 ALA A N 1
ATOM 1345 C CA . ALA A 1 172 ? -10.367 2.190 -14.205 1.00 93.75 172 ALA A CA 1
ATOM 1346 C C . ALA A 1 172 ? -10.743 3.260 -13.158 1.00 93.75 172 ALA A C 1
ATOM 1348 O O . ALA A 1 172 ? -11.902 3.663 -13.040 1.00 93.75 172 ALA A O 1
ATOM 1349 N N . GLY A 1 173 ? -9.751 3.744 -12.405 1.00 92.06 173 GLY A N 1
ATOM 1350 C CA . GLY A 1 173 ? -9.913 4.778 -11.377 1.00 92.06 173 GLY A CA 1
ATOM 1351 C C . GLY A 1 173 ? -9.413 6.142 -11.846 1.00 92.06 173 GLY A C 1
ATOM 1352 O O . GLY A 1 173 ? -8.297 6.252 -12.350 1.00 92.06 173 GLY A O 1
ATOM 1353 N N . GLY A 1 174 ? -10.231 7.179 -11.676 1.00 91.88 174 GLY A N 1
ATOM 1354 C CA . GLY A 1 174 ? -9.923 8.550 -12.072 1.00 91.88 174 GLY A CA 1
ATOM 1355 C C . GLY A 1 174 ? -9.996 9.543 -10.916 1.00 91.88 174 GLY A C 1
ATOM 1356 O O . GLY A 1 174 ? -10.514 9.259 -9.834 1.00 91.88 174 GLY A O 1
ATOM 1357 N N . ASN A 1 175 ? -9.451 10.730 -11.159 1.00 90.38 175 ASN A N 1
ATOM 1358 C CA . ASN A 1 175 ? -9.319 11.805 -10.181 1.00 90.38 175 ASN A CA 1
ATOM 1359 C C . ASN A 1 175 ? -9.440 13.155 -10.897 1.00 90.38 175 ASN A C 1
ATOM 1361 O O . ASN A 1 175 ? -8.785 13.352 -11.911 1.00 90.38 175 ASN A O 1
ATOM 1365 N N . GLY A 1 176 ? -10.242 14.098 -10.418 1.00 89.00 176 GLY A N 1
ATOM 1366 C CA . GLY A 1 176 ? -10.353 15.417 -11.048 1.00 89.00 176 GLY A CA 1
ATOM 1367 C C . GLY A 1 176 ? -11.586 16.191 -10.599 1.00 89.00 176 GLY A C 1
ATOM 1368 O O . GLY A 1 176 ? -12.548 15.603 -10.117 1.00 89.00 176 GLY A O 1
ATOM 1369 N N . GLY A 1 177 ? -11.547 17.521 -10.721 1.00 87.00 177 GLY A N 1
ATOM 1370 C CA . GLY A 1 177 ? -12.687 18.384 -10.379 1.00 87.00 177 GLY A CA 1
ATOM 1371 C C . GLY A 1 177 ? -13.143 18.300 -8.916 1.00 87.00 177 GLY A C 1
ATOM 1372 O O . GLY A 1 177 ? -14.306 18.560 -8.637 1.00 87.00 177 GLY A O 1
ATOM 1373 N N . GLY A 1 178 ? -12.260 17.898 -7.993 1.00 87.94 178 GLY A N 1
ATOM 1374 C CA . GLY A 1 178 ? -12.608 17.677 -6.586 1.00 87.94 178 GLY A CA 1
ATOM 1375 C C . GLY A 1 178 ? -13.213 16.303 -6.286 1.00 87.94 178 GLY A C 1
ATOM 1376 O O . GLY A 1 178 ? -13.749 16.113 -5.196 1.00 87.94 178 GLY A O 1
ATOM 1377 N N . TYR A 1 179 ? -13.139 15.346 -7.218 1.00 90.25 179 TYR A N 1
ATOM 1378 C CA . TYR A 1 179 ? -13.669 13.994 -7.045 1.00 90.25 179 TYR A CA 1
ATOM 1379 C C . TYR A 1 179 ? -12.645 12.918 -7.394 1.00 90.25 179 TYR A C 1
ATOM 1381 O O . TYR A 1 179 ? -11.831 13.064 -8.307 1.00 90.25 179 TYR A O 1
ATOM 1389 N N . SER A 1 180 ? -12.724 11.802 -6.679 1.00 89.81 180 SER A N 1
ATOM 1390 C CA . SER A 1 180 ? -12.183 10.516 -7.110 1.00 89.81 180 SER A CA 1
ATOM 1391 C C . SER A 1 180 ? -13.343 9.642 -7.562 1.00 89.81 180 SER A C 1
ATOM 1393 O O . SER A 1 180 ? -14.397 9.658 -6.928 1.00 89.81 180 SER A O 1
ATOM 1395 N N . TYR A 1 181 ? -13.163 8.873 -8.629 1.00 92.00 181 TYR A N 1
ATOM 1396 C CA . TYR A 1 181 ? -14.200 7.980 -9.137 1.00 92.00 181 TYR A CA 1
ATOM 1397 C C . TYR A 1 181 ? -13.611 6.670 -9.653 1.00 92.00 181 TYR A C 1
ATOM 1399 O O . TYR A 1 181 ? -12.435 6.603 -10.008 1.00 92.00 181 TYR A O 1
ATOM 1407 N N . GLN A 1 182 ? -14.442 5.637 -9.726 1.00 93.19 182 GLN A N 1
ATOM 1408 C CA . GLN A 1 182 ? -14.105 4.353 -10.327 1.00 93.19 182 GLN A CA 1
ATOM 1409 C C . GLN A 1 182 ? -15.163 3.980 -11.363 1.00 93.19 182 GLN A C 1
ATOM 1411 O O . GLN A 1 182 ? -16.364 4.077 -11.107 1.00 93.19 182 GLN A O 1
ATOM 1416 N N . VAL A 1 183 ? -14.708 3.572 -12.544 1.00 93.56 183 VAL A N 1
ATOM 1417 C CA . VAL A 1 183 ? -15.554 3.003 -13.595 1.00 93.56 183 VAL A CA 1
ATOM 1418 C C . VAL A 1 183 ? -15.942 1.578 -13.203 1.00 93.56 183 VAL A C 1
ATOM 1420 O O . VAL A 1 183 ? -15.141 0.874 -12.589 1.00 93.56 183 VAL A O 1
ATOM 1423 N N . GLN A 1 184 ? -17.153 1.152 -13.562 1.00 91.75 184 GLN A N 1
ATOM 1424 C CA . GLN A 1 184 ? -17.628 -0.210 -13.331 1.00 91.75 184 GLN A CA 1
ATOM 1425 C C . GLN A 1 184 ? -16.587 -1.251 -13.769 1.00 91.75 184 GLN A C 1
ATOM 1427 O O . GLN A 1 184 ? -16.056 -1.176 -14.876 1.00 91.75 184 GLN A O 1
ATOM 1432 N N . SER A 1 185 ? -16.258 -2.165 -12.856 1.00 89.44 185 SER A N 1
ATOM 1433 C CA . SER A 1 185 ? -15.263 -3.226 -13.026 1.00 89.44 185 SER A CA 1
ATOM 1434 C C . SER A 1 185 ? -15.851 -4.507 -13.606 1.00 89.44 185 SER A C 1
ATOM 1436 O O . SER A 1 185 ? -15.117 -5.298 -14.198 1.00 89.44 185 SER A O 1
ATOM 1438 N N . ASP A 1 186 ? -17.161 -4.711 -13.471 1.00 91.06 186 ASP A N 1
ATOM 1439 C CA . ASP A 1 186 ? -17.848 -5.777 -14.189 1.00 91.06 186 ASP A CA 1
ATOM 1440 C C . ASP A 1 186 ? -17.846 -5.482 -15.697 1.00 91.06 186 ASP A C 1
ATOM 1442 O O . ASP A 1 186 ? -18.338 -4.442 -16.144 1.00 91.06 186 ASP A O 1
ATOM 1446 N N . LEU A 1 187 ? -17.240 -6.378 -16.483 1.00 93.44 187 LEU A N 1
ATOM 1447 C CA . LEU A 1 187 ? -17.005 -6.148 -17.909 1.00 93.44 187 LEU A CA 1
ATOM 1448 C C . LEU A 1 187 ? -18.313 -6.092 -18.702 1.00 93.44 187 LEU A C 1
ATOM 1450 O O . LEU A 1 187 ? -18.443 -5.233 -19.571 1.00 93.44 187 LEU A O 1
ATOM 1454 N N . ASP A 1 188 ? -19.281 -6.949 -18.381 1.00 93.75 188 ASP A N 1
ATOM 1455 C CA . ASP A 1 188 ? -20.566 -6.988 -19.081 1.00 93.75 188 ASP A CA 1
ATOM 1456 C C . ASP A 1 188 ? -21.359 -5.703 -18.815 1.00 93.75 188 ASP A C 1
ATOM 1458 O O . ASP A 1 188 ? -21.815 -5.038 -19.749 1.00 93.75 188 ASP A O 1
ATOM 1462 N N . SER A 1 189 ? -21.421 -5.271 -17.552 1.00 91.31 189 SER A N 1
ATOM 1463 C CA . SER A 1 189 ? -22.027 -3.994 -17.159 1.00 91.31 189 SER A CA 1
ATOM 1464 C C . SER A 1 189 ? -21.312 -2.786 -17.773 1.00 91.31 189 SER A C 1
ATOM 1466 O O . SER A 1 189 ? -21.951 -1.788 -18.109 1.00 91.31 189 SER A O 1
ATOM 1468 N N . TYR A 1 190 ? -19.986 -2.846 -17.923 1.00 93.25 190 TYR A N 1
ATOM 1469 C CA . TYR A 1 190 ? -19.220 -1.809 -18.611 1.00 93.25 190 TYR A CA 1
ATOM 1470 C C . TYR A 1 190 ? -19.581 -1.747 -20.102 1.00 93.25 190 TYR A C 1
ATOM 1472 O O . TYR A 1 190 ? -19.878 -0.664 -20.605 1.00 93.25 190 TYR A O 1
ATOM 1480 N N . LEU A 1 191 ? -19.613 -2.886 -20.801 1.00 94.50 191 LEU A N 1
ATOM 1481 C CA . LEU A 1 191 ? -19.917 -2.962 -22.236 1.00 94.50 191 LEU A CA 1
ATOM 1482 C C . LEU A 1 191 ? -21.377 -2.624 -22.567 1.00 94.50 191 LEU A C 1
ATOM 1484 O O . LEU A 1 191 ? -21.645 -2.106 -23.648 1.00 94.50 191 LEU A O 1
ATOM 1488 N N . ALA A 1 192 ? -22.307 -2.858 -21.638 1.00 94.75 192 ALA A N 1
ATOM 1489 C CA . ALA A 1 192 ? -23.709 -2.464 -21.773 1.00 94.75 192 ALA A CA 1
ATOM 1490 C C . ALA A 1 192 ? -23.945 -0.945 -21.621 1.00 94.75 192 ALA A C 1
ATOM 1492 O O . ALA A 1 192 ? -25.063 -0.471 -21.833 1.00 94.75 192 ALA A O 1
ATOM 1493 N N . THR A 1 193 ? -22.919 -0.168 -21.251 1.00 93.19 193 THR A N 1
ATOM 1494 C CA . THR A 1 193 ? -23.037 1.285 -21.061 1.00 93.19 193 THR A CA 1
ATOM 1495 C C . THR A 1 193 ? -23.337 1.981 -22.393 1.00 93.19 193 THR A C 1
ATOM 1497 O O . THR A 1 193 ? -22.571 1.815 -23.346 1.00 93.19 193 THR A O 1
ATOM 1500 N N . PRO A 1 194 ? -24.395 2.810 -22.484 1.00 94.12 194 PRO A N 1
ATOM 1501 C CA . PRO A 1 194 ? -24.695 3.556 -23.700 1.00 94.12 194 PRO A CA 1
ATOM 1502 C C . PRO A 1 194 ? -23.538 4.459 -24.145 1.00 94.12 194 PRO A C 1
ATOM 1504 O O . PRO A 1 194 ? -22.831 5.050 -23.323 1.00 94.12 194 PRO A O 1
ATOM 1507 N N . ALA A 1 195 ? -23.382 4.624 -25.460 1.00 90.62 195 ALA A N 1
ATOM 1508 C CA . ALA A 1 195 ? -22.388 5.533 -26.022 1.00 90.62 195 ALA A CA 1
ATOM 1509 C C . ALA A 1 195 ? -22.560 6.961 -25.470 1.00 90.62 195 ALA A C 1
ATOM 1511 O O . ALA A 1 195 ? -23.675 7.463 -25.329 1.00 90.62 195 ALA A O 1
ATOM 1512 N N . GLY A 1 196 ? -21.443 7.618 -25.152 1.00 89.31 196 GLY A N 1
ATOM 1513 C CA . GLY A 1 196 ? -21.440 8.955 -24.548 1.00 89.31 196 GLY A CA 1
ATOM 1514 C C . GLY A 1 196 ? -21.682 8.980 -23.034 1.00 89.31 196 GLY A C 1
ATOM 1515 O O . GLY A 1 196 ? -21.582 10.050 -22.437 1.00 89.31 196 GLY A O 1
ATOM 1516 N N . GLN A 1 197 ? -21.942 7.834 -22.394 1.00 91.31 197 GLN A N 1
ATOM 1517 C CA . GLN A 1 197 ? -22.059 7.725 -20.939 1.00 91.31 197 GLN A CA 1
ATOM 1518 C C . GLN A 1 197 ? -20.852 7.006 -20.329 1.00 91.31 197 GLN A C 1
ATOM 1520 O O . GLN A 1 197 ? -20.193 6.186 -20.968 1.00 91.31 197 GLN A O 1
ATOM 1525 N N . LYS A 1 198 ? -20.562 7.314 -19.061 1.00 89.50 198 LYS A N 1
ATOM 1526 C CA . LYS A 1 198 ? -19.548 6.621 -18.262 1.00 89.50 198 LYS A CA 1
ATOM 1527 C C . LYS A 1 198 ? -20.236 5.965 -17.071 1.00 89.50 198 LYS A C 1
ATOM 1529 O O . LYS A 1 198 ? -20.805 6.657 -16.234 1.00 89.50 198 LYS A O 1
ATOM 1534 N N . ASN A 1 199 ? -20.161 4.641 -16.996 1.00 90.75 199 ASN A N 1
ATOM 1535 C CA . ASN A 1 199 ? -20.735 3.871 -15.900 1.00 90.75 199 ASN A CA 1
ATOM 1536 C C . ASN A 1 199 ? -19.819 3.947 -14.671 1.00 90.75 199 ASN A C 1
ATOM 1538 O O . ASN A 1 199 ? -18.800 3.258 -14.594 1.00 90.75 199 ASN A O 1
ATOM 1542 N N . ILE A 1 200 ? -20.136 4.863 -13.755 1.00 92.06 200 ILE A N 1
ATOM 1543 C CA . ILE A 1 200 ? -19.377 5.106 -12.526 1.00 92.06 200 ILE A CA 1
ATOM 1544 C C . ILE A 1 200 ? -19.934 4.204 -11.421 1.00 92.06 200 ILE A C 1
ATOM 1546 O O . ILE A 1 200 ? -21.081 4.363 -11.018 1.00 92.06 200 ILE A O 1
ATOM 1550 N N . ALA A 1 201 ? -19.109 3.292 -10.907 1.00 87.12 201 ALA A N 1
ATOM 1551 C CA . ALA A 1 201 ? -19.473 2.420 -9.788 1.00 87.12 201 ALA A CA 1
ATOM 1552 C C . ALA A 1 201 ? -19.357 3.128 -8.433 1.00 87.12 201 ALA A C 1
ATOM 1554 O O . ALA A 1 201 ? -20.108 2.844 -7.505 1.00 87.12 201 ALA A O 1
ATOM 1555 N N . TYR A 1 202 ? -18.395 4.043 -8.312 1.00 86.38 202 TYR A N 1
ATOM 1556 C CA . TYR A 1 202 ? -18.130 4.781 -7.084 1.00 86.38 202 TYR A CA 1
ATOM 1557 C C . TYR A 1 202 ? -17.625 6.182 -7.406 1.00 86.38 202 TYR A C 1
ATOM 1559 O O . TYR A 1 202 ? -16.810 6.360 -8.313 1.00 86.38 202 TYR A O 1
ATOM 1567 N N . MET A 1 203 ? -18.065 7.169 -6.630 1.00 90.25 203 MET A N 1
ATOM 1568 C CA . MET A 1 203 ? -17.562 8.535 -6.687 1.00 90.25 203 MET A CA 1
ATOM 1569 C C . MET A 1 203 ? -17.538 9.133 -5.285 1.00 90.25 203 MET A C 1
ATOM 1571 O O . MET A 1 203 ? -18.502 9.016 -4.536 1.00 90.25 203 MET A O 1
ATOM 1575 N N . SER A 1 204 ? -16.447 9.811 -4.941 1.00 83.88 204 SER A N 1
ATOM 1576 C CA . SER A 1 204 ? -16.306 10.505 -3.664 1.00 83.88 204 SER A CA 1
ATOM 1577 C C . SER A 1 204 ? -15.673 11.866 -3.843 1.00 83.88 204 SER A C 1
ATOM 1579 O O . SER A 1 204 ? -14.667 11.996 -4.547 1.00 83.88 204 SER A O 1
ATOM 1581 N N . ARG A 1 205 ? -16.219 12.858 -3.143 1.00 85.94 205 ARG A N 1
ATOM 1582 C CA . ARG A 1 205 ? -15.631 14.190 -3.055 1.00 85.94 205 ARG A CA 1
ATOM 1583 C C . ARG A 1 205 ? -14.321 14.142 -2.266 1.00 85.94 205 ARG A C 1
ATOM 1585 O O . ARG A 1 205 ? -14.186 13.403 -1.290 1.00 85.94 205 ARG A O 1
ATOM 1592 N N . HIS A 1 206 ? -13.343 14.911 -2.718 1.00 85.25 206 HIS A N 1
ATOM 1593 C CA . HIS A 1 206 ? -12.086 15.140 -2.019 1.00 85.25 206 HIS A CA 1
ATOM 1594 C C . HIS A 1 206 ? -12.320 15.915 -0.721 1.00 85.25 206 HIS A C 1
ATOM 1596 O O . HIS A 1 206 ? -13.212 16.753 -0.653 1.00 85.25 206 HIS A O 1
ATOM 1602 N N . SER A 1 207 ? -11.500 15.649 0.294 1.00 80.00 207 SER A N 1
ATOM 1603 C CA . SER A 1 207 ? -11.390 16.526 1.464 1.00 80.00 207 SER A CA 1
ATOM 1604 C C . SER A 1 207 ? -10.611 17.795 1.114 1.00 80.00 207 SER A C 1
ATOM 1606 O O . SER A 1 207 ? -9.805 17.778 0.179 1.00 80.00 207 SER A O 1
ATOM 1608 N N . ASP A 1 208 ? -10.716 18.832 1.937 1.00 78.06 208 ASP A N 1
ATOM 1609 C CA . ASP A 1 208 ? -9.992 20.100 1.738 1.00 78.06 208 ASP A CA 1
ATOM 1610 C C . ASP A 1 208 ? -8.476 19.887 1.803 1.00 78.06 208 ASP A C 1
ATOM 1612 O O . ASP A 1 208 ? -7.701 20.455 1.034 1.00 78.06 208 ASP A O 1
ATOM 1616 N N . ASN A 1 209 ? -8.048 18.920 2.617 1.00 79.62 209 ASN A N 1
ATOM 1617 C CA . ASN A 1 209 ? -6.649 18.510 2.718 1.00 79.62 209 ASN A CA 1
ATOM 1618 C C . ASN A 1 209 ? -6.121 17.708 1.516 1.00 79.62 209 ASN A C 1
ATOM 1620 O O . ASN A 1 209 ? -4.971 17.276 1.539 1.00 79.62 209 ASN A O 1
ATOM 1624 N N . LYS A 1 210 ? -6.902 17.461 0.455 1.00 83.50 210 LYS A N 1
ATOM 1625 C CA . LYS A 1 210 ? -6.461 16.623 -0.678 1.00 83.50 210 LYS A CA 1
ATOM 1626 C C . LYS A 1 210 ? -5.224 17.180 -1.383 1.00 83.50 210 LYS A C 1
ATOM 1628 O O . LYS A 1 210 ? -4.372 16.404 -1.814 1.00 83.50 210 LYS A O 1
ATOM 1633 N N . TYR A 1 211 ? -5.112 18.501 -1.495 1.00 82.31 211 TYR A N 1
ATOM 1634 C CA . TYR A 1 211 ? -3.923 19.133 -2.064 1.00 82.31 211 TYR A CA 1
ATOM 1635 C C . TYR A 1 211 ? -2.685 18.873 -1.196 1.00 82.31 211 TYR A C 1
ATOM 1637 O O . TYR A 1 211 ? -1.670 18.384 -1.692 1.00 82.31 211 TYR A O 1
ATOM 1645 N N . LEU A 1 212 ? -2.805 19.123 0.111 1.00 82.25 212 LEU A N 1
ATOM 1646 C CA . LEU A 1 212 ? -1.752 18.859 1.089 1.00 82.25 212 LEU A CA 1
ATOM 1647 C C . LEU A 1 212 ? -1.340 17.382 1.082 1.00 82.25 212 LEU A C 1
ATOM 1649 O O . LEU A 1 212 ? -0.155 17.065 1.097 1.00 82.25 212 LEU A O 1
ATOM 1653 N N . LEU A 1 213 ? -2.319 16.484 0.965 1.00 82.31 213 LEU A N 1
ATOM 1654 C CA . LEU A 1 213 ? -2.119 15.047 0.836 1.00 82.31 213 LEU A CA 1
ATOM 1655 C C . LEU A 1 213 ? -1.310 14.677 -0.408 1.00 82.31 213 LEU A C 1
ATOM 1657 O O . LEU A 1 213 ? -0.388 13.872 -0.318 1.00 82.31 213 LEU A O 1
ATOM 1661 N N . GLY A 1 214 ? -1.660 15.254 -1.559 1.00 86.25 214 GLY A N 1
ATOM 1662 C CA . GLY A 1 214 ? -0.947 15.026 -2.813 1.00 86.25 214 GLY A CA 1
ATOM 1663 C C . GLY A 1 214 ? 0.501 15.504 -2.736 1.00 86.25 214 GLY A C 1
ATOM 1664 O O . GLY A 1 214 ? 1.399 14.792 -3.175 1.00 86.25 214 GLY A O 1
ATOM 1665 N N . ARG A 1 215 ? 0.744 16.667 -2.119 1.00 87.44 215 ARG A N 1
ATOM 1666 C CA . ARG A 1 215 ? 2.105 17.183 -1.911 1.00 87.44 215 ARG A CA 1
ATOM 1667 C C . ARG A 1 215 ? 2.905 16.315 -0.943 1.00 87.44 215 ARG A C 1
ATOM 1669 O O . ARG A 1 215 ? 4.020 15.933 -1.260 1.00 87.44 215 ARG A O 1
ATOM 1676 N N . LEU A 1 216 ? 2.310 15.915 0.179 1.00 88.44 216 LEU A N 1
ATOM 1677 C CA . LEU A 1 216 ? 2.952 15.010 1.131 1.00 88.44 216 LEU A CA 1
ATOM 1678 C C . LEU A 1 216 ? 3.340 13.673 0.484 1.00 88.44 216 LEU A C 1
ATOM 1680 O O . LEU A 1 216 ? 4.454 13.193 0.671 1.00 88.44 216 LEU A O 1
ATOM 1684 N N . GLN A 1 217 ? 2.422 13.070 -0.278 1.00 87.75 217 GLN A N 1
ATOM 1685 C CA . GLN A 1 217 ? 2.689 11.824 -0.995 1.00 87.75 217 GLN A CA 1
ATOM 1686 C C 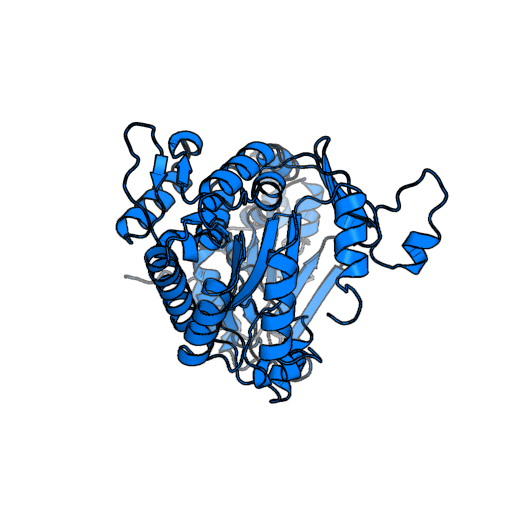. GLN A 1 217 ? 3.791 12.001 -2.039 1.00 87.75 217 GLN A C 1
ATOM 1688 O O . GLN A 1 217 ? 4.624 11.112 -2.175 1.00 87.75 217 GLN A O 1
ATOM 1693 N N . HIS A 1 218 ? 3.815 13.131 -2.750 1.00 89.69 218 HIS A N 1
ATOM 1694 C CA . HIS A 1 218 ? 4.881 13.460 -3.692 1.00 89.69 218 HIS A CA 1
ATOM 1695 C C . HIS A 1 218 ? 6.247 13.528 -3.010 1.00 89.69 218 HIS A C 1
ATOM 1697 O O . HIS A 1 218 ? 7.168 12.823 -3.421 1.00 89.69 218 HIS A O 1
ATOM 1703 N N . ASP A 1 219 ? 6.364 14.353 -1.968 1.00 90.56 219 ASP A N 1
ATOM 1704 C CA . ASP A 1 219 ? 7.625 14.594 -1.270 1.00 90.56 219 ASP A CA 1
ATOM 1705 C C . ASP A 1 219 ? 8.171 13.264 -0.737 1.00 90.56 219 ASP A C 1
ATOM 1707 O O . ASP A 1 219 ? 9.285 12.853 -1.083 1.00 90.56 219 ASP A O 1
ATOM 1711 N N . ILE A 1 220 ? 7.331 12.520 -0.003 1.00 90.75 220 ILE A N 1
ATOM 1712 C CA . ILE A 1 220 ? 7.711 11.233 0.583 1.00 90.75 220 ILE A CA 1
ATOM 1713 C C . ILE A 1 220 ? 8.099 10.224 -0.496 1.00 90.75 220 ILE A C 1
ATOM 1715 O O . ILE A 1 220 ? 9.042 9.459 -0.299 1.00 90.75 220 ILE A O 1
ATOM 1719 N N . GLU A 1 221 ? 7.411 10.209 -1.638 1.00 89.88 221 GLU A N 1
ATOM 1720 C CA . GLU A 1 221 ? 7.752 9.327 -2.755 1.00 89.88 221 GLU A CA 1
ATOM 1721 C C . GLU A 1 221 ? 9.158 9.607 -3.294 1.00 89.88 221 GLU A C 1
ATOM 1723 O O . GLU A 1 221 ? 9.869 8.670 -3.653 1.00 89.88 221 GLU A O 1
ATOM 1728 N N . THR A 1 222 ? 9.577 10.875 -3.307 1.00 91.19 222 THR A N 1
ATOM 1729 C CA . THR A 1 222 ? 10.936 11.295 -3.693 1.00 91.19 222 THR A CA 1
ATOM 1730 C C . THR A 1 222 ? 11.961 11.178 -2.555 1.00 91.19 222 THR A C 1
ATOM 1732 O O . THR A 1 222 ? 13.168 11.327 -2.769 1.00 91.19 222 THR A O 1
ATOM 1735 N N . GLY A 1 223 ? 11.493 10.820 -1.357 1.00 93.19 223 GLY A N 1
ATOM 1736 C CA . GLY A 1 223 ? 12.276 10.619 -0.144 1.00 93.19 223 GLY A CA 1
ATOM 1737 C C . GLY A 1 223 ? 12.668 11.906 0.574 1.00 93.19 223 GLY A C 1
ATOM 1738 O O . GLY A 1 223 ? 13.690 11.938 1.263 1.00 93.19 223 GLY A O 1
ATOM 1739 N N . THR A 1 224 ? 11.840 12.937 0.446 1.00 94.00 224 THR A N 1
ATOM 1740 C CA . THR A 1 224 ? 11.925 14.174 1.221 1.00 94.00 224 THR A CA 1
ATOM 1741 C C . THR A 1 224 ? 10.596 14.465 1.916 1.00 94.00 224 THR A C 1
ATOM 1743 O O . THR A 1 224 ? 9.582 13.822 1.659 1.00 94.00 224 THR A O 1
ATOM 1746 N N . ILE A 1 225 ? 10.588 15.405 2.855 1.00 93.12 225 ILE A N 1
ATOM 1747 C CA . ILE A 1 225 ? 9.371 15.932 3.477 1.00 93.12 225 ILE A CA 1
ATOM 1748 C C . ILE A 1 225 ? 9.574 17.423 3.672 1.00 93.12 225 ILE A C 1
ATOM 1750 O O . ILE A 1 225 ? 10.512 17.835 4.356 1.00 93.12 225 ILE A O 1
ATOM 1754 N N . ASP A 1 226 ? 8.686 18.239 3.119 1.00 91.31 226 ASP A N 1
ATOM 1755 C CA . ASP A 1 226 ? 8.676 19.664 3.415 1.00 91.31 226 ASP A CA 1
ATOM 1756 C C . ASP A 1 226 ? 8.076 19.907 4.809 1.00 91.31 226 ASP A C 1
ATOM 1758 O O . ASP A 1 226 ? 6.859 19.887 5.005 1.00 91.31 226 ASP A O 1
ATOM 1762 N N . SER A 1 227 ? 8.939 20.131 5.805 1.00 88.00 227 SER A N 1
ATOM 1763 C CA . SER A 1 227 ? 8.524 20.302 7.206 1.00 88.00 227 SER A CA 1
ATOM 1764 C C . SER A 1 227 ? 7.609 21.512 7.423 1.00 88.00 227 SER A C 1
ATOM 1766 O O . SER A 1 227 ? 6.809 21.530 8.363 1.00 88.00 227 SER A O 1
ATOM 1768 N N . ARG A 1 228 ? 7.658 22.501 6.520 1.00 88.06 228 ARG A N 1
ATOM 1769 C CA . ARG A 1 228 ? 6.833 23.716 6.580 1.00 88.06 228 ARG A CA 1
ATOM 1770 C C . ARG A 1 228 ? 5.357 23.415 6.335 1.00 88.06 228 ARG A C 1
ATOM 1772 O O . ARG A 1 228 ? 4.509 24.159 6.818 1.00 88.06 228 ARG A O 1
ATOM 1779 N N . LEU A 1 229 ? 5.038 22.304 5.662 1.00 85.56 229 LEU A N 1
ATOM 1780 C CA . LEU A 1 229 ? 3.660 21.825 5.480 1.00 85.56 229 LEU A CA 1
ATOM 1781 C C . LEU A 1 229 ? 2.951 21.522 6.802 1.00 85.56 229 LEU A C 1
ATOM 1783 O O . LEU A 1 229 ? 1.725 21.498 6.859 1.00 85.56 229 LEU A O 1
ATOM 1787 N N . PHE A 1 230 ? 3.730 21.304 7.859 1.00 85.00 230 PHE A N 1
ATOM 1788 C CA . PHE A 1 230 ? 3.252 20.990 9.197 1.00 85.00 230 PHE A CA 1
ATOM 1789 C C . PHE A 1 230 ? 3.534 22.123 10.192 1.00 85.00 230 PHE A C 1
ATOM 1791 O O . PHE A 1 230 ? 3.486 21.911 11.407 1.00 85.00 230 PHE A O 1
ATOM 1798 N N . ALA A 1 231 ? 3.836 23.333 9.706 1.00 81.62 231 ALA A N 1
ATOM 1799 C CA . ALA A 1 231 ? 3.939 24.512 10.556 1.00 81.62 231 ALA A CA 1
ATOM 1800 C C . ALA A 1 231 ? 2.600 24.735 11.281 1.00 81.62 231 ALA A C 1
ATOM 1802 O O . ALA A 1 231 ? 1.547 24.806 10.653 1.00 81.62 231 ALA A O 1
ATOM 1803 N N . GLY A 1 232 ? 2.634 24.789 12.615 1.00 80.75 232 GLY A N 1
ATOM 1804 C CA . GLY A 1 232 ? 1.423 24.907 13.431 1.00 80.75 232 GLY A CA 1
ATOM 1805 C C . GLY A 1 232 ? 0.657 23.597 13.650 1.00 80.75 232 GLY A C 1
ATOM 1806 O O . GLY A 1 232 ? -0.464 23.648 14.142 1.00 80.75 232 GLY A O 1
ATOM 1807 N N . GLN A 1 233 ? 1.244 22.434 13.332 1.00 85.38 233 GLN A N 1
ATOM 1808 C CA . GLN A 1 233 ? 0.662 21.111 13.601 1.00 85.38 233 GLN A CA 1
ATOM 1809 C C . GLN A 1 233 ? 1.493 20.334 14.642 1.00 85.38 233 GLN A C 1
ATOM 1811 O O . GLN A 1 233 ? 2.329 19.507 14.261 1.00 85.38 233 GLN A O 1
ATOM 1816 N N . PRO A 1 234 ? 1.273 20.533 15.961 1.00 86.44 234 PRO A N 1
ATOM 1817 C CA . PRO A 1 234 ? 2.135 19.972 17.006 1.00 86.44 234 PRO A CA 1
ATOM 1818 C C . PRO A 1 234 ? 2.263 18.446 16.956 1.00 86.44 234 PRO A C 1
ATOM 1820 O O . PRO A 1 234 ? 3.338 17.902 17.189 1.00 86.44 234 PRO A O 1
ATOM 1823 N N . ARG A 1 235 ? 1.181 17.738 16.597 1.00 86.38 235 ARG A N 1
ATOM 1824 C CA . ARG A 1 235 ? 1.186 16.269 16.476 1.00 86.38 235 ARG A CA 1
ATOM 1825 C C . ARG A 1 235 ? 2.066 15.783 15.326 1.00 86.38 235 ARG A C 1
ATOM 1827 O O . ARG A 1 235 ? 2.807 14.820 15.494 1.00 86.38 235 ARG A O 1
ATOM 1834 N N . ALA A 1 236 ? 1.996 16.444 14.172 1.00 88.69 236 ALA A N 1
ATOM 1835 C CA . ALA A 1 236 ? 2.832 16.102 13.026 1.00 88.69 236 ALA A CA 1
ATOM 1836 C C . ALA A 1 236 ? 4.304 16.445 13.300 1.00 88.69 236 ALA A C 1
ATOM 1838 O O . ALA A 1 236 ? 5.183 15.647 12.995 1.00 88.69 236 ALA A O 1
ATOM 1839 N N . GLN A 1 237 ? 4.571 17.581 13.952 1.00 90.00 237 GLN A N 1
ATOM 1840 C CA . GLN A 1 237 ? 5.920 17.971 14.370 1.00 90.00 237 GLN A CA 1
ATOM 1841 C C . GLN A 1 237 ? 6.526 16.981 15.375 1.00 90.00 237 GLN A C 1
ATOM 1843 O O . GLN A 1 237 ? 7.668 16.565 15.198 1.00 90.00 237 GLN A O 1
ATOM 1848 N N . ALA A 1 238 ? 5.756 16.547 16.379 1.00 91.00 238 ALA A N 1
ATOM 1849 C CA . ALA A 1 238 ? 6.192 15.536 17.342 1.00 91.00 238 ALA A CA 1
ATOM 1850 C C . ALA A 1 238 ? 6.494 14.188 16.666 1.00 91.00 238 ALA A C 1
ATOM 1852 O O . ALA A 1 238 ? 7.503 13.556 16.970 1.00 91.00 238 ALA A O 1
ATOM 1853 N N . LEU A 1 239 ? 5.663 13.771 15.704 1.00 91.62 239 LEU A N 1
ATOM 1854 C CA . LEU A 1 239 ? 5.905 12.561 14.919 1.00 91.62 239 LEU A CA 1
ATOM 1855 C C . LEU A 1 239 ? 7.199 12.657 14.095 1.00 91.62 239 LEU A C 1
ATOM 1857 O O . LEU A 1 239 ? 7.982 11.711 14.080 1.00 91.62 239 LEU A O 1
ATOM 1861 N N . LEU A 1 240 ? 7.440 13.787 13.422 1.00 92.25 240 LEU A N 1
ATOM 1862 C CA . LEU A 1 240 ? 8.670 14.004 12.651 1.00 92.25 240 LEU A CA 1
ATOM 1863 C C . LEU A 1 240 ? 9.913 14.025 13.554 1.00 92.25 240 LEU A C 1
ATOM 1865 O O . LEU A 1 240 ? 10.937 13.452 13.189 1.00 92.25 240 LEU A O 1
ATOM 1869 N N . ALA A 1 241 ? 9.817 14.626 14.744 1.00 91.69 241 ALA A N 1
ATOM 1870 C CA . ALA A 1 241 ? 10.891 14.609 15.735 1.00 91.69 241 ALA A CA 1
ATOM 1871 C C . ALA A 1 241 ? 11.198 13.180 16.213 1.00 91.69 241 ALA A C 1
ATOM 1873 O O . ALA A 1 241 ? 12.355 12.767 16.187 1.00 91.69 241 ALA A O 1
ATOM 1874 N N . GLN A 1 242 ? 10.167 12.392 16.537 1.00 93.88 242 GLN A N 1
ATOM 1875 C CA . GLN A 1 242 ? 10.318 10.982 16.911 1.00 93.88 242 GLN A CA 1
ATOM 1876 C C . GLN A 1 242 ? 11.011 10.168 15.806 1.00 93.88 242 GLN A C 1
ATOM 1878 O O . GLN A 1 242 ? 11.869 9.335 16.081 1.00 93.88 242 GLN A O 1
ATOM 1883 N N . TRP A 1 243 ? 10.664 10.402 14.538 1.00 94.56 243 TRP A N 1
ATOM 1884 C CA . TRP A 1 243 ? 11.304 9.721 13.408 1.00 94.56 243 TRP A CA 1
ATOM 1885 C C . TRP A 1 243 ? 12.781 10.088 13.243 1.00 94.56 243 TRP A C 1
ATOM 1887 O O . TRP A 1 243 ? 13.593 9.221 12.908 1.00 94.56 243 TRP A O 1
ATOM 1897 N N . ALA A 1 244 ? 13.137 11.343 13.518 1.00 94.31 244 ALA A N 1
ATOM 1898 C CA . ALA A 1 244 ? 14.526 11.780 13.537 1.00 94.31 244 ALA A CA 1
ATOM 1899 C C . ALA A 1 244 ? 15.308 11.148 14.702 1.00 94.31 244 ALA A C 1
ATOM 1901 O O . ALA A 1 244 ? 16.437 10.706 14.504 1.00 94.31 244 ALA A O 1
ATOM 1902 N N . GLU A 1 245 ? 14.709 11.038 15.893 1.00 95.31 245 GLU A N 1
ATOM 1903 C CA . GLU A 1 245 ? 15.308 10.361 17.057 1.00 95.31 245 GLU A CA 1
ATOM 1904 C C . GLU A 1 245 ? 15.557 8.869 16.805 1.00 95.31 245 GLU A C 1
ATOM 1906 O O . GLU A 1 245 ? 16.586 8.332 17.209 1.00 95.31 245 GLU A O 1
ATOM 1911 N N . LEU A 1 246 ? 14.654 8.212 16.072 1.00 94.62 246 LEU A N 1
ATOM 1912 C CA . LEU A 1 246 ? 14.817 6.827 15.616 1.00 94.62 246 LEU A CA 1
ATOM 1913 C C . LEU A 1 246 ? 15.843 6.675 14.479 1.00 94.62 246 LEU A C 1
ATOM 1915 O O . LEU A 1 246 ? 16.076 5.563 14.006 1.00 94.62 246 LEU A O 1
ATOM 1919 N N . GLY A 1 247 ? 16.433 7.775 14.004 1.00 95.12 247 GLY A N 1
ATOM 1920 C CA . GLY A 1 247 ? 17.405 7.767 12.917 1.00 95.12 247 GLY A CA 1
ATOM 1921 C C . GLY A 1 247 ? 16.810 7.375 11.566 1.00 95.12 247 GLY A C 1
ATOM 1922 O O . GLY A 1 247 ? 17.541 6.890 10.711 1.00 95.12 247 GLY A O 1
ATOM 1923 N N . LEU A 1 248 ? 15.501 7.551 11.351 1.00 94.75 248 LEU A N 1
ATOM 1924 C CA . LEU A 1 248 ? 14.838 7.293 10.061 1.00 94.75 248 LEU A CA 1
ATOM 1925 C C . LEU A 1 248 ? 14.916 8.506 9.121 1.00 94.75 248 LEU A C 1
ATOM 1927 O O . LEU A 1 248 ? 14.812 8.375 7.898 1.00 94.75 248 LEU A O 1
ATOM 1931 N N . THR A 1 249 ? 15.115 9.692 9.690 1.00 95.06 249 THR A N 1
ATOM 1932 C CA . THR A 1 249 ? 15.240 10.961 8.970 1.00 95.06 249 THR A CA 1
ATOM 1933 C C . THR A 1 249 ? 16.344 11.833 9.559 1.00 95.06 249 THR A C 1
ATOM 1935 O O . THR A 1 249 ? 16.723 11.676 10.719 1.00 95.06 249 THR A O 1
ATOM 1938 N N . GLY A 1 250 ? 16.838 12.789 8.771 1.00 88.44 250 GLY A N 1
ATOM 1939 C CA . GLY A 1 250 ? 17.683 13.875 9.275 1.00 88.44 250 GLY A CA 1
ATOM 1940 C C . GLY A 1 250 ? 16.886 14.998 9.952 1.00 88.44 250 GLY A C 1
ATOM 1941 O O . GLY A 1 250 ? 15.656 14.971 10.010 1.00 88.44 250 GLY A O 1
ATOM 1942 N N . LYS A 1 251 ? 17.600 16.026 10.427 1.00 87.69 251 LYS A N 1
ATOM 1943 C CA . LYS A 1 251 ? 16.991 17.332 10.731 1.00 87.69 251 LYS A CA 1
ATOM 1944 C C . LYS A 1 251 ? 16.634 18.054 9.418 1.00 87.69 251 LYS A C 1
ATOM 1946 O O . LYS A 1 251 ? 17.260 17.747 8.401 1.00 87.69 251 LYS A O 1
ATOM 1951 N N . PRO A 1 252 ? 15.671 18.995 9.426 1.00 90.94 252 PRO A N 1
ATOM 1952 C CA . PRO A 1 252 ? 15.424 19.853 8.271 1.00 90.94 252 PRO A CA 1
ATOM 1953 C C . PRO A 1 252 ? 16.711 20.557 7.820 1.00 90.94 252 PRO A C 1
ATOM 1955 O O . PRO A 1 252 ? 17.469 21.044 8.662 1.00 90.94 252 PRO A O 1
ATOM 1958 N N . ASP A 1 253 ? 16.954 20.595 6.512 1.00 92.44 253 ASP A N 1
ATOM 1959 C CA . ASP A 1 253 ? 18.043 21.369 5.913 1.00 92.44 253 ASP A CA 1
ATOM 1960 C C . ASP A 1 253 ? 17.721 22.877 5.862 1.00 92.44 253 ASP A C 1
ATOM 1962 O O . ASP A 1 253 ? 16.704 23.337 6.392 1.00 92.44 253 ASP A O 1
ATOM 1966 N N . SER A 1 254 ? 18.597 23.669 5.234 1.00 91.06 254 SER A N 1
ATOM 1967 C CA . SER A 1 254 ? 18.417 25.121 5.094 1.00 91.06 254 SER A CA 1
ATOM 1968 C C . SER A 1 254 ? 17.144 25.519 4.344 1.00 91.06 254 SER A C 1
ATOM 1970 O O . SER A 1 254 ? 16.648 26.624 4.551 1.00 91.06 254 SER A O 1
ATOM 1972 N N . ASP A 1 255 ? 16.601 24.626 3.514 1.00 90.19 255 ASP A N 1
ATOM 1973 C CA . ASP A 1 255 ? 15.377 24.847 2.743 1.00 90.19 255 ASP A CA 1
ATOM 1974 C C . ASP A 1 255 ? 14.127 24.317 3.470 1.00 90.19 255 ASP A C 1
ATOM 1976 O O . ASP A 1 255 ? 13.000 24.457 2.981 1.00 90.19 255 ASP A O 1
ATOM 1980 N N . GLY A 1 256 ? 14.306 23.743 4.665 1.00 90.00 256 GLY A N 1
ATOM 1981 C CA . GLY A 1 256 ? 13.245 23.158 5.477 1.00 90.00 256 GLY A CA 1
ATOM 1982 C C . GLY A 1 256 ? 12.850 21.745 5.045 1.00 90.00 256 GLY A C 1
ATOM 1983 O O . GLY A 1 256 ? 11.795 21.259 5.472 1.00 90.00 256 GLY A O 1
ATOM 1984 N N . LEU A 1 257 ? 13.664 21.079 4.221 1.00 94.56 257 LEU A N 1
ATOM 1985 C CA . LEU A 1 257 ? 13.414 19.716 3.763 1.00 94.56 257 LEU A CA 1
ATOM 1986 C C . LEU A 1 257 ? 14.039 18.701 4.720 1.00 94.56 257 LEU A C 1
ATOM 1988 O O . LEU A 1 257 ? 15.213 18.773 5.077 1.00 94.56 257 LEU A O 1
ATOM 1992 N N . ILE A 1 258 ? 13.240 17.722 5.127 1.00 95.25 258 ILE A N 1
ATOM 1993 C CA . ILE A 1 258 ? 13.691 16.551 5.875 1.00 95.25 258 ILE A CA 1
ATOM 1994 C C . ILE A 1 258 ? 13.978 15.438 4.871 1.00 95.25 258 ILE A C 1
ATOM 1996 O O . ILE A 1 258 ? 13.113 15.090 4.070 1.00 95.25 258 ILE A O 1
ATOM 2000 N N . HIS A 1 259 ? 15.167 14.846 4.938 1.00 95.56 259 HIS A N 1
ATOM 2001 C CA . HIS A 1 259 ? 15.576 13.761 4.044 1.00 95.56 259 HIS A CA 1
ATOM 2002 C C . HIS A 1 259 ? 15.388 12.401 4.717 1.00 95.56 259 HIS A C 1
ATOM 2004 O O . HIS A 1 259 ? 15.839 12.188 5.848 1.00 95.56 259 HIS A O 1
ATOM 2010 N N . LEU A 1 260 ? 14.723 11.483 4.014 1.00 96.31 260 LEU A N 1
ATOM 2011 C CA . LEU A 1 260 ? 14.537 10.095 4.435 1.00 96.31 260 LEU A CA 1
ATOM 2012 C C . LEU A 1 260 ? 15.765 9.273 4.028 1.00 96.31 260 LEU A C 1
ATOM 2014 O O . LEU A 1 260 ? 16.132 9.240 2.847 1.00 96.31 260 LEU A O 1
ATOM 2018 N N . ASN A 1 261 ? 16.371 8.572 4.988 1.00 95.31 261 ASN A N 1
ATOM 2019 C CA . ASN A 1 261 ? 17.399 7.577 4.678 1.00 95.31 261 ASN A CA 1
ATOM 2020 C C . ASN A 1 261 ? 16.760 6.270 4.172 1.00 95.31 261 ASN A C 1
ATOM 2022 O O . ASN A 1 261 ? 15.539 6.176 4.043 1.00 95.31 261 ASN A O 1
ATOM 2026 N N . THR A 1 262 ? 17.567 5.244 3.897 1.00 96.25 262 THR A N 1
ATOM 2027 C CA . THR A 1 262 ? 17.087 3.936 3.420 1.00 96.25 262 THR A CA 1
ATOM 2028 C C . THR A 1 262 ? 15.965 3.371 4.296 1.00 96.25 262 THR A C 1
ATOM 2030 O O . THR A 1 262 ? 14.892 3.046 3.788 1.00 96.25 262 THR A O 1
ATOM 2033 N N . SER A 1 263 ? 16.158 3.330 5.615 1.00 95.06 263 SER A N 1
ATOM 2034 C CA . SER A 1 263 ? 15.150 2.834 6.558 1.00 95.06 263 SER A CA 1
ATOM 2035 C C . SER A 1 263 ? 13.894 3.711 6.579 1.00 95.06 263 SER A C 1
ATOM 2037 O O . SER A 1 263 ? 12.778 3.192 6.579 1.00 95.06 263 SER A O 1
ATOM 2039 N N . GLY A 1 264 ? 14.050 5.037 6.546 1.00 95.31 264 GLY A N 1
ATOM 2040 C CA . GLY A 1 264 ? 12.929 5.973 6.468 1.00 95.31 264 GLY A CA 1
ATOM 2041 C C . GLY A 1 264 ? 12.104 5.803 5.193 1.00 95.31 264 GLY A C 1
ATOM 2042 O O . GLY A 1 264 ? 10.875 5.789 5.256 1.00 95.31 264 GLY A O 1
ATOM 2043 N N . ARG A 1 265 ? 12.763 5.606 4.045 1.00 95.62 265 ARG A N 1
ATOM 2044 C CA . ARG A 1 265 ? 12.109 5.345 2.752 1.00 95.62 265 ARG A CA 1
ATOM 2045 C C . ARG A 1 265 ? 11.356 4.013 2.747 1.00 95.62 265 ARG A C 1
ATOM 2047 O O . ARG A 1 265 ? 10.244 3.966 2.231 1.00 95.62 265 ARG A O 1
ATOM 2054 N N . TYR A 1 266 ? 11.902 2.968 3.373 1.00 94.19 266 TYR A N 1
ATOM 2055 C CA . TYR A 1 266 ? 11.209 1.683 3.537 1.00 94.19 266 TYR A CA 1
ATOM 2056 C C . TYR A 1 266 ? 9.920 1.825 4.363 1.00 94.19 266 TYR A C 1
ATOM 2058 O O . TYR A 1 266 ? 8.858 1.342 3.973 1.00 94.19 266 TYR A O 1
ATOM 2066 N N . TRP A 1 267 ? 9.985 2.551 5.482 1.00 91.56 267 TRP A N 1
ATOM 2067 C CA . TRP A 1 267 ? 8.834 2.766 6.365 1.00 91.56 267 TRP A CA 1
ATOM 2068 C C . TRP A 1 267 ? 7.911 3.912 5.931 1.00 91.56 267 TRP A C 1
ATOM 2070 O O . TRP A 1 267 ? 6.918 4.207 6.603 1.00 91.56 267 TRP A O 1
ATOM 2080 N N . SER A 1 268 ? 8.183 4.547 4.795 1.00 90.94 268 SER A N 1
ATOM 2081 C CA . SER A 1 268 ? 7.478 5.740 4.336 1.00 90.94 268 SER A CA 1
ATOM 2082 C C . SER A 1 268 ? 5.950 5.600 4.186 1.00 90.94 268 SER A C 1
ATOM 2084 O O . SER A 1 268 ? 5.251 6.585 4.462 1.00 90.94 268 SER A O 1
ATOM 2086 N N . PRO A 1 269 ? 5.364 4.420 3.870 1.00 84.88 269 PRO A N 1
ATOM 2087 C CA . PRO A 1 269 ? 3.909 4.251 3.900 1.00 84.88 269 PRO A CA 1
ATOM 2088 C C . PRO A 1 269 ? 3.323 4.449 5.305 1.00 84.88 269 PRO A C 1
ATOM 2090 O O . PRO A 1 269 ? 2.261 5.058 5.462 1.00 84.88 269 PRO A O 1
ATOM 2093 N N . THR A 1 270 ? 4.035 3.986 6.338 1.00 84.94 270 THR A N 1
ATOM 2094 C CA . THR A 1 270 ? 3.660 4.185 7.744 1.00 84.94 270 THR A CA 1
ATOM 2095 C C . THR A 1 270 ? 3.734 5.661 8.108 1.00 84.94 270 THR A C 1
ATOM 2097 O O . THR A 1 270 ? 2.781 6.183 8.687 1.00 84.94 270 THR A O 1
ATOM 2100 N N . LEU A 1 271 ? 4.813 6.353 7.720 1.00 88.75 271 LEU A N 1
ATOM 2101 C CA . LEU A 1 271 ? 4.951 7.792 7.959 1.00 88.75 271 LEU A CA 1
ATOM 2102 C C . LEU A 1 271 ? 3.821 8.579 7.315 1.00 88.75 271 LEU A C 1
ATOM 2104 O O . LEU A 1 271 ? 3.166 9.376 7.978 1.00 88.75 271 LEU A O 1
ATOM 2108 N N . THR A 1 272 ? 3.570 8.307 6.035 1.00 85.75 272 THR A N 1
ATOM 2109 C CA . THR A 1 272 ? 2.521 8.954 5.250 1.00 85.75 272 THR A CA 1
ATOM 2110 C C . THR A 1 272 ? 1.182 8.821 5.964 1.00 85.75 272 THR A C 1
ATOM 2112 O O . THR A 1 272 ? 0.525 9.822 6.235 1.00 85.75 272 THR A O 1
ATOM 2115 N N . ARG A 1 273 ? 0.802 7.599 6.359 1.00 81.50 273 ARG A N 1
ATOM 2116 C CA . ARG A 1 273 ? -0.442 7.355 7.097 1.00 81.50 273 ARG A CA 1
ATOM 2117 C C . ARG A 1 273 ? -0.474 8.085 8.440 1.00 81.50 273 ARG A C 1
ATOM 2119 O O . ARG A 1 273 ? -1.496 8.667 8.785 1.00 81.50 273 ARG A O 1
ATOM 2126 N N . LYS A 1 274 ? 0.607 8.058 9.217 1.00 83.56 274 LYS A N 1
ATOM 2127 C CA . LYS A 1 274 ? 0.647 8.708 10.535 1.00 83.56 274 LYS A CA 1
ATOM 2128 C C . LYS A 1 274 ? 0.572 10.233 10.425 1.00 83.56 274 LYS A C 1
ATOM 2130 O O . LYS A 1 274 ? -0.172 10.842 11.187 1.00 83.56 274 LYS A O 1
ATOM 2135 N N . LEU A 1 275 ? 1.246 10.828 9.441 1.00 85.69 275 LEU A N 1
ATOM 2136 C CA . LEU A 1 275 ? 1.149 12.256 9.138 1.00 85.69 275 LEU A CA 1
ATOM 2137 C C . LEU A 1 275 ? -0.252 12.633 8.656 1.00 85.69 275 LEU A C 1
ATOM 2139 O O . LEU A 1 275 ? -0.800 13.617 9.137 1.00 85.69 275 LEU A O 1
ATOM 2143 N N . MET A 1 276 ? -0.879 11.820 7.800 1.00 78.31 276 MET A N 1
ATOM 2144 C CA . MET A 1 276 ? -2.283 12.013 7.412 1.00 78.31 276 MET A CA 1
ATOM 2145 C C . MET A 1 276 ? -3.214 12.053 8.625 1.00 78.31 276 MET A C 1
ATOM 2147 O O . MET A 1 276 ? -4.100 12.893 8.693 1.00 78.31 276 MET A O 1
ATOM 2151 N N . LEU A 1 277 ? -3.011 11.151 9.589 1.00 75.62 277 LEU A N 1
ATOM 2152 C CA . LEU A 1 277 ? -3.810 11.092 10.813 1.00 75.62 277 LEU A CA 1
ATOM 2153 C C . LEU A 1 277 ? -3.516 12.240 11.789 1.00 75.62 277 LEU A C 1
ATOM 2155 O O . LEU A 1 277 ? -4.287 12.406 12.736 1.00 75.62 277 LEU A O 1
ATOM 2159 N N . ALA A 1 278 ? -2.410 12.961 11.590 1.00 78.31 278 ALA A N 1
ATOM 2160 C CA . ALA A 1 278 ? -2.004 14.122 12.372 1.00 78.31 278 ALA A CA 1
ATOM 2161 C C . ALA A 1 278 ? -2.452 15.453 11.748 1.00 78.31 278 ALA A C 1
ATOM 2163 O O . ALA A 1 278 ? -2.391 16.473 12.433 1.00 78.31 278 ALA A O 1
ATOM 2164 N N . LEU A 1 279 ? -2.899 15.451 10.485 1.00 70.56 279 LEU A N 1
ATOM 2165 C CA . LEU A 1 279 ? -3.551 16.608 9.876 1.00 70.56 279 LEU A CA 1
ATOM 2166 C C . LEU A 1 279 ? -4.911 16.856 10.551 1.00 70.56 279 LEU A C 1
ATOM 2168 O O . LEU A 1 279 ? -5.581 15.886 10.925 1.00 70.56 279 LEU A O 1
ATOM 2172 N N . PRO A 1 280 ? -5.347 18.123 10.687 1.00 61.78 280 PRO A N 1
ATOM 2173 C CA . PRO A 1 280 ? -6.687 18.441 11.159 1.00 61.78 280 PRO A CA 1
ATOM 2174 C C . PRO A 1 280 ? -7.700 17.727 10.270 1.00 61.78 280 PRO A C 1
ATOM 2176 O O . PRO A 1 280 ? -7.584 17.764 9.041 1.00 61.78 280 PRO A O 1
ATOM 2179 N N . ALA A 1 281 ? -8.674 17.045 10.865 1.00 54.81 281 ALA A N 1
ATOM 2180 C CA . ALA A 1 281 ? -9.811 16.573 10.092 1.00 54.81 281 ALA A CA 1
ATOM 2181 C C . ALA A 1 281 ? -10.547 17.797 9.519 1.00 54.81 281 ALA A C 1
ATOM 2183 O O . ALA A 1 281 ? -10.535 18.861 10.126 1.00 54.81 281 ALA A O 1
ATOM 2184 N N . ASN A 1 282 ? -11.146 17.660 8.333 1.00 47.34 282 ASN A N 1
ATOM 2185 C CA . ASN A 1 282 ? -12.000 18.707 7.775 1.00 47.34 282 ASN A CA 1
ATOM 2186 C C . ASN A 1 282 ? -13.056 19.117 8.811 1.00 47.34 282 ASN A C 1
ATOM 2188 O O . ASN A 1 282 ? -13.871 18.268 9.183 1.00 47.34 282 ASN A O 1
ATOM 2192 N N . GLU A 1 283 ? -13.115 20.411 9.130 1.00 39.97 283 GLU A N 1
ATOM 2193 C CA . GLU A 1 283 ? -14.240 21.032 9.838 1.00 39.97 283 GLU A CA 1
ATOM 2194 C C . GLU A 1 283 ? -15.577 20.718 9.134 1.00 39.97 283 GLU A C 1
ATOM 2196 O O . GLU A 1 283 ? -16.592 20.576 9.792 1.00 39.97 283 GLU A O 1
ATOM 2201 N N . GLU A 1 284 ? -15.605 20.477 7.812 1.00 38.53 284 GLU A N 1
ATOM 2202 C CA . GLU A 1 284 ? -16.825 20.059 7.089 1.00 38.53 284 GLU A CA 1
ATOM 2203 C C . GLU A 1 284 ? -17.238 18.585 7.311 1.00 38.53 284 GLU A C 1
ATOM 2205 O O . GLU A 1 284 ? -18.419 18.256 7.224 1.00 38.53 284 GLU A O 1
ATOM 2210 N N . LYS A 1 285 ? -16.310 17.668 7.638 1.00 37.22 285 LYS A N 1
ATOM 2211 C CA . LYS A 1 285 ? -16.697 16.335 8.160 1.00 37.22 285 LYS A CA 1
ATOM 2212 C C . LYS A 1 285 ? -17.012 16.403 9.650 1.00 37.22 285 LYS A C 1
ATOM 2214 O O . LYS A 1 285 ? -17.820 15.608 10.121 1.00 37.22 285 LYS A O 1
ATOM 2219 N N . GLU A 1 286 ? -16.450 17.385 10.342 1.00 36.38 286 GLU A N 1
ATOM 2220 C CA . GLU A 1 286 ? -16.903 17.866 11.645 1.00 36.38 286 GLU A CA 1
ATOM 2221 C C . GLU A 1 286 ? -18.250 18.610 11.589 1.00 36.38 286 GLU A C 1
ATOM 2223 O O . GLU A 1 286 ? -18.929 18.668 12.594 1.00 36.38 286 GLU A O 1
ATOM 2228 N N . GLN A 1 287 ? -18.745 19.039 10.426 1.00 34.03 287 GLN A N 1
ATOM 2229 C CA . GLN A 1 287 ? -20.144 19.472 10.252 1.00 34.03 287 GLN A CA 1
ATOM 2230 C C . GLN A 1 287 ? -21.096 18.291 10.011 1.00 34.03 287 GLN A C 1
ATOM 2232 O O . GLN A 1 287 ? -22.313 18.455 10.038 1.00 34.03 287 GLN A O 1
ATOM 2237 N N . SER A 1 288 ? -20.549 17.086 9.806 1.00 36.44 288 SER A N 1
ATOM 2238 C CA . SER A 1 288 ? -21.261 15.835 10.090 1.00 36.44 288 SER A CA 1
ATOM 2239 C C . SER A 1 288 ? -20.900 15.262 11.458 1.00 36.44 288 SER A C 1
ATOM 2241 O O . SER A 1 288 ? -21.489 14.251 11.838 1.00 36.44 288 SER A O 1
ATOM 2243 N N . MET A 1 289 ? -19.962 15.887 12.199 1.00 43.94 289 MET A N 1
ATOM 2244 C CA . MET A 1 289 ? -20.026 15.738 13.638 1.00 43.94 289 MET A CA 1
ATOM 2245 C C . MET A 1 289 ? -21.277 16.501 14.029 1.00 43.94 289 MET A C 1
ATOM 2247 O O . MET A 1 289 ? -21.410 17.693 13.753 1.00 43.94 289 MET A O 1
ATOM 2251 N N . PRO A 1 290 ? -22.261 15.807 14.568 1.00 51.12 290 PRO A N 1
ATOM 2252 C CA . PRO A 1 290 ? -23.345 16.519 15.180 1.00 51.12 290 PRO A CA 1
ATOM 2253 C C . PRO A 1 290 ? -22.800 17.569 16.190 1.00 51.12 290 PRO A C 1
ATOM 2255 O O . PRO A 1 290 ? -21.827 17.294 16.896 1.00 51.12 290 PRO A O 1
ATOM 2258 N N . ASN A 1 291 ? -23.355 18.787 16.177 1.00 54.41 291 ASN A N 1
ATOM 2259 C CA . ASN A 1 291 ? -22.843 19.929 16.946 1.00 54.41 291 ASN A CA 1
ATOM 2260 C C . ASN A 1 291 ? -22.640 19.559 18.425 1.00 54.41 291 ASN A C 1
ATOM 2262 O O . ASN A 1 291 ? -23.509 18.878 18.980 1.00 54.41 291 ASN A O 1
ATOM 2266 N N . PRO A 1 292 ? -21.581 20.077 19.088 1.00 68.25 292 PRO A N 1
ATOM 2267 C CA . PRO A 1 292 ? -21.446 19.938 20.524 1.00 68.25 292 PRO A CA 1
ATOM 2268 C C . PRO A 1 292 ? -22.743 20.364 21.212 1.00 68.25 292 PRO A C 1
ATOM 2270 O O . PRO A 1 292 ? -23.226 21.474 20.967 1.00 68.25 292 PRO A O 1
ATOM 2273 N N . LEU A 1 293 ? -23.314 19.504 22.057 1.00 77.69 293 LEU A N 1
ATOM 2274 C CA . LEU A 1 293 ? -24.547 19.817 22.774 1.00 77.69 293 LEU A CA 1
ATOM 2275 C C . LEU A 1 293 ? -24.370 21.134 23.534 1.00 77.69 293 LEU A C 1
ATOM 2277 O O . LEU A 1 293 ? -23.458 21.264 24.361 1.00 77.69 293 LEU A O 1
ATOM 2281 N N . SER A 1 294 ? -25.279 22.087 23.316 1.00 83.44 294 SER A N 1
ATOM 2282 C CA . SER A 1 294 ? -25.340 23.299 24.132 1.00 83.44 294 SER A CA 1
ATOM 2283 C C . SER A 1 294 ? -25.570 22.936 25.603 1.00 83.44 294 SER A C 1
ATOM 2285 O O . SER A 1 294 ? -26.121 21.879 25.915 1.00 83.44 294 SER A O 1
ATOM 2287 N N . ALA A 1 295 ? -25.191 23.808 26.541 1.00 85.12 295 ALA A N 1
ATOM 2288 C CA . ALA A 1 295 ? -25.398 23.548 27.972 1.00 85.12 295 ALA A CA 1
ATOM 2289 C C . ALA A 1 295 ? -26.879 23.256 28.313 1.00 85.12 295 ALA A C 1
ATOM 2291 O O . ALA A 1 295 ? -27.181 22.422 29.172 1.00 85.12 295 ALA A O 1
ATOM 2292 N N . GLU A 1 296 ? -27.804 23.894 27.592 1.00 83.06 296 GLU A N 1
ATOM 2293 C CA . GLU A 1 296 ? -29.241 23.649 27.698 1.00 83.06 296 GLU A CA 1
ATOM 2294 C C . GLU A 1 296 ? -29.613 22.261 27.159 1.00 83.06 296 GLU A C 1
ATOM 2296 O O . GLU A 1 296 ? -30.263 21.487 27.860 1.00 83.06 296 GLU A O 1
ATOM 2301 N N . GLN A 1 297 ? -29.125 21.888 25.970 1.00 79.88 297 GLN A N 1
ATOM 2302 C CA . GLN A 1 297 ? -29.360 20.557 25.401 1.00 79.88 297 GLN A CA 1
ATOM 2303 C C . GLN A 1 297 ? -28.763 19.441 26.270 1.00 79.88 297 GLN A C 1
ATOM 2305 O O . GLN A 1 297 ? -29.410 18.414 26.459 1.00 79.88 297 GLN A O 1
ATOM 2310 N N . GLN A 1 298 ? -27.579 19.647 26.858 1.00 87.75 298 GLN A N 1
ATOM 2311 C CA . GLN A 1 298 ? -26.988 18.717 27.826 1.00 87.75 298 GLN A CA 1
ATOM 2312 C C . GLN A 1 298 ? -27.875 18.558 29.060 1.00 87.75 298 GLN A C 1
ATOM 2314 O O . GLN A 1 298 ? -28.058 17.447 29.546 1.00 87.75 298 GLN A O 1
ATOM 2319 N N . THR A 1 299 ? -28.441 19.654 29.568 1.00 88.25 299 THR A N 1
ATOM 2320 C CA . THR A 1 299 ? -29.339 19.620 30.731 1.00 88.25 299 THR A CA 1
ATOM 2321 C C . THR A 1 299 ? -30.612 18.839 30.417 1.00 88.25 299 THR A C 1
ATOM 2323 O O . THR A 1 299 ? -30.987 17.939 31.167 1.00 88.25 299 THR A O 1
ATOM 2326 N N . VAL A 1 300 ? -31.234 19.113 29.267 1.00 82.25 300 VAL A N 1
ATOM 2327 C CA . VAL A 1 300 ? -32.420 18.386 28.797 1.00 82.25 300 VAL A CA 1
ATOM 2328 C C . VAL A 1 300 ? -32.115 16.899 28.606 1.00 82.25 300 VAL A C 1
ATOM 2330 O O . VAL A 1 300 ? -32.888 16.049 29.047 1.00 82.25 300 VAL A O 1
ATOM 2333 N N . LEU A 1 301 ? -30.980 16.569 27.983 1.00 85.38 301 LEU A N 1
ATOM 2334 C CA . LEU A 1 301 ? -30.586 15.186 27.731 1.00 85.38 301 LEU A CA 1
ATOM 2335 C C . LEU A 1 301 ? -30.279 14.431 29.032 1.00 85.38 301 LEU A C 1
ATOM 2337 O O . LEU A 1 301 ? -30.739 13.302 29.188 1.00 85.38 301 LEU A O 1
ATOM 2341 N N . ARG A 1 302 ? -29.578 15.059 29.986 1.00 91.88 302 ARG A N 1
ATOM 2342 C CA . ARG A 1 302 ? -29.322 14.491 31.322 1.00 91.88 302 ARG A CA 1
ATOM 2343 C C . ARG A 1 302 ? -30.622 14.204 32.070 1.00 91.88 302 ARG A C 1
ATOM 2345 O O . ARG A 1 302 ? -30.773 13.109 32.600 1.00 91.88 302 ARG A O 1
ATOM 2352 N N . ASN A 1 303 ? -31.571 15.143 32.069 1.00 87.06 303 ASN A N 1
ATOM 2353 C CA . ASN A 1 303 ? -32.870 14.951 32.723 1.00 87.06 303 ASN A CA 1
ATOM 2354 C C . ASN A 1 303 ? -33.658 13.808 32.068 1.00 87.06 303 ASN A C 1
ATOM 2356 O O . ASN A 1 303 ? -34.130 12.912 32.760 1.00 87.06 303 ASN A O 1
ATOM 2360 N N . SER A 1 304 ? -33.706 13.775 30.733 1.00 81.69 304 SER A N 1
ATOM 2361 C CA . SER A 1 304 ? -34.351 12.694 29.976 1.00 81.69 304 SER A CA 1
ATOM 2362 C C . SER A 1 304 ? -33.744 11.319 30.286 1.00 81.69 304 SER A C 1
ATOM 2364 O O . SER A 1 304 ? -34.467 10.347 30.503 1.00 81.69 304 SER A O 1
ATOM 2366 N N . LEU A 1 305 ? -32.411 11.221 30.335 1.00 86.25 305 LEU A N 1
ATOM 2367 C CA . LEU A 1 305 ? -31.706 9.978 30.660 1.00 86.25 305 LEU A CA 1
ATOM 2368 C C . LEU A 1 305 ? -31.872 9.566 32.130 1.00 86.25 305 LEU A C 1
ATOM 2370 O O . LEU A 1 305 ? -31.855 8.371 32.416 1.00 86.25 305 LEU A O 1
ATOM 2374 N N . ALA A 1 306 ? -32.049 10.520 33.047 1.00 87.69 306 ALA A N 1
ATOM 2375 C CA . ALA A 1 306 ? -32.346 10.242 34.450 1.00 87.69 306 ALA A CA 1
ATOM 2376 C C . ALA A 1 306 ? -33.785 9.731 34.648 1.00 87.69 306 ALA A C 1
ATOM 2378 O O . ALA A 1 306 ? -33.998 8.796 35.416 1.00 87.69 306 ALA A O 1
ATOM 2379 N N . GLU A 1 307 ? -34.758 10.304 33.936 1.00 84.50 307 GLU A N 1
ATOM 2380 C CA . GLU A 1 307 ? -36.166 9.882 33.981 1.00 84.50 307 GLU A CA 1
ATOM 2381 C C . GLU A 1 307 ? -36.394 8.538 33.282 1.00 84.50 307 GLU A C 1
ATOM 2383 O O . GLU A 1 307 ? -37.157 7.699 33.760 1.00 84.50 307 GLU A O 1
ATOM 2388 N N . ASN A 1 308 ? -35.723 8.318 32.149 1.00 78.75 308 ASN A N 1
ATOM 2389 C CA . ASN A 1 308 ? -35.814 7.083 31.384 1.00 78.75 308 ASN A CA 1
ATOM 2390 C C . ASN A 1 308 ? -34.417 6.586 30.972 1.00 78.75 308 ASN A C 1
ATOM 2392 O O . ASN A 1 308 ? -33.959 6.841 29.847 1.00 78.75 308 ASN A O 1
ATOM 2396 N N . PRO A 1 309 ? -33.753 5.813 31.849 1.00 80.00 309 PRO A N 1
ATOM 2397 C CA . PRO A 1 309 ? -32.419 5.289 31.589 1.00 80.00 309 PRO A CA 1
ATOM 2398 C C . PRO A 1 309 ? -32.396 4.173 30.541 1.00 80.00 309 PRO A C 1
ATOM 2400 O O . PRO A 1 309 ? -31.308 3.779 30.147 1.00 80.00 309 PRO A O 1
ATOM 2403 N N . GLY A 1 310 ? -33.548 3.681 30.060 1.00 72.81 310 GLY A N 1
ATOM 2404 C CA . GLY A 1 310 ? -33.658 2.613 29.058 1.00 72.81 310 GLY A CA 1
ATOM 2405 C C . GLY A 1 310 ? -33.683 3.079 27.598 1.00 72.81 310 GLY A C 1
ATOM 2406 O O . GLY A 1 310 ? -33.796 2.248 26.701 1.00 72.81 310 GLY A O 1
ATOM 2407 N N . GLN A 1 311 ? -33.583 4.384 27.330 1.00 76.88 311 GLN A N 1
ATOM 2408 C CA . GLN A 1 311 ? -33.640 4.941 25.970 1.00 76.88 311 GLN A CA 1
ATOM 2409 C C . GLN A 1 311 ? -32.473 4.481 25.092 1.00 76.88 311 GLN A C 1
ATOM 2411 O O . GLN A 1 311 ? -31.347 4.379 25.574 1.00 76.88 311 GLN A O 1
ATOM 2416 N N . ILE A 1 312 ? -32.709 4.242 23.800 1.00 79.12 312 ILE A N 1
ATOM 2417 C CA . ILE A 1 312 ? -31.655 3.876 22.839 1.00 79.12 312 ILE A CA 1
ATOM 2418 C C . ILE A 1 312 ? -30.752 5.093 22.602 1.00 79.12 312 ILE A C 1
ATOM 2420 O O . ILE A 1 312 ? -31.195 6.113 22.073 1.00 79.12 312 ILE A O 1
ATOM 2424 N N . LEU A 1 313 ? -29.482 4.984 22.995 1.00 86.81 313 LEU A N 1
ATOM 2425 C CA . LEU A 1 313 ? -28.536 6.103 22.979 1.00 86.81 313 LEU A CA 1
ATOM 2426 C C . LEU A 1 313 ? -28.241 6.592 21.552 1.00 86.81 313 LEU A C 1
ATOM 2428 O O . LEU A 1 313 ? -28.149 7.792 21.322 1.00 86.81 313 LEU A O 1
ATOM 2432 N N . GLU A 1 314 ? -28.180 5.688 20.576 1.00 77.94 314 GLU A N 1
ATOM 2433 C CA . GLU A 1 314 ? -28.020 6.030 19.158 1.00 77.94 314 GLU A CA 1
ATOM 2434 C C . GLU A 1 314 ? -29.196 6.849 18.605 1.00 77.94 314 GLU A C 1
ATOM 2436 O O . GLU A 1 314 ? -28.994 7.778 17.825 1.00 77.94 314 GLU A O 1
ATOM 2441 N N . MET A 1 315 ? -30.428 6.559 19.039 1.00 69.44 315 MET A N 1
ATOM 2442 C CA . MET A 1 315 ? -31.595 7.353 18.640 1.00 69.44 315 MET A CA 1
ATOM 2443 C C . MET A 1 315 ? -31.564 8.745 19.268 1.00 69.44 315 MET A C 1
ATOM 2445 O O . MET A 1 315 ? -31.978 9.713 18.633 1.00 69.44 315 MET A O 1
ATOM 2449 N N . LEU A 1 316 ? -31.066 8.858 20.503 1.00 75.12 316 LEU A N 1
ATOM 2450 C CA . LEU A 1 316 ? -30.857 10.151 21.150 1.00 75.12 316 LEU A CA 1
ATOM 2451 C C . LEU A 1 316 ? -29.790 10.967 20.419 1.00 75.12 316 LEU A C 1
ATOM 2453 O O . LEU A 1 316 ? -30.028 12.144 20.169 1.00 75.12 316 LEU A O 1
ATOM 2457 N N . ALA A 1 317 ? -28.693 10.338 19.992 1.00 78.38 317 ALA A N 1
ATOM 2458 C CA . ALA A 1 317 ? -27.662 10.984 19.182 1.00 78.38 317 ALA A CA 1
ATOM 2459 C C . ALA A 1 317 ? -28.262 11.567 17.889 1.00 78.38 317 ALA A C 1
ATOM 2461 O O . ALA A 1 317 ? -28.104 12.752 17.597 1.00 78.38 317 ALA A O 1
ATOM 2462 N N . GLY A 1 318 ? -29.072 10.774 17.174 1.00 64.94 318 GLY A N 1
ATOM 2463 C CA . GLY A 1 318 ? -29.791 11.237 15.983 1.00 64.94 318 GLY A CA 1
ATOM 2464 C C . GLY A 1 318 ? -30.796 12.363 16.262 1.00 64.94 318 GLY A C 1
ATOM 2465 O O . GLY A 1 318 ? -30.825 13.355 15.538 1.00 64.94 318 GLY A O 1
ATOM 2466 N N . ARG A 1 319 ? -31.602 12.247 17.329 1.00 68.00 319 ARG A N 1
ATOM 2467 C CA . ARG A 1 319 ? -32.627 13.242 17.699 1.00 68.00 319 ARG A CA 1
ATOM 2468 C C . ARG A 1 319 ? -32.023 14.585 18.093 1.00 68.00 319 ARG A C 1
ATOM 2470 O O . ARG A 1 319 ? -32.560 15.624 17.720 1.00 68.00 319 ARG A O 1
ATOM 2477 N N . PHE A 1 320 ? -30.964 14.558 18.893 1.00 72.06 320 PHE A N 1
ATOM 2478 C CA . PHE A 1 320 ? -30.293 15.767 19.355 1.00 72.06 320 PHE A CA 1
ATOM 2479 C C . PHE A 1 320 ? -29.303 16.308 18.332 1.00 72.06 320 PHE A C 1
ATOM 2481 O O . PHE A 1 320 ? -28.772 17.393 18.554 1.00 72.06 320 PHE A O 1
ATOM 2488 N N . GLN A 1 321 ? -29.077 15.573 17.234 1.00 67.38 321 GLN A N 1
ATOM 2489 C CA . GLN A 1 321 ? -27.998 15.850 16.299 1.00 67.38 321 GLN A CA 1
ATOM 2490 C C . GLN A 1 321 ? -26.711 16.109 17.097 1.00 67.38 321 GLN A C 1
ATOM 2492 O O . GLN A 1 321 ? -26.076 17.142 16.894 1.00 67.38 321 GLN A O 1
ATOM 2497 N N . CYS A 1 322 ? -26.385 15.175 18.015 1.00 77.31 322 CYS A N 1
ATOM 2498 C CA . CYS A 1 322 ? -25.161 15.073 18.842 1.00 77.31 322 CYS A CA 1
ATOM 2499 C C . CYS A 1 322 ? -24.457 13.720 18.591 1.00 77.31 322 CYS A C 1
ATOM 2501 O O . CYS A 1 322 ? -25.036 12.803 18.000 1.00 77.31 322 CYS A O 1
ATOM 2503 N N . SER A 1 323 ? -23.188 13.586 18.976 1.00 85.50 323 SER A N 1
ATOM 2504 C CA . SER A 1 323 ? -22.436 12.344 18.751 1.00 85.50 323 SER A CA 1
ATOM 2505 C C . SER A 1 323 ? -22.850 11.277 19.763 1.00 85.50 323 SER A C 1
ATOM 2507 O O . SER A 1 323 ? -23.370 11.575 20.839 1.00 85.50 323 SER A O 1
ATOM 2509 N N . PHE A 1 324 ? -22.601 10.003 19.451 1.00 88.88 324 PHE A N 1
ATOM 2510 C CA . PHE A 1 324 ? -22.891 8.921 20.395 1.00 88.88 324 PHE A CA 1
ATOM 2511 C C . PHE A 1 324 ? -22.101 9.087 21.708 1.00 88.88 324 PHE A C 1
ATOM 2513 O O . PHE A 1 324 ? -22.641 8.863 22.791 1.00 88.88 324 PHE A O 1
ATOM 2520 N N . GLU A 1 325 ? -20.850 9.548 21.624 1.00 94.38 325 GLU A N 1
ATOM 2521 C CA . GLU A 1 325 ? -20.012 9.863 22.784 1.00 94.38 325 GLU A CA 1
ATOM 2522 C C . GLU A 1 325 ? -20.605 10.981 23.654 1.00 94.38 325 GLU A C 1
ATOM 2524 O O . GLU A 1 325 ? -20.583 10.887 24.879 1.00 94.38 325 GLU A O 1
ATOM 2529 N N . GLU A 1 326 ? -21.191 12.020 23.061 1.00 91.19 326 GLU A N 1
ATOM 2530 C CA . GLU A 1 326 ? -21.844 13.090 23.824 1.00 91.19 326 GLU A CA 1
ATOM 2531 C C . GLU A 1 326 ? -23.081 12.623 24.581 1.00 91.19 326 GLU A C 1
ATOM 2533 O O . GLU A 1 326 ? -23.301 13.049 25.718 1.00 91.19 326 GLU A O 1
ATOM 2538 N N . VAL A 1 327 ? -23.858 11.712 23.989 1.00 91.44 327 VAL A N 1
ATOM 2539 C CA . VAL A 1 327 ? -24.971 11.074 24.697 1.00 91.44 327 VAL A CA 1
ATOM 2540 C C . VAL A 1 327 ? -24.451 10.256 25.878 1.00 91.44 327 VAL A C 1
ATOM 2542 O O . VAL A 1 327 ? -24.996 10.375 26.975 1.00 91.44 327 VAL A O 1
ATOM 2545 N N . ILE A 1 328 ? -23.375 9.477 25.693 1.00 94.25 328 ILE A N 1
ATOM 2546 C CA . ILE A 1 328 ? -22.729 8.733 26.789 1.00 94.25 328 ILE A CA 1
ATOM 2547 C C . ILE A 1 328 ? -22.297 9.684 27.910 1.00 94.25 328 ILE A C 1
ATOM 2549 O O . ILE A 1 328 ? -22.544 9.404 29.080 1.00 94.25 328 ILE A O 1
ATOM 2553 N N . ASN A 1 329 ? -21.709 10.830 27.570 1.00 93.38 329 ASN A N 1
ATOM 2554 C CA . ASN A 1 329 ? -21.263 11.826 28.547 1.00 93.38 329 ASN A CA 1
ATOM 2555 C C . ASN A 1 329 ? -22.416 12.535 29.284 1.00 93.38 329 ASN A C 1
ATOM 2557 O O . ASN A 1 329 ? -22.179 13.236 30.270 1.00 93.38 329 ASN A O 1
ATOM 2561 N N . CYS A 1 330 ? -23.661 12.362 28.831 1.00 93.69 330 CYS A N 1
ATOM 2562 C CA . CYS A 1 330 ? -24.862 12.844 29.512 1.00 93.69 330 CYS A CA 1
ATOM 2563 C C . CYS A 1 330 ? -25.548 11.773 30.376 1.00 93.69 330 CYS A C 1
ATOM 2565 O O . CYS A 1 330 ? -26.572 12.068 30.992 1.00 93.69 330 CYS A O 1
ATOM 2567 N N . LEU A 1 331 ? -25.010 10.550 30.449 1.00 93.19 331 LEU A N 1
ATOM 2568 C CA . LEU A 1 331 ? -25.521 9.527 31.359 1.00 93.19 331 LEU A CA 1
ATOM 2569 C C . LEU A 1 331 ? -25.290 9.913 32.836 1.00 93.19 331 LEU A C 1
ATOM 2571 O O . LEU A 1 331 ? -24.341 10.640 33.143 1.00 93.19 331 LEU A O 1
ATOM 2575 N N . PRO A 1 332 ? -26.135 9.429 33.770 1.00 90.06 332 PRO A N 1
ATOM 2576 C CA . PRO A 1 332 ? -25.994 9.729 35.193 1.00 90.06 332 PRO A CA 1
ATOM 2577 C C . PRO A 1 332 ? -24.609 9.377 35.750 1.00 90.06 332 PRO A C 1
ATOM 2579 O O . PRO A 1 332 ? -24.033 8.333 35.426 1.00 90.06 332 PRO A O 1
ATOM 2582 N N . ALA A 1 333 ? -24.086 10.226 36.637 1.00 83.62 333 ALA A N 1
ATOM 2583 C CA . ALA A 1 333 ? -22.802 9.992 37.291 1.00 83.62 333 ALA A CA 1
ATOM 2584 C C . ALA A 1 333 ? -22.784 8.619 37.994 1.00 83.62 333 ALA A C 1
ATOM 2586 O O . ALA A 1 333 ? -23.722 8.266 38.704 1.00 83.62 333 ALA A O 1
ATOM 2587 N N . GLY A 1 334 ? -21.720 7.838 37.777 1.00 84.00 334 GLY A N 1
ATOM 2588 C CA . GLY A 1 334 ? -21.569 6.480 38.318 1.00 84.00 334 GLY A CA 1
ATOM 2589 C C . GLY A 1 334 ? -21.986 5.347 37.371 1.00 84.00 334 GLY A C 1
ATOM 2590 O O . GLY A 1 334 ? -21.572 4.215 37.592 1.00 84.00 334 GLY A O 1
ATOM 2591 N N . THR A 1 335 ? -22.716 5.641 36.289 1.00 89.75 335 THR A N 1
ATOM 2592 C CA . THR A 1 335 ? -23.090 4.647 35.255 1.00 89.75 335 THR A CA 1
ATOM 2593 C C . THR A 1 335 ? -22.051 4.504 34.142 1.00 89.75 335 THR A C 1
ATOM 2595 O O . THR A 1 335 ? -22.122 3.588 33.327 1.00 89.75 335 THR A O 1
ATOM 2598 N N . VAL A 1 336 ? -21.079 5.417 34.095 1.00 94.25 336 VAL A N 1
ATOM 2599 C CA . VAL A 1 336 ? -20.070 5.513 33.040 1.00 94.25 336 VAL A CA 1
ATOM 2600 C C . VAL A 1 336 ? -18.675 5.642 33.639 1.00 94.25 336 VAL A C 1
ATOM 2602 O O . VAL A 1 336 ? -18.447 6.457 34.534 1.00 94.25 336 VAL A O 1
ATOM 2605 N N . LYS A 1 337 ? -17.719 4.888 33.088 1.00 95.81 337 LYS A N 1
ATOM 2606 C CA . LYS A 1 337 ? -16.276 5.106 33.273 1.00 95.81 337 LYS A CA 1
ATOM 2607 C C . LYS A 1 337 ? -15.584 5.185 31.917 1.00 95.81 337 LYS A C 1
ATOM 2609 O O . LYS A 1 337 ? -15.907 4.416 31.017 1.00 95.81 337 LYS A O 1
ATOM 2614 N N . LYS A 1 338 ? -14.615 6.091 31.778 1.00 95.25 338 LYS A N 1
ATOM 2615 C CA . LYS A 1 338 ? -13.855 6.325 30.541 1.00 95.25 338 LYS A CA 1
ATOM 2616 C C . LYS A 1 338 ? -12.408 5.865 30.699 1.00 95.25 338 LYS A C 1
ATOM 2618 O O . LYS A 1 338 ? -11.811 6.056 31.753 1.00 95.25 338 LYS A O 1
ATOM 2623 N N . THR A 1 339 ? -11.827 5.323 29.635 1.00 95.25 339 THR A N 1
ATOM 2624 C CA . THR A 1 339 ? -10.378 5.144 29.501 1.00 95.25 339 THR A CA 1
ATOM 2625 C C . THR A 1 339 ? -9.912 5.510 28.088 1.00 95.25 339 THR A C 1
ATOM 2627 O O . THR A 1 339 ? -10.729 5.684 27.178 1.00 95.25 339 THR A O 1
ATOM 2630 N N . ASP A 1 340 ? -8.602 5.682 27.922 1.00 92.38 340 ASP A N 1
ATOM 2631 C CA . ASP A 1 340 ? -7.992 6.114 26.663 1.00 92.38 340 ASP A CA 1
ATOM 2632 C C . ASP A 1 340 ? -8.094 5.034 25.572 1.00 92.38 340 ASP A C 1
ATOM 2634 O O . ASP A 1 340 ? -7.925 3.840 25.837 1.00 92.38 340 ASP A O 1
ATOM 2638 N N . GLY A 1 341 ? -8.342 5.452 24.325 1.00 91.25 341 GLY A N 1
ATOM 2639 C CA . GLY A 1 341 ? -8.425 4.549 23.173 1.00 91.25 341 GLY A CA 1
ATOM 2640 C C . GLY A 1 341 ? -7.132 3.776 22.890 1.00 91.25 341 GLY A C 1
ATOM 2641 O O . GLY A 1 341 ? -7.183 2.688 22.317 1.00 91.25 341 GLY A O 1
ATOM 2642 N N . GLY A 1 342 ? -5.976 4.261 23.353 1.00 91.06 342 GLY A N 1
ATOM 2643 C CA . GLY A 1 342 ? -4.690 3.567 23.286 1.00 91.06 342 GLY A CA 1
ATOM 2644 C C . GLY A 1 342 ? -4.679 2.214 24.004 1.00 91.06 342 GLY A C 1
ATOM 2645 O O . GLY A 1 342 ? -3.900 1.335 23.636 1.00 91.06 342 GLY A O 1
ATOM 2646 N N . ARG A 1 343 ? -5.603 1.987 24.949 1.00 94.62 343 ARG A N 1
ATOM 2647 C CA . ARG A 1 343 ? -5.789 0.697 25.638 1.00 94.62 343 ARG A CA 1
ATOM 2648 C C . ARG A 1 343 ? -6.622 -0.314 24.848 1.00 94.62 343 ARG A C 1
ATOM 2650 O O . ARG A 1 343 ? -6.895 -1.402 25.349 1.00 94.62 343 ARG A O 1
ATOM 2657 N N . PHE A 1 344 ? -6.999 -0.008 23.602 1.00 96.38 344 PHE A N 1
ATOM 2658 C CA . PHE A 1 344 ? -7.781 -0.899 22.738 1.00 96.38 344 PHE A CA 1
ATOM 2659 C C . PHE A 1 344 ? -7.241 -2.336 22.724 1.00 96.38 344 PHE A C 1
ATOM 2661 O O . PHE A 1 344 ? -7.984 -3.286 22.958 1.00 96.38 344 PHE A O 1
ATOM 2668 N N . VAL A 1 345 ? -5.944 -2.501 22.439 1.00 94.75 345 VAL A N 1
ATOM 2669 C CA . VAL A 1 345 ? -5.333 -3.828 22.256 1.00 94.75 345 VAL A CA 1
ATOM 2670 C C . VAL A 1 345 ? -5.312 -4.603 23.571 1.00 94.75 345 VAL A C 1
ATOM 2672 O O . VAL A 1 345 ? -5.653 -5.783 23.577 1.00 94.75 345 VAL A O 1
ATOM 2675 N N . GLU A 1 346 ? -4.966 -3.930 24.670 1.00 94.88 346 GLU A N 1
ATOM 2676 C CA . GLU A 1 346 ? -4.970 -4.485 26.027 1.00 94.88 346 GLU A CA 1
ATOM 2677 C C . GLU A 1 346 ? -6.363 -5.010 26.398 1.00 94.88 346 GLU A C 1
ATOM 2679 O O . GLU A 1 346 ? -6.509 -6.174 26.769 1.00 94.88 346 GLU A O 1
ATOM 2684 N N . ILE A 1 347 ? -7.394 -4.177 26.225 1.00 96.50 347 ILE A N 1
ATOM 2685 C CA . ILE A 1 347 ? -8.783 -4.517 26.551 1.00 96.50 347 ILE A CA 1
ATOM 2686 C C . ILE A 1 347 ? -9.265 -5.688 25.694 1.00 96.50 347 ILE A C 1
ATOM 2688 O O . ILE A 1 347 ? -9.787 -6.661 26.231 1.00 96.50 347 ILE A O 1
ATOM 2692 N N . MET A 1 348 ? -9.054 -5.644 24.376 1.00 95.94 348 MET A N 1
ATOM 2693 C CA . MET A 1 348 ? -9.475 -6.730 23.483 1.00 95.94 348 MET A CA 1
ATOM 2694 C C . MET A 1 348 ? -8.786 -8.056 23.826 1.00 95.94 348 MET A C 1
ATOM 2696 O O . MET A 1 348 ? -9.421 -9.107 23.818 1.00 95.94 348 MET A O 1
ATOM 2700 N N . GLN A 1 349 ? -7.496 -8.022 24.174 1.00 93.69 349 GLN A N 1
ATOM 2701 C CA . GLN A 1 349 ? -6.769 -9.211 24.621 1.00 93.69 349 GLN A CA 1
ATOM 2702 C C . GLN A 1 349 ? -7.228 -9.712 25.992 1.00 93.69 349 GLN A C 1
ATOM 2704 O O . GLN A 1 349 ? -7.180 -10.916 26.229 1.00 93.69 349 GLN A O 1
ATOM 2709 N N . ALA A 1 350 ? -7.651 -8.826 26.894 1.00 94.31 350 ALA A N 1
ATOM 2710 C CA . ALA A 1 350 ? -8.203 -9.214 28.186 1.00 94.31 350 ALA A CA 1
ATOM 2711 C C . ALA A 1 350 ? -9.570 -9.893 28.030 1.00 94.31 350 ALA A C 1
ATOM 2713 O O . ALA A 1 350 ? -9.772 -10.963 28.597 1.00 94.31 350 ALA A O 1
ATOM 2714 N N . VAL A 1 351 ? -10.462 -9.325 27.210 1.00 93.75 351 VAL A N 1
ATOM 2715 C CA . VAL A 1 351 ? -11.781 -9.909 26.910 1.00 93.75 351 VAL A CA 1
ATOM 2716 C C . VAL A 1 351 ? -11.636 -11.289 26.267 1.00 93.75 351 VAL A C 1
ATOM 2718 O O . VAL A 1 351 ? -12.326 -12.223 26.656 1.00 93.75 351 VAL A O 1
ATOM 2721 N N . ALA A 1 352 ? -10.692 -11.457 25.339 1.00 91.88 352 ALA A N 1
ATOM 2722 C CA . ALA A 1 352 ? -10.455 -12.740 24.677 1.00 91.88 352 ALA A CA 1
ATOM 2723 C C . ALA A 1 352 ? -9.921 -13.856 25.599 1.00 91.88 352 ALA A C 1
ATOM 2725 O O . ALA A 1 352 ? -9.873 -15.015 25.197 1.00 91.88 352 ALA A O 1
ATOM 2726 N N . LYS A 1 353 ? -9.480 -13.525 26.821 1.00 91.12 353 LYS A N 1
ATOM 2727 C CA . LYS A 1 353 ? -9.079 -14.516 27.835 1.00 91.12 353 LYS A CA 1
ATOM 2728 C C . LYS A 1 353 ? -10.255 -15.014 28.670 1.00 91.12 353 LYS A C 1
ATOM 2730 O O . LYS A 1 353 ? -10.066 -15.924 29.473 1.00 91.12 353 LYS A O 1
ATOM 2735 N N . TRP A 1 354 ? -11.433 -14.406 28.547 1.00 89.75 354 TRP A N 1
ATOM 2736 C CA . TRP A 1 354 ? -12.612 -14.868 29.265 1.00 89.75 354 TRP A CA 1
ATOM 2737 C C . TRP A 1 354 ? -13.109 -16.153 28.614 1.00 89.75 354 TRP A C 1
ATOM 2739 O O . TRP A 1 354 ? -13.390 -16.186 27.419 1.00 89.75 354 TRP A O 1
ATOM 2749 N N . ASP A 1 355 ? -13.233 -17.216 29.405 1.00 80.44 355 ASP A N 1
ATOM 2750 C CA . ASP A 1 355 ? -13.642 -18.536 28.912 1.00 80.44 355 ASP A CA 1
ATOM 2751 C C . ASP A 1 355 ? -15.165 -18.654 28.689 1.00 80.44 355 ASP A C 1
ATOM 2753 O O . ASP A 1 355 ? -15.747 -19.737 28.679 1.00 80.44 355 ASP A O 1
ATOM 2757 N N . GLU A 1 356 ? -15.841 -17.524 28.500 1.00 86.38 356 GLU A N 1
ATOM 2758 C CA . GLU A 1 356 ? -17.292 -17.425 28.424 1.00 86.38 356 GLU A CA 1
ATOM 2759 C C . GLU A 1 356 ? -17.735 -16.523 27.274 1.00 86.38 356 GLU A C 1
ATOM 2761 O O . GLU A 1 356 ? -17.014 -15.628 26.833 1.00 86.38 356 GLU A O 1
ATOM 2766 N N . ALA A 1 357 ? -18.957 -16.756 26.793 1.00 89.62 357 ALA A N 1
ATOM 2767 C CA . ALA A 1 357 ? -19.525 -15.970 25.713 1.00 89.62 357 ALA A CA 1
ATOM 2768 C C . ALA A 1 357 ? -19.843 -14.534 26.156 1.00 89.62 357 ALA A C 1
ATOM 2770 O O . ALA A 1 357 ? -20.399 -14.299 27.233 1.00 89.62 357 ALA A O 1
ATOM 2771 N N . VAL A 1 358 ? -19.541 -13.592 25.270 1.00 93.50 358 VAL A N 1
ATOM 2772 C CA . VAL A 1 358 ? -19.974 -12.191 25.322 1.00 93.50 358 VAL A CA 1
ATOM 2773 C C . VAL A 1 358 ? -20.821 -11.899 24.088 1.00 93.50 358 VAL A C 1
ATOM 2775 O O . VAL A 1 358 ? -20.771 -12.651 23.112 1.00 93.50 358 VAL A O 1
ATOM 2778 N N . THR A 1 359 ? -21.578 -10.804 24.099 1.00 93.38 359 THR A N 1
ATOM 2779 C CA . THR A 1 359 ? -22.297 -10.350 22.900 1.00 93.38 359 THR A CA 1
ATOM 2780 C C . THR A 1 359 ? -21.557 -9.177 22.276 1.00 93.38 359 THR A C 1
ATOM 2782 O O . THR A 1 359 ? -21.523 -8.077 22.828 1.00 93.38 359 THR A O 1
ATOM 2785 N N . PHE A 1 360 ? -20.951 -9.413 21.118 1.00 93.81 360 PHE A N 1
ATOM 2786 C CA . PHE A 1 360 ? -20.336 -8.379 20.298 1.00 93.81 360 PHE A CA 1
ATOM 2787 C C . PHE A 1 360 ? -21.384 -7.778 19.368 1.00 93.81 360 PHE A C 1
ATOM 2789 O O . PHE A 1 360 ? -22.070 -8.507 18.655 1.00 93.81 360 PHE A O 1
ATOM 2796 N N . ILE A 1 361 ? -21.482 -6.453 19.347 1.00 92.62 361 ILE A N 1
ATOM 2797 C CA . ILE A 1 361 ? -22.432 -5.725 18.510 1.00 92.62 361 ILE A CA 1
ATOM 2798 C C . ILE A 1 361 ? -21.673 -4.702 17.677 1.00 92.62 361 ILE A C 1
ATOM 2800 O O . ILE A 1 361 ? -21.048 -3.791 18.221 1.00 92.62 361 ILE A O 1
ATOM 2804 N N . ALA A 1 362 ? -21.764 -4.820 16.357 1.00 88.81 362 ALA A N 1
ATOM 2805 C CA . ALA A 1 362 ? -21.348 -3.779 15.430 1.00 88.81 362 ALA A CA 1
ATOM 2806 C C . ALA A 1 362 ? -22.592 -3.187 14.773 1.00 88.81 362 ALA A C 1
ATOM 2808 O O . ALA A 1 362 ? -23.406 -3.915 14.207 1.00 88.81 362 ALA A O 1
ATOM 2809 N N . HIS A 1 363 ? -22.734 -1.866 14.840 1.00 78.75 363 HIS A N 1
ATOM 2810 C CA . HIS A 1 363 ? -23.793 -1.170 14.127 1.00 78.75 363 HIS A CA 1
ATOM 2811 C C . HIS A 1 363 ? -23.226 -0.410 12.930 1.00 78.75 363 HIS A C 1
ATOM 2813 O O . HIS A 1 363 ? -22.119 0.126 12.955 1.00 78.75 363 HIS A O 1
ATOM 2819 N N . THR A 1 364 ? -24.028 -0.344 11.884 1.00 71.88 364 THR A N 1
ATOM 2820 C CA . THR A 1 364 ? -23.919 0.595 10.769 1.00 71.88 364 THR A CA 1
ATOM 2821 C C . THR A 1 364 ? -25.223 1.400 10.727 1.00 71.88 364 THR A C 1
ATOM 2823 O O . THR A 1 364 ? -26.160 1.048 11.449 1.00 71.88 364 THR A O 1
ATOM 2826 N N . PRO A 1 365 ? -25.334 2.457 9.906 1.00 58.34 365 PRO A N 1
ATOM 2827 C CA . PRO A 1 365 ? -26.603 3.170 9.745 1.00 58.34 365 PRO A CA 1
ATOM 2828 C C . PRO A 1 365 ? -27.781 2.270 9.334 1.00 58.34 365 PRO A C 1
ATOM 2830 O O . PRO A 1 365 ? -28.919 2.578 9.676 1.00 58.34 365 PRO A O 1
ATOM 2833 N N . ASP A 1 366 ? -27.506 1.154 8.651 1.00 65.50 366 ASP A N 1
ATOM 2834 C CA . ASP A 1 366 ? -28.529 0.302 8.034 1.00 65.50 366 ASP A CA 1
ATOM 2835 C C . ASP A 1 366 ? -28.689 -1.071 8.711 1.00 65.50 366 ASP A C 1
ATOM 2837 O O . ASP A 1 366 ? -29.713 -1.733 8.549 1.00 65.50 366 ASP A O 1
ATOM 2841 N N . VAL A 1 367 ? -27.677 -1.532 9.454 1.00 66.94 367 VAL A N 1
ATOM 2842 C CA . VAL A 1 367 ? -27.625 -2.891 10.018 1.00 66.94 367 VAL A CA 1
ATOM 2843 C C . VAL A 1 367 ? -27.047 -2.880 11.426 1.00 66.94 367 VAL A C 1
ATOM 2845 O O . VAL A 1 367 ? -25.966 -2.335 11.653 1.00 66.94 367 VAL A O 1
ATOM 2848 N N . ILE A 1 368 ? -27.723 -3.578 12.341 1.00 78.56 368 ILE A N 1
ATOM 2849 C CA . ILE A 1 368 ? -27.173 -3.997 13.632 1.00 78.56 368 ILE A CA 1
ATOM 2850 C C . ILE A 1 368 ? -26.798 -5.473 13.504 1.00 78.56 368 ILE A C 1
ATOM 2852 O O . ILE A 1 368 ? -27.661 -6.321 13.287 1.00 78.56 368 ILE A O 1
ATOM 2856 N N . ALA A 1 369 ? -25.504 -5.767 13.597 1.00 87.44 369 ALA A N 1
ATOM 2857 C CA . ALA A 1 369 ? -24.976 -7.121 13.577 1.00 87.44 369 ALA A CA 1
ATOM 2858 C C . ALA A 1 369 ? -24.554 -7.521 14.991 1.00 87.44 369 ALA A C 1
ATOM 2860 O O . ALA A 1 369 ? -23.680 -6.887 15.587 1.00 87.44 369 ALA A O 1
ATOM 2861 N N . GLU A 1 370 ? -25.160 -8.586 15.507 1.00 90.19 370 GLU A N 1
ATOM 2862 C CA . GLU A 1 370 ? -24.873 -9.130 16.832 1.00 90.19 370 GLU A CA 1
ATOM 2863 C C . GLU A 1 370 ? -24.306 -10.542 16.704 1.00 90.19 370 GLU A C 1
ATOM 2865 O O . GLU A 1 370 ? -24.835 -11.373 15.965 1.00 90.19 370 GLU A O 1
ATOM 2870 N N . VAL A 1 371 ? -23.223 -10.817 17.429 1.00 90.50 371 VAL A N 1
ATOM 2871 C CA . VAL A 1 371 ? -22.615 -12.146 17.517 1.00 90.50 371 VAL A CA 1
ATOM 2872 C C . VAL A 1 371 ? -22.367 -12.469 18.982 1.00 90.50 371 VAL A C 1
ATOM 2874 O O . VAL A 1 371 ? -21.600 -11.780 19.658 1.00 90.50 371 VAL A O 1
ATOM 2877 N N . THR A 1 372 ? -23.004 -13.531 19.470 1.00 90.38 372 THR A N 1
ATOM 2878 C CA . THR A 1 372 ? -22.791 -14.045 20.825 1.00 90.38 372 THR A CA 1
ATOM 2879 C C . THR A 1 372 ? -21.892 -15.268 20.774 1.00 90.38 372 THR A C 1
ATOM 2881 O O . THR A 1 372 ? -22.223 -16.268 20.143 1.00 90.38 372 THR A O 1
ATOM 2884 N N . GLY A 1 373 ? -20.750 -15.194 21.450 1.00 89.62 373 GLY A N 1
ATOM 2885 C CA . GLY A 1 373 ? -19.770 -16.272 21.475 1.00 89.62 373 GLY A CA 1
ATOM 2886 C C . GLY A 1 373 ? -18.513 -15.886 22.241 1.00 89.62 373 GLY A C 1
ATOM 2887 O O . GLY A 1 373 ? -18.389 -14.764 22.740 1.00 89.62 373 GLY A O 1
ATOM 2888 N N . LYS A 1 374 ? -17.571 -16.826 22.352 1.00 90.19 374 LYS A N 1
ATOM 2889 C CA . LYS A 1 374 ? -16.240 -16.529 22.891 1.00 90.19 374 LYS A CA 1
ATOM 2890 C C . LYS A 1 374 ? -15.502 -15.634 21.903 1.00 90.19 374 LYS A C 1
ATOM 2892 O O . LYS A 1 374 ? -15.442 -15.927 20.708 1.00 90.19 374 LYS A O 1
ATOM 2897 N N . LEU A 1 375 ? -14.966 -14.525 22.399 1.00 90.38 375 LEU A N 1
ATOM 2898 C CA . LEU A 1 375 ? -14.283 -13.554 21.557 1.00 90.38 375 LEU A CA 1
ATOM 2899 C C . LEU A 1 375 ? -12.863 -14.073 21.277 1.00 90.38 375 LEU A C 1
ATOM 2901 O O . LEU A 1 375 ? -12.119 -14.314 22.228 1.00 90.38 375 LEU A O 1
ATOM 2905 N N . PRO A 1 376 ? -12.470 -14.294 20.011 1.00 90.56 376 PRO A N 1
ATOM 2906 C CA . PRO A 1 376 ? -11.166 -14.871 19.721 1.00 90.56 376 PRO A CA 1
ATOM 2907 C C . PRO A 1 376 ? -10.050 -13.898 20.101 1.00 90.56 376 PRO A C 1
ATOM 2909 O O . PRO A 1 376 ? -10.195 -12.675 20.020 1.00 90.56 376 PRO A O 1
ATOM 2912 N N . GLY A 1 377 ? -8.893 -14.451 20.470 1.00 90.50 377 GLY A N 1
ATOM 2913 C CA . GLY A 1 377 ? -7.678 -13.657 20.635 1.00 90.50 377 GLY A CA 1
ATOM 2914 C C . GLY A 1 377 ? -7.305 -12.934 19.341 1.00 90.50 377 GLY A C 1
ATOM 2915 O O . GLY A 1 377 ? -7.767 -13.282 18.260 1.00 90.50 377 GLY A O 1
ATOM 2916 N N . GLY A 1 378 ? -6.415 -11.950 19.420 1.00 91.69 378 GLY A N 1
ATOM 2917 C CA . GLY A 1 378 ? -6.011 -11.188 18.242 1.00 91.69 378 GLY A CA 1
ATOM 2918 C C . GLY A 1 378 ? -4.633 -10.561 18.361 1.00 91.69 378 GLY A C 1
ATOM 2919 O O . GLY A 1 378 ? -4.033 -10.513 19.441 1.00 91.69 378 GLY A O 1
ATOM 2920 N N . SER A 1 379 ? -4.113 -10.106 17.226 1.00 91.88 379 SER A N 1
ATOM 2921 C CA . SER A 1 379 ? -2.822 -9.426 17.132 1.00 91.88 379 SER A CA 1
ATOM 2922 C C . SER A 1 379 ? -2.862 -8.265 16.144 1.00 91.88 379 SER A C 1
ATOM 2924 O O . SER A 1 379 ? -3.608 -8.258 15.160 1.00 91.88 379 SER A O 1
ATOM 2926 N N . VAL A 1 380 ? -2.032 -7.258 16.414 1.00 92.31 380 VAL A N 1
ATOM 2927 C CA . VAL A 1 380 ? -1.863 -6.126 15.506 1.00 92.31 380 VAL A CA 1
ATOM 2928 C C . VAL A 1 380 ? -0.988 -6.549 14.333 1.00 92.31 380 VAL A C 1
ATOM 2930 O O . VAL A 1 380 ? 0.097 -7.096 14.508 1.00 92.31 380 VAL A O 1
ATOM 2933 N N . GLY A 1 381 ? -1.461 -6.268 13.126 1.00 78.56 381 GLY A N 1
ATOM 2934 C CA . GLY A 1 381 ? -0.737 -6.533 11.892 1.00 78.56 381 GLY A CA 1
ATOM 2935 C C . GLY A 1 381 ? -1.355 -5.753 10.743 1.00 78.56 381 GLY A C 1
ATOM 2936 O O . GLY A 1 381 ? -2.573 -5.587 10.684 1.00 78.56 381 GLY A O 1
ATOM 2937 N N . ARG A 1 382 ? -0.515 -5.238 9.837 1.00 76.94 382 ARG A N 1
ATOM 2938 C CA . ARG A 1 382 ? -0.940 -4.498 8.629 1.00 76.94 382 ARG A CA 1
ATOM 2939 C C . ARG A 1 382 ? -1.857 -3.299 8.910 1.00 76.94 382 ARG A C 1
ATOM 2941 O O . ARG A 1 382 ? -2.634 -2.898 8.052 1.00 76.94 382 ARG A O 1
ATOM 2948 N N . GLY A 1 383 ? -1.765 -2.707 10.105 1.00 76.44 383 GLY A N 1
ATOM 2949 C CA . GLY A 1 383 ? -2.581 -1.554 10.484 1.00 76.44 383 GLY A CA 1
ATOM 2950 C C . GLY A 1 383 ? -3.940 -1.860 11.106 1.00 76.44 383 GLY A C 1
ATOM 2951 O O . GLY A 1 383 ? -4.679 -0.911 11.366 1.00 76.44 383 GLY A O 1
ATOM 2952 N N . PHE A 1 384 ? -4.244 -3.135 11.337 1.00 88.44 384 PHE A N 1
ATOM 2953 C CA . PHE A 1 384 ? -5.490 -3.618 11.922 1.00 88.44 384 PHE A CA 1
ATOM 2954 C C . PHE A 1 384 ? -5.200 -4.480 13.154 1.00 88.44 384 PHE A C 1
ATOM 2956 O O . PHE A 1 384 ? -4.126 -5.071 13.269 1.00 88.44 384 PHE A O 1
ATOM 2963 N N . TYR A 1 385 ? -6.171 -4.576 14.058 1.00 93.06 385 TYR A N 1
ATOM 2964 C CA . TYR A 1 385 ? -6.276 -5.674 15.011 1.00 93.06 385 TYR A CA 1
ATOM 2965 C C . TYR A 1 385 ? -6.973 -6.834 14.299 1.00 93.06 385 TYR A C 1
ATOM 2967 O O . TYR A 1 385 ? -8.108 -6.691 13.844 1.00 93.06 385 TYR A O 1
ATOM 2975 N N . ASN A 1 386 ? -6.271 -7.950 14.153 1.00 92.00 386 ASN A N 1
ATOM 2976 C CA . ASN A 1 386 ? -6.740 -9.120 13.425 1.00 92.00 386 ASN A CA 1
ATOM 2977 C C . ASN A 1 386 ? -7.158 -10.183 14.435 1.00 92.00 386 ASN A C 1
ATOM 2979 O O . ASN A 1 386 ? -6.339 -10.577 15.271 1.00 92.00 386 ASN A O 1
ATOM 2983 N N . PHE A 1 387 ? -8.404 -10.648 14.353 1.00 91.56 387 PHE A N 1
ATOM 2984 C CA . PHE A 1 387 ? -8.831 -11.818 15.114 1.00 91.56 387 PHE A CA 1
ATOM 2985 C C . PHE A 1 387 ? -8.051 -13.056 14.640 1.00 91.56 387 PHE A C 1
ATOM 2987 O O . PHE A 1 387 ? -7.831 -13.237 13.441 1.00 91.56 387 PHE A O 1
ATOM 2994 N N . LYS A 1 388 ? -7.588 -13.881 15.584 1.00 86.31 388 LYS A N 1
ATOM 2995 C CA . LYS A 1 388 ? -7.008 -15.208 15.328 1.00 86.31 388 LYS A CA 1
ATOM 2996 C C . LYS A 1 388 ? -8.120 -16.178 14.913 1.00 86.31 388 LYS A C 1
ATOM 2998 O O . LYS A 1 388 ? -9.293 -15.826 15.016 1.00 86.31 388 LYS A O 1
ATOM 3003 N N . GLU A 1 389 ? -7.747 -17.369 14.435 1.00 71.62 389 GLU A N 1
ATOM 3004 C CA . GLU A 1 389 ? -8.703 -18.429 14.078 1.00 71.62 389 GLU A CA 1
ATOM 3005 C C . GLU A 1 389 ? -9.790 -18.551 15.151 1.00 71.62 389 GLU A C 1
ATOM 3007 O O . GLU A 1 389 ? -9.500 -18.811 16.319 1.00 71.62 389 GLU A O 1
ATOM 3012 N N . ALA A 1 390 ? -11.029 -18.273 14.749 1.00 64.94 390 ALA A N 1
ATOM 3013 C CA . ALA A 1 390 ? -12.187 -18.393 15.615 1.00 64.94 390 ALA A CA 1
ATOM 3014 C C . ALA A 1 390 ? -12.780 -19.792 15.454 1.00 64.94 390 ALA A C 1
ATOM 3016 O O . ALA A 1 390 ? -12.670 -20.404 14.387 1.00 64.94 390 ALA A O 1
ATOM 3017 N N . GLU A 1 391 ? -13.419 -20.289 16.509 1.00 69.12 391 GLU A N 1
ATOM 3018 C CA . GLU A 1 391 ? -14.216 -21.507 16.414 1.00 69.12 391 GLU A CA 1
ATOM 3019 C C . GLU A 1 391 ? -15.312 -21.358 15.342 1.00 69.12 391 GLU A C 1
ATOM 3021 O O . GLU A 1 391 ? -15.733 -20.234 15.043 1.00 69.12 391 GLU A O 1
ATOM 3026 N N . PRO A 1 392 ? -15.798 -22.462 14.749 1.00 71.06 392 PRO A N 1
ATOM 3027 C CA . PRO A 1 392 ? -16.895 -22.411 13.789 1.00 71.06 392 PRO A CA 1
ATOM 3028 C C . PRO A 1 392 ? -18.095 -21.622 14.338 1.00 71.06 392 PRO A C 1
ATOM 3030 O O . PRO A 1 392 ? -18.662 -21.980 15.366 1.00 71.06 392 PRO A O 1
ATOM 3033 N N . GLY A 1 393 ? -18.481 -20.543 13.649 1.00 69.56 393 GLY A N 1
ATOM 3034 C CA . GLY A 1 393 ? -19.562 -19.642 14.079 1.00 69.56 393 GLY A CA 1
ATOM 3035 C C . GLY A 1 393 ? -19.125 -18.469 14.969 1.00 69.56 393 GLY A C 1
ATOM 3036 O O . GLY A 1 393 ? -19.970 -17.677 15.378 1.00 69.56 393 GLY A O 1
ATOM 3037 N N . GLY A 1 394 ? -17.827 -18.332 15.253 1.00 76.56 394 GLY A N 1
ATOM 3038 C CA . GLY A 1 394 ? -17.247 -17.205 15.979 1.00 76.56 394 GLY A CA 1
ATOM 3039 C C . GLY A 1 394 ? -17.052 -15.942 15.130 1.00 76.56 394 GLY A C 1
ATOM 3040 O O . GLY A 1 394 ? -17.329 -15.892 13.931 1.00 76.56 394 GLY A O 1
ATOM 3041 N N . ILE A 1 395 ? -16.554 -14.886 15.775 1.00 84.00 395 ILE A N 1
ATOM 3042 C CA . ILE A 1 395 ? -16.294 -13.596 15.125 1.00 84.00 395 ILE A CA 1
ATOM 3043 C C . ILE A 1 395 ? -15.004 -13.679 14.310 1.00 84.00 395 ILE A C 1
ATOM 3045 O O . ILE A 1 395 ? -13.951 -14.022 14.836 1.00 84.00 395 ILE A O 1
ATOM 3049 N N . HIS A 1 396 ? -15.061 -13.270 13.045 1.00 86.31 396 HIS A N 1
ATOM 3050 C CA . HIS A 1 396 ? -13.886 -13.111 12.191 1.00 86.31 396 HIS A CA 1
ATOM 3051 C C . HIS A 1 396 ? -13.790 -11.677 11.672 1.00 86.31 396 HIS A C 1
ATOM 3053 O O . HIS A 1 396 ? -14.802 -10.996 11.505 1.00 86.31 396 HIS A O 1
ATOM 3059 N N . GLY A 1 397 ? -12.572 -11.222 11.371 1.00 87.69 397 GLY A N 1
ATOM 3060 C CA . GLY A 1 397 ? -12.360 -9.951 10.683 1.00 87.69 397 GLY A CA 1
ATOM 3061 C C . GLY A 1 397 ? -11.180 -9.131 11.191 1.00 87.69 397 GLY A C 1
ATOM 3062 O O . GLY A 1 397 ? -10.295 -9.614 11.902 1.00 87.69 397 GLY A O 1
ATOM 3063 N N . HIS A 1 398 ? -11.185 -7.863 10.783 1.00 91.44 398 HIS A N 1
ATOM 3064 C CA . HIS A 1 398 ? -10.103 -6.908 10.992 1.00 91.44 398 HIS A CA 1
ATOM 3065 C C . HIS A 1 398 ? -10.677 -5.592 11.514 1.00 91.44 398 HIS A C 1
ATOM 3067 O O . HIS A 1 398 ? -11.564 -5.011 10.891 1.00 91.44 398 HIS A O 1
ATOM 3073 N N . ILE A 1 399 ? -10.151 -5.094 12.631 1.00 91.50 399 ILE A N 1
ATOM 3074 C CA . ILE A 1 399 ? -10.589 -3.829 13.224 1.00 91.50 399 ILE A CA 1
ATOM 3075 C C . ILE A 1 399 ? -9.510 -2.773 13.025 1.00 91.50 399 ILE A C 1
ATOM 3077 O O . ILE A 1 399 ? -8.346 -2.972 13.375 1.00 91.50 399 ILE A O 1
ATOM 3081 N N . TYR A 1 400 ? -9.892 -1.613 12.497 1.00 88.75 400 TYR A N 1
ATOM 3082 C CA . TYR A 1 400 ? -9.002 -0.462 12.366 1.00 88.75 400 TYR A CA 1
ATOM 3083 C C . TYR A 1 400 ? -8.804 0.225 13.731 1.00 88.75 400 TYR A C 1
ATOM 3085 O O . TYR A 1 400 ? -9.392 1.265 14.024 1.00 88.75 400 TYR A O 1
ATOM 3093 N N . TYR A 1 401 ? -8.007 -0.408 14.597 1.00 90.00 401 TYR A N 1
ATOM 3094 C CA . TYR A 1 401 ? -7.909 -0.074 16.023 1.00 90.00 401 TYR A CA 1
ATOM 3095 C C . TYR A 1 401 ? -7.399 1.345 16.307 1.00 90.00 401 TYR A C 1
ATOM 3097 O O . TYR A 1 401 ? -7.807 1.955 17.286 1.00 90.00 401 TYR A O 1
ATOM 3105 N N . GLU A 1 402 ? -6.565 1.913 15.430 1.00 86.38 402 GLU A N 1
ATOM 3106 C CA . GLU A 1 402 ? -6.027 3.279 15.578 1.00 86.38 402 GLU A CA 1
ATOM 3107 C C . GLU A 1 402 ? -7.077 4.389 15.404 1.00 86.38 402 GLU A C 1
ATOM 3109 O O . GLU A 1 402 ? -6.778 5.579 15.564 1.00 86.38 402 GLU A O 1
ATOM 3114 N N . ASN A 1 403 ? -8.299 4.016 15.019 1.00 88.19 403 ASN A N 1
ATOM 3115 C CA . ASN A 1 403 ? -9.435 4.924 15.007 1.00 88.19 403 ASN A CA 1
ATOM 3116 C C . ASN A 1 403 ? -10.104 5.051 16.376 1.00 88.19 403 ASN A C 1
ATOM 3118 O O . ASN A 1 403 ? -10.888 5.977 16.547 1.00 88.19 403 ASN A O 1
ATOM 3122 N N . CYS A 1 404 ? -9.811 4.145 17.315 1.00 94.06 404 CYS A N 1
ATOM 3123 C CA . CYS A 1 404 ? -10.360 4.184 18.662 1.00 94.06 404 CYS A CA 1
ATOM 3124 C C . CYS A 1 404 ? -9.726 5.334 19.450 1.00 94.06 404 CYS A C 1
ATOM 3126 O O . CYS A 1 404 ? -8.515 5.347 19.666 1.00 94.06 404 CYS A O 1
ATOM 3128 N N . THR A 1 405 ? -10.536 6.293 19.884 1.00 93.94 405 THR A N 1
ATOM 3129 C CA . THR A 1 405 ? -10.107 7.458 20.675 1.00 93.94 405 THR A CA 1
ATOM 3130 C C . THR A 1 405 ? -10.438 7.309 22.153 1.00 93.94 405 THR A C 1
ATOM 3132 O O . THR A 1 405 ? -9.715 7.837 22.993 1.00 93.94 405 THR A O 1
ATOM 3135 N N . ALA A 1 406 ? -11.484 6.556 22.486 1.00 96.19 406 ALA A N 1
ATOM 3136 C CA . ALA A 1 406 ? -11.886 6.286 23.860 1.00 96.19 406 ALA A CA 1
ATOM 3137 C C . ALA A 1 406 ? -12.580 4.927 23.974 1.00 96.19 406 ALA A C 1
ATOM 3139 O O . ALA A 1 406 ? -13.180 4.438 23.015 1.00 96.19 406 ALA A O 1
ATOM 3140 N N . VAL A 1 407 ? -12.536 4.341 25.169 1.00 97.94 407 VAL A N 1
ATOM 3141 C CA . VAL A 1 407 ? -13.363 3.185 25.529 1.00 97.94 407 VAL A CA 1
ATOM 3142 C C . VAL A 1 407 ? -14.159 3.537 26.779 1.00 97.94 407 VAL A C 1
ATOM 3144 O O . VAL A 1 407 ? -13.596 4.047 27.749 1.00 97.94 407 VAL A O 1
ATOM 3147 N N . TYR A 1 408 ? -15.463 3.275 26.756 1.00 97.69 408 TYR A N 1
ATOM 3148 C CA . TYR A 1 408 ? -16.363 3.529 27.878 1.00 97.69 408 TYR A CA 1
ATOM 3149 C C . TYR A 1 408 ? -16.932 2.226 28.428 1.00 97.69 408 TYR A C 1
ATOM 3151 O O . TYR A 1 408 ? -17.504 1.434 27.679 1.00 97.69 408 TYR A O 1
ATOM 3159 N N . LEU A 1 409 ? -16.824 2.035 29.739 1.00 97.62 409 LEU A N 1
ATOM 3160 C CA . LEU A 1 409 ? -17.644 1.084 30.474 1.00 97.62 409 LEU A CA 1
ATOM 3161 C C . LEU A 1 409 ? -18.975 1.764 30.793 1.00 97.62 409 LEU A C 1
ATOM 3163 O O . LEU A 1 409 ? -18.981 2.812 31.438 1.00 97.62 409 LEU A O 1
ATOM 3167 N N . VAL A 1 410 ? -20.075 1.178 30.330 1.00 96.62 410 VAL A N 1
ATOM 3168 C CA . VAL A 1 410 ? -21.434 1.697 30.509 1.00 96.62 410 VAL A CA 1
ATOM 3169 C C . VAL A 1 410 ? -22.275 0.651 31.237 1.00 96.62 410 VAL A C 1
ATOM 3171 O O . VAL A 1 410 ? -22.449 -0.462 30.734 1.00 96.62 410 VAL A O 1
ATOM 3174 N N . GLU A 1 411 ? -22.808 1.027 32.397 1.00 95.31 411 GLU A N 1
ATOM 3175 C CA . GLU A 1 411 ? -23.652 0.214 33.275 1.00 95.31 411 GLU A CA 1
ATOM 3176 C C . GLU A 1 411 ? -25.018 0.886 33.437 1.00 95.31 411 GLU A C 1
ATOM 3178 O O . GLU A 1 411 ? -25.141 1.914 34.102 1.00 95.31 411 GLU A O 1
ATOM 3183 N N . ARG A 1 412 ? -26.056 0.338 32.800 1.00 92.50 412 ARG A N 1
ATOM 3184 C CA . ARG A 1 412 ? -27.400 0.934 32.832 1.00 92.50 412 ARG A CA 1
ATOM 3185 C C . ARG A 1 412 ? -28.502 -0.082 32.522 1.00 92.50 412 ARG A C 1
ATOM 3187 O O . ARG A 1 412 ? -28.236 -1.068 31.827 1.00 92.50 412 ARG A O 1
ATOM 3194 N N . PRO A 1 413 ? -29.753 0.173 32.930 1.00 85.88 413 PRO A N 1
ATOM 3195 C CA . PRO A 1 413 ? -30.889 -0.612 32.471 1.00 85.88 413 PRO A CA 1
ATOM 3196 C C . PRO A 1 413 ? -31.197 -0.342 30.990 1.00 85.88 413 PRO A C 1
ATOM 3198 O O . PRO A 1 413 ? -31.094 0.780 30.500 1.00 85.88 413 PRO A O 1
ATOM 3201 N N . PHE A 1 414 ? -31.617 -1.375 30.267 1.00 79.31 414 PHE A N 1
ATOM 3202 C CA . PHE A 1 414 ? -32.120 -1.296 28.901 1.00 79.31 414 PHE A CA 1
ATOM 3203 C C . PHE A 1 414 ? -33.294 -2.263 28.737 1.00 79.31 414 PHE A C 1
ATOM 3205 O O . PHE A 1 414 ? -33.189 -3.438 29.084 1.00 79.31 414 PHE A O 1
ATOM 3212 N N . MET A 1 415 ? -34.437 -1.757 28.258 1.00 73.44 415 MET A N 1
ATOM 3213 C CA . MET A 1 415 ? -35.688 -2.526 28.115 1.00 73.44 415 MET A CA 1
ATOM 3214 C C . MET A 1 415 ? -36.082 -3.320 29.382 1.00 73.44 415 MET A C 1
ATOM 3216 O O . MET A 1 415 ? -36.521 -4.464 29.305 1.00 73.44 415 MET A O 1
ATOM 3220 N N . GLY A 1 416 ? -35.904 -2.715 30.563 1.00 73.31 416 GLY A N 1
ATOM 3221 C CA . GLY A 1 416 ? -36.286 -3.311 31.850 1.00 73.31 416 GLY A CA 1
ATOM 3222 C C . GLY A 1 416 ? -35.295 -4.327 32.432 1.00 73.31 416 GLY A C 1
ATOM 3223 O O . GLY A 1 416 ? -35.617 -4.954 33.437 1.00 73.31 416 GLY A O 1
ATOM 3224 N N . LYS A 1 417 ? -34.104 -4.496 31.841 1.00 83.06 417 LYS A N 1
ATOM 3225 C CA . LYS A 1 417 ? -33.032 -5.349 32.381 1.00 83.06 417 LYS A CA 1
ATOM 3226 C C . LYS A 1 417 ? -31.721 -4.585 32.502 1.00 83.06 417 LYS A C 1
ATOM 3228 O O . LYS A 1 417 ? -31.397 -3.794 31.621 1.00 83.06 417 LYS A O 1
ATOM 3233 N N . ASP A 1 418 ? -30.931 -4.875 33.528 1.00 90.88 418 ASP A N 1
ATOM 3234 C CA . ASP A 1 418 ? -29.587 -4.304 33.657 1.00 90.88 418 ASP A CA 1
ATOM 3235 C C . ASP A 1 418 ? -28.668 -4.785 32.536 1.00 90.88 418 ASP A C 1
ATOM 3237 O O . ASP A 1 418 ? -28.732 -5.944 32.112 1.00 90.88 418 ASP A O 1
ATOM 3241 N N . THR A 1 419 ? -27.815 -3.888 32.046 1.00 92.81 419 THR A N 1
ATOM 3242 C CA . THR A 1 419 ? -26.807 -4.161 31.020 1.00 92.81 419 THR A CA 1
ATOM 3243 C C . THR A 1 419 ? -25.467 -3.560 31.416 1.00 92.81 419 THR A C 1
ATOM 3245 O O . THR A 1 419 ? -25.405 -2.476 31.999 1.00 92.81 419 THR A O 1
ATOM 3248 N N . VAL A 1 420 ? -24.392 -4.263 31.066 1.00 96.69 420 VAL A N 1
ATOM 3249 C CA . VAL A 1 420 ? -23.008 -3.819 31.253 1.00 96.69 420 VAL A CA 1
ATOM 3250 C C . VAL A 1 420 ? -22.288 -4.002 29.922 1.00 96.69 420 VAL A C 1
ATOM 3252 O O . VAL A 1 420 ? -22.377 -5.073 29.316 1.00 96.69 420 VAL A O 1
ATOM 3255 N N . SER A 1 421 ? -21.632 -2.948 29.432 1.00 97.25 421 SER A N 1
ATOM 3256 C CA . SER A 1 421 ? -20.994 -2.966 28.112 1.00 97.25 421 SER A CA 1
ATOM 3257 C C . SER A 1 421 ? -19.722 -2.131 28.020 1.00 97.25 421 SER A C 1
ATOM 3259 O O . SER A 1 421 ? -19.608 -1.071 28.632 1.00 97.25 421 SER A O 1
ATOM 3261 N N . LEU A 1 422 ? -18.793 -2.587 27.180 1.00 98.06 422 LEU A N 1
ATOM 3262 C CA . LEU A 1 422 ? -17.661 -1.814 26.680 1.00 98.06 422 LEU A CA 1
ATOM 3263 C C . LEU A 1 422 ? -18.046 -1.174 25.346 1.00 98.06 422 LEU A C 1
ATOM 3265 O O . LEU A 1 422 ? -18.460 -1.871 24.423 1.00 98.06 422 LEU A O 1
ATOM 3269 N N . ASN A 1 423 ? -17.889 0.141 25.233 1.00 97.81 423 ASN A N 1
ATOM 3270 C CA . ASN A 1 423 ? -18.229 0.921 24.047 1.00 97.81 423 ASN A CA 1
ATOM 3271 C C . ASN A 1 423 ? -16.948 1.548 23.497 1.00 97.81 423 ASN A C 1
ATOM 3273 O O . ASN A 1 423 ? -16.344 2.397 24.153 1.00 97.81 423 ASN A O 1
ATOM 3277 N N . PHE A 1 424 ? -16.528 1.119 22.309 1.00 97.56 424 PHE A N 1
ATOM 3278 C CA . PHE A 1 424 ? -15.311 1.603 21.658 1.00 97.56 424 PHE A CA 1
ATOM 3279 C C . PHE A 1 424 ? -15.674 2.758 20.737 1.00 97.56 424 PHE A C 1
ATOM 3281 O O . PHE A 1 424 ? -16.493 2.582 19.839 1.00 97.56 424 PHE A O 1
ATOM 3288 N N . ILE A 1 425 ? -15.094 3.933 20.960 1.00 95.88 425 ILE A N 1
ATOM 3289 C CA . ILE A 1 425 ? -15.488 5.176 20.294 1.00 95.88 425 ILE A CA 1
ATOM 3290 C C . ILE A 1 425 ? -14.448 5.575 19.257 1.00 95.88 425 ILE A C 1
ATOM 3292 O O . ILE A 1 425 ? -13.246 5.528 19.519 1.00 95.88 425 ILE A O 1
ATOM 3296 N N . ASN A 1 426 ? -14.916 5.953 18.070 1.00 91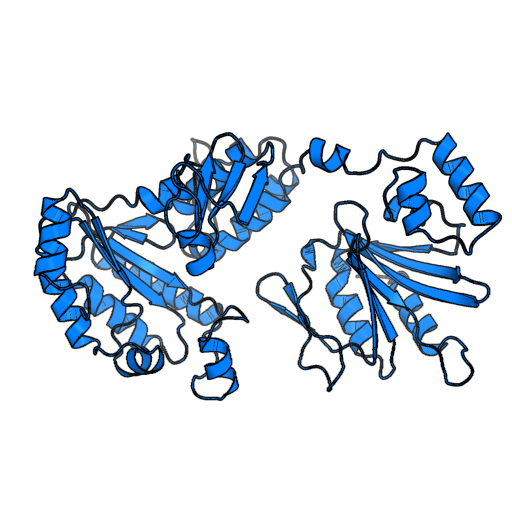.12 426 ASN A N 1
ATOM 3297 C CA . ASN A 1 426 ? -14.077 6.414 16.977 1.00 91.12 426 ASN A CA 1
ATOM 3298 C C . ASN A 1 426 ? -13.800 7.929 17.044 1.00 91.12 426 ASN A C 1
ATOM 3300 O O . ASN A 1 426 ? -14.377 8.666 17.840 1.00 91.12 426 ASN A O 1
ATOM 3304 N N . ARG A 1 427 ? -12.956 8.421 16.134 1.00 83.50 427 ARG A N 1
ATOM 3305 C CA . ARG A 1 427 ? -12.609 9.851 16.030 1.00 83.50 427 ARG A CA 1
ATOM 3306 C C . ARG A 1 427 ? -13.782 10.803 15.791 1.00 83.50 427 ARG A C 1
ATOM 3308 O O . ARG A 1 427 ? -13.618 11.983 16.062 1.00 83.50 427 ARG A O 1
ATOM 3315 N N . SER A 1 428 ? -14.913 10.326 15.274 1.00 79.75 428 SER A N 1
ATOM 3316 C CA . SER A 1 428 ? -16.111 11.144 15.054 1.00 79.75 428 SER A CA 1
ATOM 3317 C C . SER A 1 428 ? -17.126 11.027 16.201 1.00 79.75 428 SER A C 1
ATOM 3319 O O . SER A 1 428 ? -18.306 11.302 15.998 1.00 79.75 428 SER A O 1
ATOM 3321 N N . GLY A 1 429 ? -16.716 10.515 17.368 1.00 88.44 429 GLY A N 1
ATOM 3322 C CA . GLY A 1 429 ? -17.597 10.305 18.521 1.00 88.44 429 GLY A CA 1
ATOM 3323 C C . GLY A 1 429 ? -18.650 9.205 18.320 1.00 88.44 429 GLY A C 1
ATOM 3324 O O . GLY A 1 429 ? -19.589 9.105 19.105 1.00 88.44 429 GLY A O 1
ATOM 3325 N N . GLY A 1 430 ? -18.539 8.385 17.269 1.00 89.12 430 GLY A N 1
ATOM 3326 C CA . GLY A 1 430 ? -19.430 7.251 16.998 1.00 89.12 430 GLY A CA 1
ATOM 3327 C C . GLY A 1 430 ? -18.919 5.952 17.623 1.00 89.12 430 GLY A C 1
ATOM 3328 O O . GLY A 1 430 ? -17.716 5.797 17.832 1.00 89.12 430 GLY A O 1
ATOM 3329 N N . ALA A 1 431 ? -19.799 4.983 17.887 1.00 91.00 431 ALA A N 1
ATOM 3330 C CA . ALA A 1 431 ? -19.347 3.663 18.323 1.00 91.00 431 ALA A CA 1
ATOM 3331 C C . ALA A 1 431 ? -18.741 2.890 17.140 1.00 91.00 431 ALA A C 1
ATOM 3333 O O . ALA A 1 431 ? -19.356 2.751 16.089 1.00 91.00 431 ALA A O 1
ATOM 3334 N N . MET A 1 432 ? -17.531 2.362 17.313 1.00 93.19 432 MET A N 1
ATOM 3335 C CA . MET A 1 432 ? -16.941 1.381 16.400 1.00 93.19 432 MET A CA 1
ATOM 3336 C C . MET A 1 432 ? -17.684 0.048 16.501 1.00 93.19 432 MET A C 1
ATOM 3338 O O . MET A 1 432 ? -18.005 -0.571 15.493 1.00 93.19 432 MET A O 1
ATOM 3342 N N . PHE A 1 433 ? -17.890 -0.399 17.738 1.00 95.75 433 PHE A N 1
ATOM 3343 C CA . PHE A 1 433 ? -18.616 -1.597 18.141 1.00 95.75 433 PHE A CA 1
ATOM 3344 C C . PHE A 1 433 ? -18.768 -1.575 19.668 1.00 95.75 433 PHE A C 1
ATOM 3346 O O . PHE A 1 433 ? -18.202 -0.719 20.364 1.00 95.75 433 PHE A O 1
ATOM 3353 N N . LYS A 1 434 ? -19.528 -2.533 20.191 1.00 97.00 434 LYS A N 1
ATOM 3354 C CA . LYS A 1 434 ? -19.809 -2.706 21.613 1.00 97.00 434 LYS A CA 1
ATOM 3355 C C . LYS A 1 434 ? -19.620 -4.162 22.015 1.00 97.00 434 LYS A C 1
ATOM 3357 O O . LYS A 1 434 ? -19.875 -5.060 21.218 1.00 97.00 434 LYS A O 1
ATOM 3362 N N . ILE A 1 435 ? -19.200 -4.394 23.252 1.00 97.12 435 ILE A N 1
ATOM 3363 C CA . ILE A 1 435 ? -19.113 -5.733 23.845 1.00 97.12 435 ILE A CA 1
ATOM 3364 C C . ILE A 1 435 ? -19.962 -5.733 25.108 1.00 97.12 435 ILE A C 1
ATOM 3366 O O . ILE A 1 435 ? -19.637 -5.032 26.063 1.00 97.12 435 ILE A O 1
ATOM 3370 N N . TYR A 1 436 ? -21.042 -6.502 25.107 1.00 96.38 436 TYR A N 1
ATOM 3371 C CA . TYR A 1 436 ? -21.947 -6.661 26.239 1.00 96.38 436 TYR A CA 1
ATOM 3372 C C . TYR A 1 436 ? -21.591 -7.903 27.050 1.00 96.38 436 TYR A C 1
ATOM 3374 O O . TYR A 1 436 ? -21.230 -8.943 26.491 1.00 96.38 436 TYR A O 1
ATOM 3382 N N . VAL A 1 437 ? -21.753 -7.790 28.369 1.00 95.94 437 VAL A N 1
ATOM 3383 C CA . VAL A 1 437 ? -21.733 -8.938 29.279 1.00 95.94 437 VAL A CA 1
ATOM 3384 C C . VAL A 1 437 ? -22.791 -9.950 28.841 1.00 95.94 437 VAL A C 1
ATOM 3386 O O . VAL A 1 437 ? -23.947 -9.595 28.594 1.00 95.94 437 VAL A O 1
ATOM 3389 N N . GLY A 1 438 ? -22.377 -11.210 28.732 1.00 91.50 438 GLY A N 1
ATOM 3390 C CA . GLY A 1 438 ? -23.257 -12.325 28.427 1.00 91.50 438 GLY A CA 1
ATOM 3391 C C . GLY A 1 438 ? -24.229 -12.612 29.568 1.00 91.50 438 GLY A C 1
ATOM 3392 O O . GLY A 1 438 ? -24.009 -12.238 30.724 1.00 91.50 438 GLY A O 1
ATOM 3393 N N . ARG A 1 439 ? -25.313 -13.313 29.241 1.00 88.38 439 ARG A N 1
ATOM 3394 C CA . ARG A 1 439 ? -26.262 -13.824 30.233 1.00 88.38 439 ARG A CA 1
ATOM 3395 C C . ARG A 1 439 ? -26.067 -15.320 30.458 1.00 88.38 439 ARG A C 1
ATOM 3397 O O . ARG A 1 439 ? -25.511 -16.020 29.604 1.00 88.38 439 ARG A O 1
ATOM 3404 N N . ASP A 1 440 ? -26.449 -15.788 31.633 1.00 86.56 440 ASP A N 1
ATOM 3405 C CA . ASP A 1 440 ? -26.531 -17.212 31.940 1.00 86.56 440 ASP A CA 1
ATOM 3406 C C . ASP A 1 440 ? -27.853 -17.824 31.438 1.00 86.56 440 ASP A C 1
ATOM 3408 O O . ASP A 1 440 ? -28.658 -17.163 30.776 1.00 86.56 440 ASP A O 1
ATOM 3412 N N . GLU A 1 441 ? -28.065 -19.105 31.735 1.00 85.19 441 GLU A N 1
ATOM 3413 C CA . GLU A 1 441 ? -29.268 -19.853 31.342 1.00 85.19 441 GLU A CA 1
ATOM 3414 C C . GLU A 1 441 ? -30.554 -19.294 31.979 1.00 85.19 441 GLU A C 1
ATOM 3416 O O . GLU A 1 441 ? -31.637 -19.444 31.414 1.00 85.19 441 GLU A O 1
ATOM 3421 N N . ASN A 1 442 ? -30.434 -18.586 33.108 1.00 85.38 442 ASN A N 1
ATOM 3422 C CA . ASN A 1 442 ? -31.538 -17.924 33.806 1.00 85.38 442 ASN A CA 1
ATOM 3423 C C . ASN A 1 442 ? -31.792 -16.497 33.286 1.00 85.38 442 ASN A C 1
ATOM 3425 O O . ASN A 1 442 ? -32.756 -15.838 33.683 1.00 85.38 442 ASN A O 1
ATOM 3429 N N . GLY A 1 443 ? -30.953 -16.008 32.368 1.00 82.81 443 GLY A N 1
ATOM 3430 C CA . GLY A 1 443 ? -31.029 -14.655 31.833 1.00 82.81 443 GLY A CA 1
ATOM 3431 C C . GLY A 1 443 ? -30.419 -13.592 32.752 1.00 82.81 443 GLY A C 1
ATOM 3432 O O . GLY A 1 443 ? -30.638 -12.399 32.508 1.00 82.81 443 GLY A O 1
ATOM 3433 N N . GLU A 1 444 ? -29.655 -13.979 33.771 1.00 89.44 444 GLU A N 1
ATOM 3434 C CA . GLU A 1 444 ? -28.924 -13.077 34.665 1.00 89.44 444 GLU A CA 1
ATOM 3435 C C . GLU A 1 444 ? -27.575 -12.684 34.055 1.00 89.44 444 GLU A C 1
ATOM 3437 O O . GLU A 1 444 ? -27.007 -13.416 33.245 1.00 89.44 444 GLU A O 1
ATOM 3442 N N . LEU A 1 445 ? -27.067 -11.490 34.380 1.00 93.19 445 LEU A N 1
ATOM 3443 C CA . LEU A 1 445 ? -25.750 -11.071 33.896 1.00 93.19 445 LEU A CA 1
ATOM 3444 C C . LEU A 1 445 ? -24.650 -11.877 34.591 1.00 93.19 445 LEU A C 1
ATOM 3446 O O . LEU A 1 445 ? -24.667 -12.055 35.807 1.00 93.19 445 LEU A O 1
ATOM 3450 N N . ARG A 1 446 ? -23.642 -12.289 33.825 1.00 93.62 446 ARG A N 1
ATOM 3451 C CA . ARG A 1 446 ? -22.489 -13.022 34.354 1.00 93.62 446 ARG A CA 1
ATOM 3452 C C . ARG A 1 446 ? -21.621 -12.124 35.238 1.00 93.62 446 ARG A C 1
ATOM 3454 O O . ARG A 1 446 ? -20.905 -11.247 34.752 1.00 93.62 446 ARG A O 1
ATOM 3461 N N . GLN A 1 447 ? -21.686 -12.349 36.548 1.00 93.25 447 GLN A N 1
ATOM 3462 C CA . GLN A 1 447 ? -21.058 -11.494 37.559 1.00 93.25 447 GLN A CA 1
ATOM 3463 C C . GLN A 1 447 ? -19.527 -11.414 37.426 1.00 93.25 447 GLN A C 1
ATOM 3465 O O . GLN A 1 447 ? -18.942 -10.337 37.538 1.00 93.25 447 GLN A O 1
ATOM 3470 N N . ASN A 1 448 ? -18.880 -12.528 37.092 1.00 92.75 448 ASN A N 1
ATOM 3471 C CA . ASN A 1 448 ? -17.449 -12.600 36.797 1.00 92.75 448 ASN A CA 1
ATOM 3472 C C . ASN A 1 448 ? -17.039 -11.705 35.609 1.00 92.75 448 ASN A C 1
ATOM 3474 O O . ASN A 1 448 ? -15.989 -11.065 35.659 1.00 92.75 448 ASN A O 1
ATOM 3478 N N . GLN A 1 449 ? -17.862 -11.608 34.557 1.00 94.56 449 GLN A N 1
ATOM 3479 C CA . GLN A 1 449 ? -17.592 -10.714 33.425 1.00 94.56 449 GLN A CA 1
ATOM 3480 C C . GLN A 1 449 ? -17.752 -9.242 33.818 1.00 94.56 449 GLN A C 1
ATOM 3482 O O . GLN A 1 449 ? -16.957 -8.406 33.391 1.00 94.56 449 GLN A O 1
ATOM 3487 N N . ILE A 1 450 ? -18.743 -8.916 34.657 1.00 94.69 450 ILE A N 1
ATOM 3488 C CA . ILE A 1 450 ? -18.928 -7.555 35.188 1.00 94.69 450 ILE A CA 1
ATOM 3489 C C . ILE A 1 450 ? -17.693 -7.130 35.989 1.00 94.69 450 ILE A C 1
ATOM 3491 O O . ILE A 1 450 ? -17.156 -6.042 35.780 1.00 94.69 450 ILE A O 1
ATOM 3495 N N . GLU A 1 451 ? -17.223 -7.988 36.893 1.00 94.62 451 GLU A N 1
ATOM 3496 C CA . GLU A 1 451 ? -16.032 -7.731 37.706 1.00 94.62 451 GLU A CA 1
ATOM 3497 C C . GLU A 1 451 ? -14.783 -7.563 36.839 1.00 94.62 451 GLU A C 1
ATOM 3499 O O . GLU A 1 451 ? -14.026 -6.609 37.033 1.00 94.62 451 GLU A O 1
ATOM 3504 N N . ALA A 1 452 ? -14.614 -8.416 35.824 1.00 94.00 452 ALA A N 1
ATOM 3505 C CA . ALA A 1 452 ? -13.520 -8.307 34.867 1.00 94.00 452 ALA A CA 1
ATOM 3506 C C . ALA A 1 452 ? -13.580 -6.999 34.058 1.00 94.00 452 ALA A C 1
ATOM 3508 O O . ALA A 1 452 ? -12.558 -6.329 33.908 1.00 94.00 452 ALA A O 1
ATOM 3509 N N . MET A 1 453 ? -14.762 -6.582 33.587 1.00 95.25 453 MET A N 1
ATOM 3510 C CA . MET A 1 453 ? -14.943 -5.291 32.912 1.00 95.25 453 MET A CA 1
ATOM 3511 C C . MET A 1 453 ? -14.606 -4.118 33.830 1.00 95.25 453 MET A C 1
ATOM 3513 O O . MET A 1 453 ? -13.875 -3.218 33.427 1.00 95.25 453 MET A O 1
ATOM 3517 N N . ARG A 1 454 ? -15.091 -4.123 35.075 1.00 95.38 454 ARG A N 1
ATOM 3518 C CA . ARG A 1 454 ? -14.800 -3.062 36.050 1.00 95.38 454 ARG A CA 1
ATOM 3519 C C . ARG A 1 454 ? -13.312 -2.986 36.388 1.00 95.38 454 ARG A C 1
ATOM 3521 O O . ARG A 1 454 ? -12.795 -1.878 36.524 1.00 95.38 454 ARG A O 1
ATOM 3528 N N . ALA A 1 455 ? -12.622 -4.126 36.475 1.00 94.25 455 ALA A N 1
ATOM 3529 C CA . ALA A 1 455 ? -11.187 -4.191 36.747 1.00 94.25 455 ALA A CA 1
ATOM 3530 C C . ALA A 1 455 ? -10.346 -3.508 35.655 1.00 94.25 455 ALA A C 1
ATOM 3532 O O . ALA A 1 455 ? -9.352 -2.864 35.977 1.00 94.25 455 ALA A O 1
ATOM 3533 N N . LEU A 1 456 ? -10.779 -3.548 34.387 1.00 93.44 456 LEU A N 1
ATOM 3534 C CA . LEU A 1 456 ? -10.110 -2.825 33.294 1.00 93.44 456 LEU A CA 1
ATOM 3535 C C . LEU A 1 456 ? -10.113 -1.298 33.494 1.00 93.44 456 LEU A C 1
ATOM 3537 O O . LEU A 1 456 ? -9.265 -0.608 32.931 1.00 93.44 456 LEU A O 1
ATOM 3541 N N . PHE A 1 457 ? -11.045 -0.770 34.291 1.00 93.12 457 PHE A N 1
ATOM 3542 C CA . PHE A 1 457 ? -11.233 0.662 34.562 1.00 93.12 457 PHE A CA 1
ATOM 3543 C C . PHE A 1 457 ? -10.907 1.041 36.011 1.00 93.12 457 PHE A C 1
ATOM 3545 O O . PHE A 1 457 ? -11.140 2.182 36.412 1.00 93.12 457 PHE A O 1
ATOM 3552 N N . ALA A 1 458 ? -10.407 0.105 36.819 1.00 85.12 458 ALA A N 1
ATOM 3553 C CA . ALA A 1 458 ? -9.858 0.435 38.123 1.00 85.12 458 ALA A CA 1
ATOM 3554 C C . ALA A 1 458 ? -8.518 1.153 37.906 1.00 85.12 458 ALA A C 1
ATOM 3556 O O . ALA A 1 458 ? -7.651 0.642 37.200 1.00 85.12 458 ALA A O 1
ATOM 3557 N N . GLU A 1 459 ? -8.359 2.352 38.470 1.00 57.47 459 GLU A N 1
ATOM 3558 C CA . GLU A 1 459 ? -7.105 3.100 38.385 1.00 57.47 459 GLU A CA 1
ATOM 3559 C C . GLU A 1 459 ? -5.954 2.250 38.933 1.00 57.47 459 GLU A C 1
ATOM 3561 O O . GLU A 1 459 ? -5.897 1.921 40.122 1.00 57.47 459 GLU A O 1
ATOM 3566 N N . GLY A 1 460 ? -5.027 1.886 38.049 1.00 46.47 460 GLY A N 1
ATOM 3567 C CA . GLY A 1 460 ? -3.746 1.339 38.449 1.00 46.47 460 GLY A CA 1
ATOM 3568 C C . GLY A 1 460 ? -2.973 2.410 39.207 1.00 46.47 460 GLY A C 1
ATOM 3569 O O . GLY A 1 460 ? -2.528 3.399 38.629 1.00 46.47 460 GLY A O 1
ATOM 3570 N N . LYS A 1 461 ? -2.779 2.194 40.509 1.00 36.72 461 LYS A N 1
ATOM 3571 C CA . LYS A 1 461 ? -1.633 2.752 41.225 1.00 36.72 461 LYS A CA 1
ATOM 3572 C C . LYS A 1 461 ? -0.358 2.319 40.486 1.00 36.72 461 LYS A C 1
ATOM 3574 O O . LYS A 1 461 ? 0.064 1.182 40.647 1.00 36.72 461 LYS A O 1
ATOM 3579 N N . GLY A 1 462 ? 0.238 3.240 39.733 1.00 30.14 462 GLY A N 1
ATOM 3580 C CA . GLY A 1 462 ? 1.640 3.206 39.310 1.00 30.14 462 GLY A CA 1
ATOM 3581 C C . GLY A 1 462 ? 1.986 2.319 38.110 1.00 30.14 462 GLY A C 1
ATOM 3582 O O . GLY A 1 462 ? 1.967 1.095 38.200 1.00 30.14 462 GLY A O 1
ATOM 3583 N N . ALA A 1 463 ? 2.427 2.970 37.034 1.00 27.91 463 ALA A N 1
ATOM 3584 C CA . ALA A 1 463 ? 3.774 2.811 36.482 1.00 27.91 463 ALA A CA 1
ATOM 3585 C C . ALA A 1 463 ? 4.155 4.108 35.760 1.00 27.91 463 ALA A C 1
ATOM 3587 O O . ALA A 1 463 ? 3.321 4.578 34.952 1.00 27.91 463 ALA A O 1
#

Solvent-accessible surface area (backbone atoms only — not comparable to full-atom values): 25458 Å² total; per-residue (Å²): 107,94,89,50,47,71,68,55,51,48,54,40,37,78,72,68,45,56,67,47,78,43,87,60,39,54,46,53,45,69,59,30,45,74,73,71,38,88,64,44,21,66,59,49,49,57,49,47,43,56,55,26,70,44,94,40,28,23,30,41,31,35,44,45,33,40,50,82,56,52,70,67,57,52,52,50,36,51,54,56,56,69,73,38,56,49,10,27,42,34,53,40,77,57,77,89,50,89,86,41,74,66,44,62,35,33,78,70,64,78,34,54,75,61,54,52,71,70,58,37,50,51,55,51,49,50,47,56,53,53,39,43,76,72,61,32,40,77,69,31,67,43,32,32,22,33,76,96,42,78,53,75,62,59,66,69,46,39,66,46,40,63,45,73,38,91,55,73,64,63,49,26,66,26,29,48,98,59,32,39,37,28,29,28,58,54,58,69,68,39,69,70,45,56,88,98,59,80,59,65,70,45,74,45,74,57,59,86,59,44,63,60,50,8,50,52,45,33,32,46,37,62,30,31,39,64,54,70,84,39,66,95,29,69,62,33,48,51,52,53,49,51,37,30,76,71,66,25,30,53,71,60,46,98,87,35,40,25,44,41,43,72,67,24,38,72,46,35,69,59,50,52,52,53,45,60,73,40,46,81,75,54,66,72,63,47,67,68,29,38,54,81,68,49,75,64,54,42,50,53,48,29,51,51,37,67,77,44,55,47,61,63,55,65,57,48,11,63,72,68,42,27,27,41,48,58,46,59,73,32,48,60,90,85,33,60,49,80,47,62,14,85,46,49,65,60,51,51,48,53,55,28,66,46,98,53,50,30,35,40,35,40,60,54,103,89,46,80,48,75,48,74,34,53,49,44,42,64,49,79,54,98,78,23,38,32,47,41,92,45,62,96,89,42,63,79,59,71,40,64,51,88,44,35,56,30,36,32,44,41,49,45,43,44,86,92,38,82,44,48,31,43,39,35,22,28,83,69,31,36,65,63,33,36,40,31,62,26,62,50,97,86,67,44,72,43,62,70,53,52,52,53,57,51,55,77,71,51,82,74,85,80,133

Radius of gyration: 27.08 Å; Cα contacts (8 Å, |Δi|>4): 743; chains: 1; bounding box: 63×50×75 Å

Foldseek 3Di:
DVPCAPVNLVVVVVVPAQEDEEEPQFQCQVLCVLVVHPDHSVRVLVRQQVSLPDNHQYEYEHEPQRFVDALVRLVVRLVSVLPGSHFKYFYYYDDDDCPDPVNVCCVVVVTPDTDDPVRSLVSLVCSCVVVVVSQWDCQFLGMIGRPPSPDNPCPVLQVLLQHFADFDDAQTWTGDPQKTWTFHNPRVVQVPDDPPDTRTPDMDGHFPCVNVLSVQSNQLGRQKGQQVSCVVQVQLVVLVVVCVVVVQWPQQDPNRIIGGDSNVSSCSVVNSVSNVVSDDGHVVVVVLQQDQQDPVSLVVLLVVCVVPVQDDLVVVCVVSSHFSQNSQVSHDPPQKFKDFLVCVLVVLQLQLPDPAWKWKWADDPVDIDIATDRRAHFDDDPQWTFGDDDDVRYDGDTHNSVQFGMWMWGWTDHPRHTWTKIFTAGPSNYTRIMITFDADPVRHGDVVVVVSSVVVRPDDPDD

Mean predicted aligned error: 13.87 Å

Secondary structure (DSSP, 8-state):
--SS-HHHHHHHHHTT--EEEEEEE---HHHHHHTT--S-HHHHHHHHHHHTTSSSEEEEEEEES-TT--HHHHHHHHHHHHHS--SEEEEEE----TTSHHHHHHHTTSSPPPPPHHHHHHHHHHHHHHHHHTT-EEEETTEEE-TTS----HHHHHHHTT--B---STT-EEEETTEEEEE---HHHHHTSPTT---EEEEEEPPTTHHHHHHHHHHHHHTEEEGGGGTT-HHHHHHHHHHHHTTSB----TTSEEEB-HHHHHTHHHHHHHHHHHSPPPHHHHTSSPPPPPHHHHHHHHHHHHH-TTS-HHHHHHHHT--HHHHHTTSPTTSEEEEEGGGHHHHHHHHTT-SS-EEEEEE-SS-EEEEEEPPPPEEEETTEEEE--PPTTS---EE-GGGEEEEEEEEEEETTEEEEEEEEEETTS-EEEEEEPPB-TTS-B-HHHHHHHHHTTS-----

InterPro domains:
  IPR007197 Radical SAM [PF04055] (8-76)
  IPR010413 Intracellular heme transport protein HutX-like [PF06228] (319-456)
  IPR010413 Intracellular heme transport protein HutX-like [TIGR04108] (301-456)
  IPR010413 Intracellular heme transport protein HutX-like [cd16829] (312-457)
  IPR034505 Anaerobic coproporphyrinogen-III oxidase [PTHR13932] (3-192)
  IPR053733 Heme Transport and Utilization Superfamily [G3DSA:3.40.1570.10] (278-461)
  IPR053733 Heme Transport and Utilization Superfamily [SSF144064] (296-457)
  IPR058240 Radical SAM superfamily [SSF102114] (3-276)

Organism: NCBI:txid546263

pLDDT: mean 87.86, std 12.22, range [27.91, 98.75]

Nearest PDB structures (foldseek):
  6u9j-assembly1_A  TM=9.394E-01  e=3.548E-18  Escherichia coli O157:H7
  2ph0-assembly1_A  TM=9.550E-01  e=1.678E-17  Pectobacterium carotovorum
  2ovi-assembly1_D  TM=9.286E-01  e=2.873E-17  Escherichia coli O157:H7
  5exv-assembly1_A  TM=9.229E-01  e=1.168E-15  Vibrio cholerae
  2hqv-assembly1_A-2  TM=8.364E-01  e=1.036E-15  Agrobacterium fabrum str. C58

Sequence (463 aa):
MSHFDMAKAQACIDAGVNRISIGVQTFDTAIRRRLGRKHSGEEAAAYLEKLGRLDAVVVADLIFGLPGQDDEVWRNDLRIAAALPLSGLDTYAFNCYPFLPINRMIEKGAFPPPAGFDTQSLQYAYTVEYLAQQGWRQISNNHFAYPERGERNLYNRLVKSNMACLAFGSGAGGNGGGYSYQVQSDLDSYLATPAGQKNIAYMSRHSDNKYLLGRLQHDIETGTIDSRLFAGQPRAQALLAQWAELGLTGKPDSDGLIHLNTSGRYWSPTLTRKLMLALPANEEKEQSMPNPLSAEQQTVLRNSLAENPGQILEMLAGRFQCSFEEVINCLPAGTVKKTDGGRFVEIMQAVAKWDEAVTFIAHTPDVIAEVTGKLPGGSVGRGFYNFKEAEPGGIHGHIYYENCTAVYLVERPFMGKDTVSLNFINRSGGAMFKIYVGRDENGELRQNQIEAMRALFAEGKGA